Protein AF-0000000067930002 (afdb_homodimer)

pLDDT: mean 86.06, std 11.85, range [28.93, 98.14]

InterPro domains:
  IPR000847 LysR, HTH, N-terminal domain [PF00126] (9-66)
  IPR000847 LysR, HTH, N-terminal domain [PR00039] (23-34)
  IPR000847 LysR, HTH, N-terminal domain [PR00039] (34-44)
  IPR000847 LysR, HTH, N-terminal domain [PR00039] (44-55)
  IPR000847 LysR, HTH, N-terminal domain [PS50931] (6-63)
  IPR005119 LysR, substrate-binding [PF03466] (96-292)
  IPR036388 Winged helix-like DNA-binding domain superfamily [G3DSA:1.10.10.10] (6-84)
  IPR036390 Winged helix DNA-binding domain superfamily [SSF46785] (2-82)
  IPR058163 LysR-type transcriptional regulator, proteobacterial-type [PTHR30537] (1-297)

Secondary structure (DSSP, 8-state):
-------HHHHHHHHHHHHHT-HHHHHHHHT--HHHHHHHHHHHHHHHTS--EEEETTEEEE-HHHHHHHHHHHHHHHHHHHHHHHHHT---TTT-EEEEE-HHIIIIITHHHHHHHHHH-TTS-EEEEE--TT--TTT---SEEEEEESS--TTEEEEEEEEEEEEEEB-TTTS-TT----GGGGGGS-EEEETTSTTHHHHHHHHTT----S---S-EESSHHHHHHHHHTTS-EEEEEGGG-HHHHHHTS-B-TT-S-EEEEEEEEEEEEGGGTT-HHHHHHHHHHHHHHHHHHHHH-/-------HHHHHHHHHHHHHT-HHHHHHHHT--HHHHHHHHHHHHHHHTS--EEEETTEEEE-HHHHHHHHHHHHHHHHHHHHHHHHHT---TTT-EEEEE-HHIIIIITHHHHHHHHHH-TTS-EEEEE--TT--TTT---SEEEEEESS--TTEEEEEEEEEEEEEEB-TTTS-TT----GGGGGGS-EEEETTSTTHHHHHHHHTT----S---S-EESSHHHHHHHHHTTS-EEEEEGGG-HHHHHHTS-B-TT-S-EEEEEEEEEEEEGGGTT-HHHHHHHHHHHHHHHHHHHHH-

Structure (mmCIF, N/CA/C/O backbone):
data_AF-0000000067930002-model_v1
#
loop_
_entity.id
_entity.type
_entity.pdbx_description
1 polymer 'Transcriptional regulator'
#
loop_
_atom_site.group_PDB
_atom_site.id
_atom_site.type_symbol
_atom_site.label_atom_id
_atom_site.label_alt_id
_atom_site.label_comp_id
_atom_site.label_asym_id
_atom_site.label_entity_id
_atom_site.label_seq_id
_atom_site.pdbx_PDB_ins_code
_atom_site.Cartn_x
_atom_site.Cartn_y
_atom_site.Cartn_z
_atom_site.occupancy
_atom_site.B_iso_or_equiv
_atom_site.auth_seq_id
_atom_site.auth_comp_id
_atom_site.auth_asym_id
_atom_site.auth_atom_id
_atom_site.pdbx_PDB_model_num
ATOM 1 N N . MET A 1 1 ? 10.695 -7.125 -40.178 1 29.16 1 MET A N 1
ATOM 2 C CA . MET A 1 1 ? 11.663 -6.06 -39.931 1 29.16 1 MET A CA 1
ATOM 3 C C . MET A 1 1 ? 12.345 -6.247 -38.58 1 29.16 1 MET A C 1
ATOM 5 O O . MET A 1 1 ? 11.706 -6.652 -37.608 1 29.16 1 MET A O 1
ATOM 9 N N . ARG A 1 2 ? 13.614 -6.531 -38.651 1 38.56 2 ARG A N 1
ATOM 10 C CA . ARG A 1 2 ? 14.453 -6.794 -37.487 1 38.56 2 ARG A CA 1
ATOM 11 C C . ARG A 1 2 ? 14.323 -5.678 -36.455 1 38.56 2 ARG A C 1
ATOM 13 O O . ARG A 1 2 ? 14.356 -4.496 -36.804 1 38.56 2 ARG A O 1
ATOM 20 N N . ARG A 1 3 ? 13.749 -5.847 -35.443 1 53.86 3 ARG A N 1
ATOM 21 C CA . ARG A 1 3 ? 13.603 -4.841 -34.396 1 53.86 3 ARG A CA 1
ATOM 22 C C . ARG A 1 3 ? 14.912 -4.093 -34.168 1 53.86 3 ARG A C 1
ATOM 24 O O . ARG A 1 3 ? 15.992 -4.681 -34.256 1 53.86 3 ARG A O 1
ATOM 31 N N . TYR A 1 4 ? 14.904 -2.846 -34.279 1 63.64 4 TYR A N 1
ATOM 32 C CA . TYR A 1 4 ? 16.042 -2 -33.934 1 63.64 4 TYR A CA 1
ATOM 33 C C . TYR A 1 4 ? 16.369 -2.106 -32.449 1 63.64 4 TYR A C 1
ATOM 35 O O . TYR A 1 4 ? 15.942 -1.268 -31.652 1 63.64 4 TYR A O 1
ATOM 43 N N . LEU A 1 5 ? 16.942 -3.342 -32.058 1 72.3 5 LEU A N 1
ATOM 44 C CA . LEU A 1 5 ? 17.246 -3.639 -30.663 1 72.3 5 LEU A CA 1
ATOM 45 C C . LEU A 1 5 ? 18.735 -3.907 -30.476 1 72.3 5 LEU A C 1
ATOM 47 O O . LEU A 1 5 ? 19.341 -4.64 -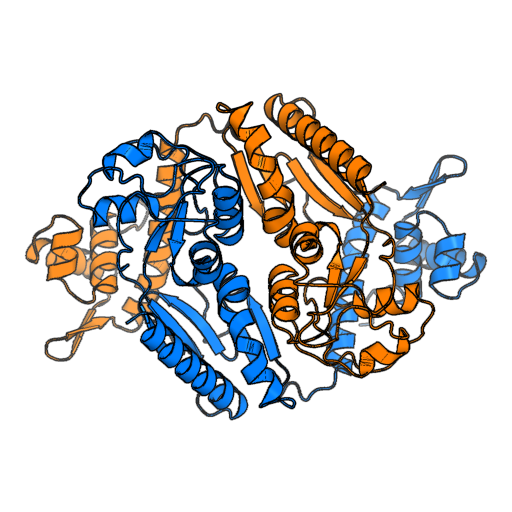31.26 1 72.3 5 LEU A O 1
ATOM 51 N N . PRO A 1 6 ? 19.335 -3.129 -29.55 1 77.19 6 PRO A N 1
ATOM 52 C CA . PRO A 1 6 ? 20.683 -3.558 -29.169 1 77.19 6 PRO A CA 1
ATOM 53 C C . PRO A 1 6 ? 20.72 -4.993 -28.646 1 77.19 6 PRO A C 1
ATOM 55 O O . PRO A 1 6 ? 19.672 -5.572 -28.347 1 77.19 6 PRO A O 1
ATOM 58 N N . SER A 1 7 ? 21.923 -5.514 -28.814 1 76.35 7 SER A N 1
ATOM 59 C CA . SER A 1 7 ? 22.042 -6.85 -28.241 1 76.35 7 SER A CA 1
ATOM 60 C C . SER A 1 7 ? 21.711 -6.844 -26.752 1 76.35 7 SER A C 1
ATOM 62 O O . SER A 1 7 ? 21.991 -5.869 -26.052 1 76.35 7 SER A O 1
ATOM 64 N N . LEU A 1 8 ? 21.085 -7.869 -26.304 1 80.19 8 LEU A N 1
ATOM 65 C CA . LEU A 1 8 ? 20.769 -8.001 -24.886 1 80.19 8 LEU A CA 1
ATOM 66 C C . LEU A 1 8 ? 22.036 -7.941 -24.039 1 80.19 8 LEU A C 1
ATOM 68 O O . LEU A 1 8 ? 22.023 -7.392 -22.935 1 80.19 8 LEU A O 1
ATOM 72 N N . SER A 1 9 ? 23.114 -8.476 -24.587 1 81.09 9 SER A N 1
ATOM 73 C CA . SER A 1 9 ? 24.391 -8.448 -23.881 1 81.09 9 SER A CA 1
ATOM 74 C C . SER A 1 9 ? 24.875 -7.017 -23.671 1 81.09 9 SER A C 1
ATOM 76 O O . SER A 1 9 ? 25.386 -6.68 -22.601 1 81.09 9 SER A O 1
ATOM 78 N N . SER A 1 10 ? 24.712 -6.255 -24.687 1 87.39 10 SER A N 1
ATOM 79 C CA . SER A 1 10 ? 25.128 -4.861 -24.574 1 87.39 10 SER A CA 1
ATOM 80 C C . SER A 1 10 ? 24.25 -4.1 -23.586 1 87.39 10 SER A C 1
ATOM 82 O O . SER A 1 10 ? 24.742 -3.259 -22.831 1 87.39 10 SER A O 1
ATOM 84 N N . LEU A 1 11 ? 22.981 -4.428 -23.629 1 85.9 11 LEU A N 1
ATOM 85 C CA . LEU A 1 11 ? 22.059 -3.779 -22.703 1 85.9 11 LEU A CA 1
ATOM 86 C C . LEU A 1 11 ? 22.368 -4.173 -21.262 1 85.9 11 LEU A C 1
ATOM 88 O O . LEU A 1 11 ? 22.357 -3.325 -20.367 1 85.9 11 LEU A O 1
ATOM 92 N N . HIS A 1 12 ? 22.663 -5.37 -21.043 1 86.64 12 HIS A N 1
ATOM 93 C CA . HIS A 1 12 ? 23.033 -5.851 -19.716 1 86.64 12 HIS A CA 1
ATOM 94 C C . HIS A 1 12 ? 24.334 -5.214 -19.242 1 86.64 12 HIS A C 1
ATOM 96 O O . HIS A 1 12 ? 24.452 -4.826 -18.077 1 86.64 12 HIS A O 1
ATOM 102 N N . ALA A 1 13 ? 25.259 -5.152 -20.128 1 88.75 13 ALA A N 1
ATOM 103 C CA . ALA A 1 13 ? 26.551 -4.557 -19.798 1 88.75 13 ALA A CA 1
ATOM 104 C C . ALA A 1 13 ? 26.395 -3.092 -19.4 1 88.75 13 ALA A C 1
ATOM 106 O O . ALA A 1 13 ? 26.976 -2.647 -18.407 1 88.75 13 ALA A O 1
ATOM 107 N N . PHE A 1 14 ? 25.607 -2.422 -20.12 1 90.03 14 PHE A N 1
ATOM 108 C CA . PHE A 1 14 ? 25.356 -1.012 -19.845 1 90.03 14 PHE A CA 1
ATOM 109 C C . PHE A 1 14 ? 24.669 -0.838 -18.496 1 90.03 14 PHE A C 1
ATOM 111 O O . PHE A 1 14 ? 25.088 -0.014 -17.682 1 90.03 14 PHE A O 1
ATOM 118 N N . GLU A 1 15 ? 23.659 -1.587 -18.417 1 86.24 15 GLU A N 1
ATOM 119 C CA . GLU A 1 15 ? 22.901 -1.484 -17.174 1 86.24 15 GLU A CA 1
ATOM 120 C C . GLU A 1 15 ? 23.786 -1.765 -15.963 1 86.24 15 GLU A C 1
ATOM 122 O O . GLU A 1 15 ? 23.733 -1.04 -14.967 1 86.24 15 GLU A O 1
ATOM 127 N N . ALA A 1 16 ? 24.614 -2.734 -15.971 1 85.96 16 ALA A N 1
ATOM 128 C CA . ALA A 1 16 ? 25.522 -3.086 -14.882 1 85.96 16 ALA A CA 1
ATOM 129 C C . ALA A 1 16 ? 26.566 -1.994 -14.664 1 85.96 16 ALA A C 1
ATOM 131 O O . ALA A 1 16 ? 26.831 -1.599 -13.526 1 85.96 16 ALA A O 1
ATOM 132 N N . ALA A 1 17 ? 27.11 -1.522 -15.749 1 88.68 17 ALA A N 1
ATOM 133 C CA . ALA A 1 17 ? 28.124 -0.475 -15.656 1 88.68 17 ALA A CA 1
ATOM 134 C C . ALA A 1 17 ? 27.546 0.796 -15.039 1 88.68 17 ALA A C 1
ATOM 136 O O . ALA A 1 17 ? 28.206 1.458 -14.234 1 88.68 17 ALA A O 1
ATOM 137 N N . ALA A 1 18 ? 26.376 1.075 -15.466 1 85.04 18 ALA A N 1
ATOM 138 C CA . ALA A 1 18 ? 25.712 2.272 -14.956 1 85.04 18 ALA A CA 1
ATOM 139 C C . ALA A 1 18 ? 25.36 2.117 -13.479 1 85.04 18 ALA A C 1
ATOM 141 O O . ALA A 1 18 ? 25.459 3.074 -12.707 1 85.04 18 ALA A O 1
ATOM 142 N N . ARG A 1 19 ? 24.946 0.944 -13.149 1 79.81 19 ARG A N 1
ATOM 143 C CA . ARG A 1 19 ? 24.578 0.646 -11.768 1 79.81 19 ARG A CA 1
ATOM 144 C C . ARG A 1 19 ? 25.783 0.77 -10.842 1 79.81 19 ARG A C 1
ATOM 146 O O . ARG A 1 19 ? 25.692 1.38 -9.775 1 79.81 19 ARG A O 1
ATOM 153 N N . TYR A 1 20 ? 26.886 0.278 -11.226 1 77.99 20 TYR A N 1
ATOM 154 C CA . TYR A 1 20 ? 28.08 0.236 -10.388 1 77.99 20 TYR A CA 1
ATOM 155 C C . TYR A 1 20 ? 28.957 1.459 -10.628 1 77.99 20 TYR A C 1
ATOM 157 O O . TYR A 1 20 ? 29.849 1.757 -9.83 1 77.99 20 TYR A O 1
ATOM 165 N N . MET A 1 21 ? 28.68 2.146 -11.684 1 81.89 21 MET A N 1
ATOM 166 C CA . MET A 1 21 ? 29.537 3.228 -12.159 1 81.89 21 MET A CA 1
ATOM 167 C C . MET A 1 21 ? 31.001 2.801 -12.162 1 81.89 21 MET A C 1
ATOM 169 O O . MET A 1 21 ? 31.879 3.574 -11.775 1 81.89 21 MET A O 1
ATOM 173 N N . ASN A 1 22 ? 31.13 1.532 -12.438 1 84.72 22 ASN A N 1
ATOM 174 C CA . ASN A 1 22 ? 32.435 0.88 -12.442 1 84.72 22 ASN A CA 1
ATOM 175 C C . ASN A 1 22 ? 32.467 -0.307 -13.4 1 84.72 22 ASN A C 1
ATOM 177 O O . ASN A 1 22 ? 31.743 -1.285 -13.207 1 84.72 22 ASN A O 1
ATOM 181 N N . PHE A 1 23 ? 33.399 -0.235 -14.447 1 88.79 23 PHE A N 1
ATOM 182 C CA . PHE A 1 23 ? 33.433 -1.263 -15.48 1 88.79 23 PHE A CA 1
ATOM 183 C C . PHE A 1 23 ? 33.986 -2.57 -14.925 1 88.79 23 PHE A C 1
ATOM 185 O O . PHE A 1 23 ? 33.549 -3.653 -15.321 1 88.79 23 PHE A O 1
ATOM 192 N N . THR A 1 24 ? 34.878 -2.433 -13.894 1 88.17 24 THR A N 1
ATOM 193 C CA . THR A 1 24 ? 35.455 -3.638 -13.31 1 88.17 24 THR A CA 1
ATOM 194 C C . THR A 1 24 ? 34.411 -4.399 -12.497 1 88.17 24 THR A C 1
ATOM 196 O O . THR A 1 24 ? 34.284 -5.618 -12.626 1 88.17 24 THR A O 1
ATOM 199 N N . LYS A 1 25 ? 33.688 -3.694 -11.766 1 85.45 25 LYS A N 1
ATOM 200 C CA . LYS A 1 25 ? 32.65 -4.319 -10.951 1 85.45 25 LYS A CA 1
ATOM 201 C C . LYS A 1 25 ? 31.544 -4.905 -11.824 1 85.45 25 LYS A C 1
ATOM 203 O O . LYS A 1 25 ? 31.013 -5.977 -11.526 1 85.45 25 LYS A O 1
ATOM 208 N N . ALA A 1 26 ? 31.234 -4.151 -12.83 1 87.47 26 ALA A N 1
ATOM 209 C CA . ALA A 1 26 ? 30.233 -4.642 -13.773 1 87.47 26 ALA A CA 1
ATOM 210 C C . ALA A 1 26 ? 30.694 -5.935 -14.44 1 87.47 26 ALA A C 1
ATOM 212 O O . ALA A 1 26 ? 29.905 -6.866 -14.616 1 87.47 26 ALA A O 1
ATOM 213 N N . ALA A 1 27 ? 31.946 -6.018 -14.825 1 88 27 ALA A N 1
ATOM 214 C CA . ALA A 1 27 ? 32.528 -7.2 -15.458 1 88 27 ALA A CA 1
ATOM 215 C C . ALA A 1 27 ? 32.452 -8.41 -14.532 1 88 27 ALA A C 1
ATOM 217 O O . ALA A 1 27 ? 32.044 -9.496 -14.951 1 88 27 ALA A O 1
ATOM 218 N N . ASP A 1 28 ? 32.751 -8.177 -13.309 1 82.5 28 ASP A N 1
ATOM 219 C CA . ASP A 1 28 ? 32.688 -9.232 -12.301 1 82.5 28 ASP A CA 1
ATOM 220 C C . ASP A 1 28 ? 31.259 -9.741 -12.129 1 82.5 28 ASP A C 1
ATOM 222 O O . ASP A 1 28 ? 31.029 -10.951 -12.059 1 82.5 28 ASP A O 1
ATOM 226 N N . ASP A 1 29 ? 30.383 -8.811 -12.205 1 78.51 29 ASP A N 1
ATOM 227 C CA . ASP A 1 29 ? 28.976 -9.131 -11.989 1 78.51 29 ASP A CA 1
ATOM 228 C C . ASP A 1 29 ? 28.416 -9.958 -13.144 1 78.51 29 ASP A C 1
ATOM 230 O O . ASP A 1 29 ? 27.587 -10.845 -12.935 1 78.51 29 ASP A O 1
ATOM 234 N N . LEU A 1 30 ? 28.827 -9.721 -14.347 1 80.81 30 LEU A N 1
ATOM 235 C CA . LEU A 1 30 ? 28.256 -10.344 -15.536 1 80.81 30 LEU A CA 1
ATOM 236 C C . LEU A 1 30 ? 29.131 -11.497 -16.018 1 80.81 30 LEU A C 1
ATOM 238 O O . LEU A 1 30 ? 28.809 -12.152 -17.012 1 80.81 30 LEU A O 1
ATOM 242 N N . GLY A 1 31 ? 30.248 -11.728 -15.323 1 82.16 31 GLY A N 1
ATOM 243 C CA . GLY A 1 31 ? 31.148 -12.789 -15.743 1 82.16 31 GLY A CA 1
ATOM 244 C C . GLY A 1 31 ? 31.869 -12.481 -17.042 1 82.16 31 GLY A C 1
ATOM 245 O O . GLY A 1 31 ? 32.047 -13.364 -17.884 1 82.16 31 GLY A O 1
ATOM 246 N N . LEU A 1 32 ? 32.152 -11.24 -17.197 1 83.13 32 LEU A N 1
ATOM 247 C CA . LEU A 1 32 ? 32.867 -10.773 -18.38 1 83.13 32 LEU A CA 1
ATOM 248 C C . LEU A 1 32 ? 34.193 -10.127 -17.994 1 83.13 32 LEU A C 1
ATOM 250 O O . LEU A 1 32 ? 34.455 -9.896 -16.811 1 83.13 32 LEU A O 1
ATOM 254 N N . THR A 1 33 ? 35.124 -10.004 -18.852 1 85.22 33 THR A N 1
ATOM 255 C CA . THR A 1 33 ? 36.32 -9.197 -18.633 1 85.22 33 THR A CA 1
ATOM 256 C C . THR A 1 33 ? 35.994 -7.709 -18.731 1 85.22 33 THR A C 1
ATOM 258 O O . THR A 1 33 ? 34.971 -7.329 -19.304 1 85.22 33 THR A O 1
ATOM 261 N N . GLN A 1 34 ? 36.786 -6.969 -18.081 1 89.31 34 GLN A N 1
ATOM 262 C CA . GLN A 1 34 ? 36.609 -5.524 -18.171 1 89.31 34 GLN A CA 1
ATOM 263 C C . GLN A 1 34 ? 36.616 -5.058 -19.624 1 89.31 34 GLN A C 1
ATOM 265 O O . GLN A 1 34 ? 35.851 -4.167 -19.999 1 89.31 34 GLN A O 1
ATOM 270 N N . SER A 1 35 ? 37.533 -5.65 -20.42 1 90.16 35 SER A N 1
ATOM 271 C CA . SER A 1 35 ? 37.582 -5.324 -21.842 1 90.16 35 SER A CA 1
ATOM 272 C C . SER A 1 35 ? 36.28 -5.701 -22.541 1 90.16 35 SER A C 1
ATOM 274 O O . SER A 1 35 ? 35.826 -4.993 -23.441 1 90.16 35 SER A O 1
ATOM 276 N N . GLY A 1 36 ? 35.672 -6.847 -22.095 1 89.25 36 GLY A N 1
ATOM 277 C CA . GLY A 1 36 ? 34.387 -7.276 -22.624 1 89.25 36 GLY A CA 1
ATOM 278 C C . GLY A 1 36 ? 33.27 -6.286 -22.352 1 89.25 36 GLY A C 1
ATOM 279 O O . GLY A 1 36 ? 32.474 -5.981 -23.243 1 89.25 36 GLY A O 1
ATOM 280 N N . ILE A 1 37 ? 33.233 -5.785 -21.139 1 92.32 37 ILE A N 1
ATOM 281 C CA . ILE A 1 37 ? 32.234 -4.788 -20.77 1 92.32 37 ILE A CA 1
ATOM 282 C C . ILE A 1 37 ? 32.43 -3.526 -21.606 1 92.32 37 ILE A C 1
ATOM 284 O O . ILE A 1 37 ? 31.465 -2.963 -22.127 1 92.32 37 ILE A O 1
ATOM 288 N N . SER A 1 38 ? 33.702 -3.071 -21.68 1 92.4 38 SER A N 1
ATOM 289 C CA . SER A 1 38 ? 34.018 -1.868 -22.442 1 92.4 38 SER A CA 1
ATOM 290 C C . SER A 1 38 ? 33.587 -2.007 -23.898 1 92.4 38 SER A C 1
ATOM 292 O O . SER A 1 38 ? 33.011 -1.08 -24.472 1 92.4 38 SER A O 1
ATOM 294 N N . ARG A 1 39 ? 33.829 -3.166 -24.474 1 91.45 39 ARG A N 1
ATOM 295 C CA . ARG A 1 39 ? 33.455 -3.432 -25.859 1 91.45 39 ARG A CA 1
ATOM 296 C C . ARG A 1 39 ? 31.94 -3.407 -26.031 1 91.45 39 ARG A C 1
ATOM 298 O O . ARG A 1 39 ? 31.429 -2.846 -27.003 1 91.45 39 ARG A O 1
ATOM 305 N N . GLN A 1 40 ? 31.225 -4.076 -25.137 1 91.07 40 GLN A N 1
ATOM 306 C CA . GLN A 1 40 ? 29.768 -4.112 -25.194 1 91.07 40 GLN A CA 1
ATOM 307 C C . GLN A 1 40 ? 29.18 -2.705 -25.123 1 91.07 40 GLN A C 1
ATOM 309 O O . GLN A 1 40 ? 28.239 -2.383 -25.852 1 91.07 40 GLN A O 1
ATOM 314 N N . ILE A 1 41 ? 29.733 -1.884 -24.254 1 92.27 41 ILE A N 1
ATOM 315 C CA . ILE A 1 41 ? 29.253 -0.515 -24.095 1 92.27 41 ILE A CA 1
ATOM 316 C C . ILE A 1 41 ? 29.543 0.284 -25.363 1 92.27 41 ILE A C 1
ATOM 318 O O . ILE A 1 41 ? 28.692 1.04 -25.837 1 92.27 41 ILE A O 1
ATOM 322 N N . LYS A 1 42 ? 30.764 0.049 -25.887 1 92.36 42 LYS A N 1
ATOM 323 C CA . LYS A 1 42 ? 31.121 0.709 -27.14 1 92.36 42 LYS A CA 1
ATOM 324 C C . LYS A 1 42 ? 30.171 0.305 -28.264 1 92.36 42 LYS A C 1
ATOM 326 O O . LYS A 1 42 ? 29.726 1.152 -29.042 1 92.36 42 LYS A O 1
ATOM 331 N N . ASN A 1 43 ? 29.915 -1.007 -28.288 1 87.66 43 ASN A N 1
ATOM 332 C CA . ASN A 1 43 ? 28.976 -1.511 -29.284 1 87.66 43 ASN A CA 1
ATOM 333 C C . ASN A 1 43 ? 27.605 -0.854 -29.144 1 87.66 43 ASN A C 1
ATOM 335 O O . ASN A 1 43 ? 26.971 -0.512 -30.143 1 87.66 43 ASN A O 1
ATOM 339 N N . LEU A 1 44 ? 27.135 -0.72 -27.93 1 90.71 44 LEU A N 1
ATOM 340 C CA . LEU A 1 44 ? 25.837 -0.109 -27.667 1 90.71 44 LEU A CA 1
ATOM 341 C C . LEU A 1 44 ? 25.832 1.358 -28.084 1 90.71 44 LEU A C 1
ATOM 343 O O . LEU A 1 44 ? 24.901 1.814 -28.752 1 90.71 44 LEU A O 1
ATOM 347 N N . GLU A 1 45 ? 26.908 2.071 -27.673 1 92.62 45 GLU A N 1
ATOM 348 C CA . GLU A 1 45 ? 27.016 3.486 -28.014 1 92.62 45 GLU A CA 1
ATOM 349 C C . GLU A 1 45 ? 27.096 3.685 -29.525 1 92.62 45 GLU A C 1
ATOM 351 O O . GLU A 1 45 ? 26.493 4.614 -30.067 1 92.62 45 GLU A O 1
ATOM 356 N N . GLU A 1 46 ? 27.8 2.813 -30.219 1 89.15 46 GLU A N 1
ATOM 357 C CA . GLU A 1 46 ? 27.897 2.865 -31.675 1 89.15 46 GLU A CA 1
ATOM 358 C C . GLU A 1 46 ? 26.546 2.583 -32.328 1 89.15 46 GLU A C 1
ATOM 360 O O . GLU A 1 46 ? 26.156 3.265 -33.278 1 89.15 46 GLU A O 1
ATOM 365 N N . PHE A 1 47 ? 25.902 1.537 -31.8 1 83.38 47 PHE A N 1
ATOM 366 C CA . PHE A 1 47 ? 24.584 1.186 -32.314 1 83.38 47 PHE A CA 1
ATOM 367 C C . PHE A 1 47 ? 23.619 2.358 -32.177 1 83.38 47 PHE A C 1
ATOM 369 O O . PHE A 1 47 ? 22.858 2.653 -33.101 1 83.38 47 PHE A O 1
ATOM 376 N N . LEU A 1 48 ? 23.684 3.068 -31.004 1 87.07 48 LEU A N 1
ATOM 377 C CA . LEU A 1 48 ? 22.761 4.152 -30.686 1 87.07 48 LEU A CA 1
ATOM 378 C C . LEU A 1 48 ? 23.239 5.467 -31.293 1 87.07 48 LEU A C 1
ATOM 380 O O . LEU A 1 48 ? 22.463 6.419 -31.412 1 87.07 48 LEU A O 1
ATOM 384 N N . GLY A 1 49 ? 24.527 5.535 -31.562 1 88.11 49 GLY A N 1
ATOM 385 C CA . GLY A 1 49 ? 25.116 6.754 -32.091 1 88.11 49 GLY A CA 1
ATOM 386 C C . GLY A 1 49 ? 25.296 7.835 -31.041 1 88.11 49 GLY A C 1
ATOM 387 O O . GLY A 1 49 ? 25.301 9.025 -31.363 1 88.11 49 GLY A O 1
ATOM 388 N N . VAL A 1 50 ? 25.284 7.456 -29.771 1 88.92 50 VAL A N 1
ATOM 389 C CA . VAL A 1 50 ? 25.423 8.409 -28.675 1 88.92 50 VAL A CA 1
ATOM 390 C C . VAL A 1 50 ? 26.409 7.869 -27.642 1 88.92 50 VAL A C 1
ATOM 392 O O . VAL A 1 50 ? 26.709 6.672 -27.628 1 88.92 50 VAL A O 1
ATOM 395 N N . THR A 1 51 ? 26.933 8.761 -26.845 1 91.61 51 THR A N 1
ATOM 396 C CA . THR A 1 51 ? 27.771 8.403 -25.706 1 91.61 51 THR A CA 1
ATOM 397 C C . THR A 1 51 ? 26.941 8.32 -24.428 1 91.61 51 THR A C 1
ATOM 399 O O . THR A 1 51 ? 26.133 9.208 -24.148 1 91.61 51 THR A O 1
ATOM 402 N N . LEU A 1 52 ? 27.11 7.172 -23.83 1 92.14 52 LEU A N 1
ATOM 403 C CA . LEU A 1 52 ? 26.31 6.954 -22.63 1 92.14 52 LEU A CA 1
ATOM 404 C C . LEU A 1 52 ? 27.14 7.192 -21.373 1 92.14 52 LEU A C 1
ATOM 406 O O . LEU A 1 52 ? 26.592 7.496 -20.311 1 92.14 52 LEU A O 1
ATOM 410 N N . PHE A 1 53 ? 28.454 7.062 -21.44 1 92.14 53 PHE A N 1
ATOM 411 C CA . PHE A 1 53 ? 29.365 7.288 -20.324 1 92.14 53 PHE A CA 1
ATOM 412 C C . PHE A 1 53 ? 30.414 8.333 -20.685 1 92.14 53 PHE A C 1
ATOM 414 O O . PHE A 1 53 ? 30.78 8.476 -21.854 1 92.14 53 PHE A O 1
ATOM 421 N N . GLN A 1 54 ? 30.722 9.13 -19.654 1 86.99 54 GLN A N 1
ATOM 422 C CA . GLN A 1 54 ? 31.86 10.034 -19.781 1 86.99 54 GLN A CA 1
ATOM 423 C C . GLN A 1 54 ? 32.795 9.915 -18.581 1 86.99 54 GLN A C 1
ATOM 425 O O . GLN A 1 54 ? 32.395 9.428 -17.522 1 86.99 54 GLN A O 1
ATOM 430 N N . ARG A 1 55 ? 34.013 10.114 -18.787 1 79.22 55 ARG A N 1
ATOM 431 C CA . ARG A 1 55 ? 34.977 10.073 -17.692 1 79.22 55 ARG A CA 1
ATOM 432 C C . ARG A 1 55 ? 35.124 11.444 -17.04 1 79.22 55 ARG A C 1
ATOM 434 O O . ARG A 1 55 ? 35.156 12.465 -17.73 1 79.22 55 ARG A O 1
ATOM 441 N N . SER A 1 56 ? 34.797 11.583 -15.877 1 77.69 56 SER A N 1
ATOM 442 C CA . SER A 1 56 ? 35.134 12.733 -15.044 1 77.69 56 SER A CA 1
ATOM 443 C C . SER A 1 56 ? 36.311 12.425 -14.126 1 77.69 56 SER A C 1
ATOM 445 O O . SER A 1 56 ? 36.12 12.033 -12.972 1 77.69 56 SER A O 1
ATOM 447 N N . GLY A 1 57 ? 37.549 12.641 -14.628 1 73.38 57 GLY A N 1
ATOM 448 C CA . GLY A 1 57 ? 38.727 12.115 -13.957 1 73.38 57 GLY A CA 1
ATOM 449 C C . GLY A 1 57 ? 38.763 10.599 -13.917 1 73.38 57 GLY A C 1
ATOM 450 O O . GLY A 1 57 ? 38.588 9.941 -14.944 1 73.38 57 GLY A O 1
ATOM 451 N N . PRO A 1 58 ? 38.955 10.072 -12.677 1 71.62 58 PRO A N 1
ATOM 452 C CA . PRO A 1 58 ? 38.976 8.612 -12.555 1 71.62 58 PRO A CA 1
ATOM 453 C C . PRO A 1 58 ? 37.578 8.008 -12.455 1 71.62 58 PRO A C 1
ATOM 455 O O . PRO A 1 58 ? 37.429 6.783 -12.459 1 71.62 58 PRO A O 1
ATOM 458 N N . ARG A 1 59 ? 36.689 8.903 -12.496 1 77.58 59 ARG A N 1
ATOM 459 C CA . ARG A 1 59 ? 35.353 8.392 -12.205 1 77.58 59 ARG A CA 1
ATOM 460 C C . ARG A 1 59 ? 34.534 8.242 -13.484 1 77.58 59 ARG A C 1
ATOM 462 O O . ARG A 1 59 ? 34.591 9.099 -14.367 1 77.58 59 ARG A O 1
ATOM 469 N N . LEU A 1 60 ? 33.944 7.099 -13.662 1 83.09 60 LEU A N 1
ATOM 470 C CA . LEU A 1 60 ? 32.95 6.831 -14.696 1 83.09 60 LEU A CA 1
ATOM 471 C C . LEU A 1 60 ? 31.61 7.465 -14.339 1 83.09 60 LEU A C 1
ATOM 473 O O . LEU A 1 60 ? 31.105 7.277 -13.23 1 83.09 60 LEU A O 1
ATOM 477 N N . VAL A 1 61 ? 31.167 8.402 -15.211 1 83.77 61 VAL A N 1
ATOM 478 C CA . VAL A 1 61 ? 29.881 9.034 -14.939 1 83.77 61 VAL A CA 1
ATOM 479 C C . VAL A 1 61 ? 28.963 8.88 -16.15 1 83.77 61 VAL A C 1
ATOM 481 O O . VAL A 1 61 ? 29.43 8.838 -17.29 1 83.77 61 VAL A O 1
ATOM 484 N N . LEU A 1 62 ? 27.708 8.75 -15.923 1 85.55 62 LEU A N 1
ATOM 485 C CA . LEU A 1 62 ? 26.712 8.718 -16.988 1 85.55 62 LEU A CA 1
ATOM 486 C C . LEU A 1 62 ? 26.521 10.104 -17.596 1 85.55 62 LEU A C 1
ATOM 488 O O . LEU A 1 62 ? 26.524 11.106 -16.878 1 85.55 62 LEU A O 1
ATOM 492 N N . THR A 1 63 ? 26.395 10.169 -18.984 1 83.75 63 THR A N 1
ATOM 493 C CA . THR A 1 63 ? 25.875 11.382 -19.605 1 83.75 63 THR A CA 1
ATOM 494 C C . THR A 1 63 ? 24.407 11.589 -19.242 1 83.75 63 THR A C 1
ATOM 496 O O . THR A 1 63 ? 23.78 10.71 -18.646 1 83.75 63 THR A O 1
ATOM 499 N N . GLU A 1 64 ? 23.893 12.742 -19.598 1 76.71 64 GLU A N 1
ATOM 500 C CA . GLU A 1 64 ? 22.474 12.997 -19.372 1 76.71 64 GLU A CA 1
ATOM 501 C C . GLU A 1 64 ? 21.607 11.96 -20.081 1 76.71 64 GLU A C 1
ATOM 503 O O . GLU A 1 64 ? 20.659 11.431 -19.496 1 76.71 64 GLU A O 1
ATOM 508 N N . LEU A 1 65 ? 22.005 11.689 -21.263 1 79.57 65 LEU A N 1
ATOM 509 C CA . LEU A 1 65 ? 21.283 10.681 -22.032 1 79.57 65 LEU A CA 1
ATOM 510 C C . LEU A 1 65 ? 21.49 9.292 -21.437 1 79.57 65 LEU A C 1
ATOM 512 O O . LEU A 1 65 ? 20.567 8.474 -21.423 1 79.57 65 LEU A O 1
ATOM 516 N N . GLY A 1 66 ? 22.733 9.063 -20.95 1 86.06 66 GLY A N 1
ATOM 517 C CA . GLY A 1 66 ? 23.02 7.79 -20.309 1 86.06 66 GLY A CA 1
ATOM 518 C C . GLY A 1 66 ? 22.152 7.525 -19.094 1 86.06 66 GLY A C 1
ATOM 519 O O . GLY A 1 66 ? 21.689 6.401 -18.889 1 86.06 66 GLY A O 1
ATOM 520 N N . ALA A 1 67 ? 21.912 8.574 -18.392 1 77.73 67 ALA A N 1
ATOM 521 C CA . ALA A 1 67 ? 21.106 8.444 -17.18 1 77.73 67 ALA A CA 1
ATOM 522 C C . ALA A 1 67 ? 19.656 8.108 -17.519 1 77.73 67 ALA A C 1
ATOM 524 O O . ALA A 1 67 ? 19.05 7.238 -16.889 1 77.73 67 ALA A O 1
ATOM 525 N N . VAL A 1 68 ? 19.156 8.763 -18.495 1 72.07 68 VAL A N 1
ATOM 526 C CA . VAL A 1 68 ? 17.785 8.514 -18.928 1 72.07 68 VAL A CA 1
ATOM 527 C C . VAL A 1 68 ? 17.675 7.107 -19.511 1 72.07 68 VAL A C 1
ATOM 529 O O . VAL A 1 68 ? 16.739 6.369 -19.196 1 72.07 68 VAL A O 1
ATOM 532 N N . TYR A 1 69 ? 18.652 6.789 -20.335 1 79.96 69 TYR A N 1
ATOM 533 C CA . TYR A 1 69 ? 18.674 5.478 -20.973 1 79.96 69 TYR A CA 1
ATOM 534 C C . TYR A 1 69 ? 18.776 4.367 -19.935 1 79.96 69 TYR A C 1
ATOM 536 O O . TYR A 1 69 ? 18.13 3.325 -20.066 1 79.96 69 TYR A O 1
ATOM 544 N N . TYR A 1 70 ? 19.566 4.569 -18.883 1 81.12 70 TYR A N 1
ATOM 545 C CA . TYR A 1 70 ? 19.733 3.582 -17.822 1 81.12 70 TYR A CA 1
ATOM 546 C C . TYR A 1 70 ? 18.411 3.311 -17.115 1 81.12 70 TYR A C 1
ATOM 548 O O . TYR A 1 70 ? 18.028 2.155 -16.921 1 81.12 70 TYR A O 1
ATOM 556 N N . ARG A 1 71 ? 17.744 4.35 -16.871 1 70.68 71 ARG A N 1
ATOM 557 C CA . ARG A 1 71 ? 16.477 4.197 -16.163 1 70.68 71 ARG A CA 1
ATOM 558 C C . ARG A 1 71 ? 15.492 3.365 -16.977 1 70.68 71 ARG A C 1
ATOM 560 O O . ARG A 1 71 ? 14.851 2.455 -16.444 1 70.68 71 ARG A O 1
ATOM 567 N N . GLU A 1 72 ? 15.44 3.661 -18.171 1 69.22 72 GLU A N 1
ATOM 568 C CA . GLU A 1 72 ? 14.474 2.991 -19.035 1 69.22 72 GLU A CA 1
ATOM 569 C C . GLU A 1 72 ? 14.891 1.55 -19.316 1 69.22 72 GLU A C 1
ATOM 571 O O . GLU A 1 72 ? 14.059 0.64 -19.286 1 69.22 72 GLU A O 1
ATOM 576 N N . VAL A 1 73 ? 16.216 1.368 -19.563 1 77.91 73 VAL A N 1
ATOM 577 C CA . VAL A 1 73 ? 16.729 0.041 -19.888 1 77.91 73 VAL A CA 1
ATOM 578 C C . VAL A 1 73 ? 16.596 -0.876 -18.675 1 77.91 73 VAL A C 1
ATOM 580 O O . VAL A 1 73 ? 16.209 -2.039 -18.807 1 77.91 73 VAL A O 1
ATOM 583 N N . ALA A 1 74 ? 16.943 -0.322 -17.586 1 74 74 ALA A N 1
ATOM 584 C CA . ALA A 1 74 ? 16.844 -1.109 -16.36 1 74 74 ALA A CA 1
ATOM 585 C C . ALA A 1 74 ? 15.416 -1.601 -16.138 1 74 74 ALA A C 1
ATOM 587 O O . ALA A 1 74 ? 15.199 -2.773 -15.823 1 74 74 ALA A O 1
ATOM 588 N N . LEU A 1 75 ? 14.486 -0.738 -16.384 1 66.28 75 LEU A N 1
ATOM 589 C CA . LEU A 1 75 ? 13.079 -1.09 -16.227 1 66.28 75 LEU A CA 1
ATOM 590 C C . LEU A 1 75 ? 12.679 -2.184 -17.21 1 66.28 75 LEU A C 1
ATOM 592 O O . LEU A 1 75 ? 11.971 -3.125 -16.844 1 66.28 75 LEU A O 1
ATOM 596 N N . VAL A 1 76 ? 13.094 -2.032 -18.387 1 66.33 76 VAL A N 1
ATOM 597 C CA . VAL A 1 76 ? 12.737 -2.982 -19.435 1 66.33 76 VAL A CA 1
ATOM 598 C C . VAL A 1 76 ? 13.393 -4.332 -19.154 1 66.33 76 VAL A C 1
ATOM 600 O O . VAL A 1 76 ? 12.762 -5.38 -19.309 1 66.33 76 VAL A O 1
ATOM 603 N N . LEU A 1 77 ? 14.667 -4.257 -18.777 1 73.64 77 LEU A N 1
ATOM 604 C CA . LEU A 1 77 ? 15.361 -5.503 -18.472 1 73.64 77 LEU A CA 1
ATOM 605 C C . LEU A 1 77 ? 14.72 -6.204 -17.279 1 73.64 77 LEU A C 1
ATOM 607 O O . LEU A 1 77 ? 14.584 -7.43 -17.273 1 73.64 77 LEU A O 1
ATOM 611 N N . ASP A 1 78 ? 14.366 -5.419 -16.329 1 65.73 78 ASP A N 1
ATOM 612 C CA . ASP A 1 78 ? 13.633 -5.975 -15.195 1 65.73 78 ASP A CA 1
ATOM 613 C C . ASP A 1 78 ? 12.332 -6.632 -15.651 1 65.73 78 ASP A C 1
ATOM 615 O O . ASP A 1 78 ? 11.995 -7.73 -15.204 1 65.73 78 ASP A O 1
ATOM 619 N N . LYS A 1 79 ? 11.667 -5.891 -16.498 1 62.25 79 LYS A N 1
ATOM 620 C CA . LYS A 1 79 ? 10.414 -6.431 -17.017 1 62.25 79 LYS A CA 1
ATOM 621 C C . LYS A 1 79 ? 10.654 -7.713 -17.809 1 62.25 79 LYS A C 1
ATOM 623 O O . LYS A 1 79 ? 9.895 -8.676 -17.686 1 62.25 79 LYS A O 1
ATOM 628 N N . LEU A 1 80 ? 11.694 -7.669 -18.68 1 64.68 80 LEU A N 1
ATOM 629 C CA . LEU A 1 80 ? 12.048 -8.863 -19.441 1 64.68 80 LEU A CA 1
ATOM 630 C C . LEU A 1 80 ? 12.367 -10.027 -18.508 1 64.68 80 LEU A C 1
ATOM 632 O O . LEU A 1 80 ? 11.976 -11.166 -18.773 1 64.68 80 LEU A O 1
ATOM 636 N N . GLN A 1 81 ? 13.122 -9.684 -17.558 1 64.31 81 GLN A N 1
ATOM 637 C CA . GLN A 1 81 ? 13.419 -10.701 -16.555 1 64.31 81 GLN A CA 1
ATOM 638 C C . GLN A 1 81 ? 12.14 -11.234 -15.917 1 64.31 81 GLN A C 1
ATOM 640 O O . GLN A 1 81 ? 11.982 -12.445 -15.749 1 64.31 81 GLN A O 1
ATOM 645 N N . GLU A 1 82 ? 11.317 -10.334 -15.585 1 60.72 82 GLU A N 1
ATOM 646 C CA . GLU A 1 82 ? 10.039 -10.713 -14.99 1 60.72 82 GLU A CA 1
ATOM 647 C C . GLU A 1 82 ? 9.252 -11.638 -15.915 1 60.72 82 GLU A C 1
ATOM 649 O O . GLU A 1 82 ? 8.703 -12.648 -15.471 1 60.72 82 GLU A O 1
ATOM 654 N N . ILE A 1 83 ? 9.202 -11.216 -17.133 1 61.75 83 ILE A N 1
ATOM 655 C CA . ILE A 1 83 ? 8.486 -12.01 -18.126 1 61.75 83 ILE A CA 1
ATOM 656 C C . ILE A 1 83 ? 9.128 -13.39 -18.243 1 61.75 83 ILE A C 1
ATOM 658 O O . ILE A 1 83 ? 8.428 -14.399 -18.356 1 61.75 83 ILE A O 1
ATOM 662 N N . SER A 1 84 ? 10.43 -13.357 -18.263 1 61.33 84 SER A N 1
ATOM 663 C CA . SER A 1 84 ? 11.156 -14.618 -18.375 1 61.33 84 SER A CA 1
ATOM 664 C C . SER A 1 84 ? 10.92 -15.503 -17.156 1 61.33 84 SER A C 1
ATOM 666 O O . SER A 1 84 ? 10.725 -16.713 -17.29 1 61.33 84 SER A O 1
ATOM 668 N N . ILE A 1 85 ? 11.07 -14.857 -16.033 1 58.59 85 ILE A N 1
ATOM 669 C CA . ILE A 1 85 ? 10.804 -15.587 -14.798 1 58.59 85 ILE A CA 1
ATOM 670 C C . ILE A 1 85 ? 9.378 -16.132 -14.817 1 58.59 85 ILE A C 1
ATOM 672 O O . ILE A 1 85 ? 9.142 -17.283 -14.442 1 58.59 85 ILE A O 1
ATOM 676 N N . ASP A 1 86 ? 8.571 -15.219 -15.251 1 58.2 86 ASP A N 1
ATOM 677 C CA . ASP A 1 86 ? 7.179 -15.643 -15.364 1 58.2 86 ASP A CA 1
ATOM 678 C C . ASP A 1 86 ? 7.04 -16.819 -16.328 1 58.2 86 ASP A C 1
ATOM 680 O O . ASP A 1 86 ? 6.232 -17.722 -16.101 1 58.2 86 ASP A O 1
ATOM 684 N N . ALA A 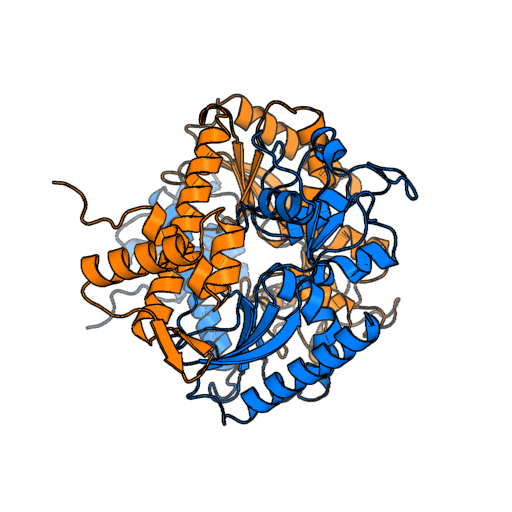1 87 ? 7.805 -16.735 -17.362 1 54.06 87 ALA A N 1
ATOM 685 C CA . ALA A 1 87 ? 7.764 -17.798 -18.363 1 54.06 87 ALA A CA 1
ATOM 686 C C . ALA A 1 87 ? 8.292 -19.11 -17.792 1 54.06 87 ALA A C 1
ATOM 688 O O . ALA A 1 87 ? 7.743 -20.18 -18.067 1 54.06 87 ALA A O 1
ATOM 689 N N . VAL A 1 88 ? 9.496 -18.978 -17.216 1 51.04 88 VAL A N 1
ATOM 690 C CA . VAL A 1 88 ? 10.095 -20.175 -16.635 1 51.04 88 VAL A CA 1
ATOM 691 C C . VAL A 1 88 ? 9.196 -20.719 -15.527 1 51.04 88 VAL A C 1
ATOM 693 O O . VAL A 1 88 ? 9.158 -21.928 -15.287 1 51.04 88 VAL A O 1
ATOM 696 N N . ARG A 1 89 ? 8.974 -19.755 -14.741 1 48.17 89 ARG A N 1
ATOM 697 C CA . ARG A 1 89 ? 8.005 -20.226 -13.757 1 48.17 89 ARG A CA 1
ATOM 698 C C . ARG A 1 89 ? 6.862 -20.979 -14.43 1 48.17 89 ARG A C 1
ATOM 700 O O . ARG A 1 89 ? 6.039 -21.602 -13.756 1 48.17 89 ARG A O 1
ATOM 707 N N . GLY A 1 90 ? 7.154 -21.494 -15.684 1 46.95 90 GLY A N 1
ATOM 708 C CA . GLY A 1 90 ? 6.38 -22.443 -16.468 1 46.95 90 GLY A CA 1
ATOM 709 C C . GLY A 1 90 ? 4.929 -22.534 -16.033 1 46.95 90 GLY A C 1
ATOM 710 O O . GLY A 1 90 ? 4.209 -23.447 -16.441 1 46.95 90 GLY A O 1
ATOM 711 N N . ARG A 1 91 ? 4.69 -22.301 -14.726 1 45.61 91 ARG A N 1
ATOM 712 C CA . ARG A 1 91 ? 3.405 -22.932 -14.443 1 45.61 91 ARG A CA 1
ATOM 713 C C . ARG A 1 91 ? 2.387 -22.614 -15.533 1 45.61 91 ARG A C 1
ATOM 715 O O . ARG A 1 91 ? 2.381 -21.51 -16.081 1 45.61 91 ARG A O 1
ATOM 722 N N . ALA A 1 92 ? 1.666 -23.505 -16.057 1 42.33 92 ALA A N 1
ATOM 723 C CA . ALA A 1 92 ? 0.518 -23.506 -16.959 1 42.33 92 ALA A CA 1
ATOM 724 C C . ALA A 1 92 ? -0.357 -22.276 -16.734 1 42.33 92 ALA A C 1
ATOM 726 O O . ALA A 1 92 ? -0.93 -22.103 -15.656 1 42.33 92 ALA A O 1
ATOM 727 N N . LEU A 1 93 ? 0.036 -21.022 -17.154 1 47.54 93 LEU A N 1
ATOM 728 C CA . LEU A 1 93 ? -0.808 -19.833 -17.213 1 47.54 93 LEU A CA 1
ATOM 729 C C . LEU A 1 93 ? -2.239 -20.162 -16.802 1 47.54 93 LEU A C 1
ATOM 731 O O . LEU A 1 93 ? -2.893 -19.367 -16.122 1 47.54 93 LEU A O 1
ATOM 735 N N . ASP A 1 94 ? -2.504 -21.4 -17.311 1 51.99 94 ASP A N 1
ATOM 736 C CA . ASP A 1 94 ? -3.894 -21.804 -17.119 1 51.99 94 ASP A CA 1
ATOM 737 C C . ASP A 1 94 ? -4.146 -22.234 -15.676 1 51.99 94 ASP A C 1
ATOM 739 O O . ASP A 1 94 ? -5.293 -22.445 -15.277 1 51.99 94 ASP A O 1
ATOM 743 N N . SER A 1 95 ? -2.956 -22.162 -14.861 1 65.08 95 SER A N 1
ATOM 744 C CA . SER A 1 95 ? -3.331 -22.784 -13.595 1 65.08 95 SER A CA 1
ATOM 745 C C . SER A 1 95 ? -3.209 -21.798 -12.438 1 65.08 95 SER A C 1
ATOM 747 O O . SER A 1 95 ? -3.689 -22.066 -11.334 1 65.08 95 SER A O 1
ATOM 749 N N . SER A 1 96 ? -2.65 -20.565 -12.651 1 80.99 96 SER A N 1
ATOM 750 C CA . SER A 1 96 ? -2.489 -19.646 -11.529 1 80.99 96 SER A CA 1
ATOM 751 C C . SER A 1 96 ? -3.755 -18.828 -11.297 1 80.99 96 SER A C 1
ATOM 753 O O . SER A 1 96 ? -4.559 -18.647 -12.214 1 80.99 96 SER A O 1
ATOM 755 N N . VAL A 1 97 ? -3.968 -18.571 -10.048 1 91.62 97 VAL A N 1
ATOM 756 C CA . VAL A 1 97 ? -5.093 -17.712 -9.694 1 91.62 97 VAL A CA 1
ATOM 757 C C . VAL A 1 97 ? -4.584 -16.321 -9.32 1 91.62 97 VAL A C 1
ATOM 759 O O . VAL A 1 97 ? -3.752 -16.179 -8.42 1 91.62 97 VAL A O 1
ATOM 762 N N . MET A 1 98 ? -5.001 -15.375 -10.063 1 92.16 98 MET A N 1
ATOM 763 C CA . MET A 1 98 ? -4.718 -13.98 -9.738 1 92.16 98 MET A CA 1
ATOM 764 C C . MET A 1 98 ? -5.807 -13.398 -8.843 1 92.16 98 MET A C 1
ATOM 766 O O . MET A 1 98 ? -6.94 -13.198 -9.285 1 92.16 98 MET A O 1
ATOM 770 N N . LEU A 1 99 ? -5.439 -13.108 -7.605 1 96.02 99 LEU A N 1
ATOM 771 C CA . LEU A 1 99 ? -6.361 -12.561 -6.616 1 96.02 99 LEU A CA 1
ATOM 772 C C . LEU A 1 99 ? -6.123 -11.068 -6.417 1 96.02 99 LEU A C 1
ATOM 774 O O . LEU A 1 99 ? -5.038 -10.659 -5.996 1 96.02 99 LEU A O 1
ATOM 778 N N . GLY A 1 100 ? -7.114 -10.287 -6.793 1 96.06 100 GLY A N 1
ATOM 779 C CA . GLY A 1 100 ? -7.066 -8.859 -6.523 1 96.06 100 GLY A CA 1
ATOM 780 C C . GLY A 1 100 ? -7.576 -8.495 -5.141 1 96.06 100 GLY A C 1
ATOM 781 O O . GLY A 1 100 ? -8.553 -9.075 -4.661 1 96.06 100 GLY A O 1
ATOM 782 N N . THR A 1 101 ? -6.881 -7.537 -4.492 1 96.45 101 THR A N 1
ATOM 783 C CA . THR A 1 101 ? -7.333 -7.084 -3.181 1 96.45 101 THR A CA 1
ATOM 784 C C . THR A 1 101 ? -7.037 -5.599 -2.991 1 96.45 101 THR A C 1
ATOM 786 O O . THR A 1 101 ? -6.277 -5.008 -3.762 1 96.45 101 THR A O 1
ATOM 789 N N . LEU A 1 102 ? -7.672 -4.991 -2.036 1 94.68 102 LEU A N 1
ATOM 790 C CA . LEU A 1 102 ? -7.319 -3.652 -1.577 1 94.68 102 LEU A CA 1
ATOM 791 C C . LEU A 1 102 ? -6.018 -3.675 -0.783 1 94.68 102 LEU A C 1
ATOM 793 O O . LEU A 1 102 ? -5.688 -4.681 -0.151 1 94.68 102 LEU A O 1
ATOM 797 N N . PRO A 1 103 ? -5.302 -2.581 -0.782 1 93.94 103 PRO A N 1
ATOM 798 C CA . PRO A 1 103 ? -3.962 -2.591 -0.191 1 93.94 103 PRO A CA 1
ATOM 799 C C . PRO A 1 103 ? -3.962 -3.057 1.263 1 93.94 103 PRO A C 1
ATOM 801 O O . PRO A 1 103 ? -3.271 -4.019 1.606 1 93.94 103 PRO A O 1
ATOM 804 N N . THR A 1 104 ? -4.742 -2.467 2.069 1 95.85 104 THR A N 1
ATOM 805 C CA . THR A 1 104 ? -4.7 -2.761 3.497 1 95.85 104 THR A CA 1
ATOM 806 C C . THR A 1 104 ? -5.363 -4.103 3.793 1 95.85 104 THR A C 1
ATOM 808 O O . THR A 1 104 ? -4.909 -4.847 4.665 1 95.85 104 THR A O 1
ATOM 811 N N . LEU A 1 105 ? -6.393 -4.444 3.033 1 95.72 105 LEU A N 1
ATOM 812 C CA . LEU A 1 105 ? -7.005 -5.759 3.187 1 95.72 105 LEU A CA 1
ATOM 813 C C . LEU A 1 105 ? -6.002 -6.865 2.875 1 95.72 105 LEU A C 1
ATOM 815 O O . LEU A 1 105 ? -5.92 -7.858 3.602 1 95.72 105 LEU A O 1
ATOM 819 N N . GLY A 1 106 ? -5.271 -6.647 1.858 1 95.55 106 GLY A N 1
ATOM 820 C CA . GLY A 1 106 ? -4.275 -7.611 1.419 1 95.55 106 GLY A CA 1
ATOM 821 C C . GLY A 1 106 ? -3.088 -7.712 2.357 1 95.55 106 GLY A C 1
ATOM 822 O O . GLY A 1 106 ? -2.414 -8.743 2.406 1 95.55 106 GLY A O 1
ATOM 823 N N . SER A 1 107 ? -2.854 -6.667 3.09 1 95.68 107 SER A N 1
ATOM 824 C CA . SER A 1 107 ? -1.662 -6.679 3.931 1 95.68 107 SER A CA 1
ATOM 825 C C . SER A 1 107 ? -2.005 -7.042 5.371 1 95.68 107 SER A C 1
ATOM 827 O O . SER A 1 107 ? -1.124 -7.404 6.153 1 95.68 107 SER A O 1
ATOM 829 N N . ARG A 1 108 ? -3.237 -6.978 5.721 1 95.46 108 ARG A N 1
ATOM 830 C CA . ARG A 1 108 ? -3.533 -7.168 7.138 1 95.46 108 ARG A CA 1
ATOM 831 C C . ARG A 1 108 ? -4.511 -8.32 7.343 1 95.46 108 ARG A C 1
ATOM 833 O O . ARG A 1 108 ? -4.282 -9.194 8.182 1 95.46 108 ARG A O 1
ATOM 840 N N . TRP A 1 109 ? -5.609 -8.335 6.617 1 95.43 109 TRP A N 1
ATOM 841 C CA . TRP A 1 109 ? -6.63 -9.355 6.832 1 95.43 109 TRP A CA 1
ATOM 842 C C . TRP A 1 109 ? -6.242 -10.665 6.153 1 95.43 109 TRP A C 1
ATOM 844 O O . TRP A 1 109 ? -6.331 -11.735 6.759 1 95.43 109 TRP A O 1
ATOM 854 N N . LEU A 1 110 ? -5.815 -10.6 4.941 1 94.94 110 LEU A N 1
ATOM 855 C CA . LEU A 1 110 ? -5.609 -11.768 4.092 1 94.94 110 LEU A CA 1
ATOM 856 C C . LEU A 1 110 ? -4.435 -12.604 4.592 1 94.94 110 LEU A C 1
ATOM 858 O O . LEU A 1 110 ? -4.548 -13.824 4.724 1 94.94 110 LEU A O 1
ATOM 862 N N . PRO A 1 111 ? -3.338 -11.992 4.955 1 93.3 111 PRO A N 1
ATOM 863 C CA . PRO A 1 111 ? -2.166 -12.789 5.327 1 93.3 111 PRO A CA 1
ATOM 864 C C . PRO A 1 111 ? -2.417 -13.674 6.546 1 93.3 111 PRO A C 1
ATOM 866 O O . PRO A 1 111 ? -1.856 -14.768 6.645 1 93.3 111 PRO A O 1
ATOM 869 N N . THR A 1 112 ? -3.235 -13.281 7.442 1 92.09 112 THR A N 1
ATOM 870 C CA . THR A 1 112 ? -3.499 -14.039 8.66 1 92.09 112 THR A CA 1
ATOM 871 C C . THR A 1 112 ? -4.249 -15.329 8.342 1 92.09 112 THR A C 1
ATOM 873 O O . THR A 1 112 ? -4.341 -16.225 9.185 1 92.09 112 THR A O 1
ATOM 876 N N . ARG A 1 113 ? -4.651 -15.432 7.089 1 93.19 113 ARG A N 1
ATOM 877 C CA . ARG A 1 113 ? -5.528 -16.537 6.718 1 93.19 113 ARG A CA 1
ATOM 878 C C . ARG A 1 113 ? -4.972 -17.299 5.52 1 93.19 113 ARG A C 1
ATOM 880 O O . ARG A 1 113 ? -5.376 -18.433 5.257 1 93.19 113 ARG A O 1
ATOM 887 N N . LEU A 1 114 ? -4.07 -16.708 4.852 1 91.96 114 LEU A N 1
ATOM 888 C CA . LEU A 1 114 ? -3.567 -17.212 3.579 1 91.96 114 LEU A CA 1
ATOM 889 C C . LEU A 1 114 ? -2.835 -18.536 3.769 1 91.96 114 LEU A C 1
ATOM 891 O O . LEU A 1 114 ? -2.828 -19.381 2.871 1 91.96 114 LEU A O 1
ATOM 895 N N . GLY A 1 115 ? -2.197 -18.699 4.904 1 88.79 115 GLY A N 1
ATOM 896 C CA . GLY A 1 115 ? -1.465 -19.929 5.162 1 88.79 115 GLY A CA 1
ATOM 897 C C . GLY A 1 115 ? -2.302 -21.176 4.955 1 88.79 115 GLY A C 1
ATOM 898 O O . GLY A 1 115 ? -1.832 -22.157 4.374 1 88.79 115 GLY A O 1
ATOM 899 N N . ALA A 1 116 ? -3.528 -21.122 5.373 1 87.89 116 ALA A N 1
ATOM 900 C CA . ALA A 1 116 ? -4.436 -22.259 5.253 1 87.89 116 ALA A CA 1
ATOM 901 C C . ALA A 1 116 ? -4.717 -22.584 3.789 1 87.89 116 ALA A C 1
ATOM 903 O O . ALA A 1 116 ? -4.756 -23.755 3.403 1 87.89 116 ALA A O 1
ATOM 904 N N . LEU A 1 117 ? -4.894 -21.563 3.017 1 89.73 117 LEU A N 1
ATOM 905 C CA . LEU A 1 117 ? -5.159 -21.767 1.597 1 89.73 117 LEU A CA 1
ATOM 906 C C . LEU A 1 117 ? -3.954 -22.394 0.904 1 89.73 117 LEU A C 1
ATOM 908 O O . LEU A 1 117 ? -4.096 -23.367 0.16 1 89.73 117 LEU A O 1
ATOM 912 N N . ILE A 1 118 ? -2.828 -21.864 1.172 1 86.44 118 ILE A N 1
ATOM 913 C CA . ILE A 1 118 ? -1.606 -22.282 0.494 1 86.44 118 ILE A CA 1
ATOM 914 C C . ILE A 1 118 ? -1.246 -23.707 0.911 1 86.44 118 ILE A C 1
ATOM 916 O O . ILE A 1 118 ? -0.861 -24.527 0.074 1 86.44 118 ILE A O 1
ATOM 920 N N . SER A 1 119 ? -1.38 -23.989 2.176 1 84.33 119 SER A N 1
ATOM 921 C CA . SER A 1 119 ? -1.056 -25.319 2.683 1 84.33 119 SER A CA 1
ATOM 922 C C . SER A 1 119 ? -1.998 -26.373 2.111 1 84.33 119 SER A C 1
ATOM 924 O O . SER A 1 119 ? -1.579 -27.497 1.824 1 84.33 119 SER A O 1
ATOM 926 N N . ALA A 1 120 ? -3.244 -25.998 1.901 1 86.11 120 ALA A N 1
ATOM 927 C CA . ALA A 1 120 ? -4.261 -26.934 1.429 1 86.11 120 ALA A CA 1
ATOM 928 C C . ALA A 1 120 ? -4.209 -27.081 -0.089 1 86.11 120 ALA A C 1
ATOM 930 O O . ALA A 1 120 ? -4.725 -28.055 -0.642 1 86.11 120 ALA A O 1
ATOM 931 N N . ASN A 1 121 ? -3.61 -26.099 -0.726 1 83.69 121 ASN A N 1
ATOM 932 C CA . ASN A 1 121 ? -3.6 -26.082 -2.185 1 83.69 121 ASN A CA 1
ATOM 933 C C . ASN A 1 121 ? -2.221 -25.723 -2.732 1 83.69 121 ASN A C 1
ATOM 935 O O . ASN A 1 121 ? -2.084 -24.774 -3.506 1 83.69 121 ASN A O 1
ATOM 939 N N . ARG A 1 122 ? -1.316 -26.47 -2.55 1 77.42 122 ARG A N 1
ATOM 940 C CA . ARG A 1 122 ? 0.078 -26.212 -2.896 1 77.42 122 ARG A CA 1
ATOM 941 C C . ARG A 1 122 ? 0.268 -26.171 -4.408 1 77.42 122 ARG A C 1
ATOM 943 O O . ARG A 1 122 ? 1.223 -25.569 -4.903 1 77.42 122 ARG A O 1
ATOM 950 N N . ASP A 1 123 ? -0.698 -26.679 -5.084 1 78.14 123 ASP A N 1
ATOM 951 C CA . ASP A 1 123 ? -0.562 -26.804 -6.532 1 78.14 123 ASP A CA 1
ATOM 952 C C . ASP A 1 123 ? -1.175 -25.602 -7.247 1 78.14 123 ASP A C 1
ATOM 954 O O . ASP A 1 123 ? -1.067 -25.479 -8.469 1 78.14 123 ASP A O 1
ATOM 958 N N . ILE A 1 124 ? -1.791 -24.761 -6.5 1 82.73 124 ILE A N 1
ATOM 959 C CA . ILE A 1 124 ? -2.378 -23.572 -7.107 1 82.73 124 ILE A CA 1
ATOM 960 C C . ILE A 1 124 ? -1.444 -22.379 -6.915 1 82.73 124 ILE A C 1
ATOM 962 O O . ILE A 1 124 ? -1.346 -21.83 -5.815 1 82.73 124 ILE A O 1
ATOM 966 N N . PRO A 1 125 ? -0.802 -22.083 -7.962 1 85.79 125 PRO A N 1
ATOM 967 C CA . PRO A 1 125 ? -0 -20.863 -7.842 1 85.79 125 PRO A CA 1
ATOM 968 C C . PRO A 1 125 ? -0.854 -19.615 -7.625 1 85.79 125 PRO A C 1
ATOM 970 O O . PRO A 1 125 ? -1.787 -19.361 -8.391 1 85.79 125 PRO A O 1
ATOM 973 N N . LEU A 1 126 ? -0.54 -18.876 -6.569 1 91.82 126 LEU A N 1
ATOM 974 C CA . LEU A 1 126 ? -1.343 -17.719 -6.188 1 91.82 126 LEU A CA 1
ATOM 975 C C . LEU A 1 126 ? -0.559 -16.425 -6.387 1 91.82 126 LEU A C 1
ATOM 977 O O . LEU A 1 126 ? 0.596 -16.323 -5.967 1 91.82 126 LEU A O 1
ATOM 981 N N . GLU A 1 127 ? -1.154 -15.538 -7.091 1 91.63 127 GLU A N 1
ATOM 982 C CA . GLU A 1 127 ? -0.652 -14.171 -7.196 1 91.63 127 GLU A CA 1
ATOM 983 C C . GLU A 1 127 ? -1.645 -13.172 -6.609 1 91.63 127 GLU A C 1
ATOM 985 O O . GLU A 1 127 ? -2.799 -13.112 -7.036 1 91.63 127 GLU A O 1
ATOM 990 N N . ILE A 1 128 ? -1.185 -12.46 -5.621 1 95.12 128 ILE A N 1
ATOM 991 C CA . ILE A 1 128 ? -2.015 -11.452 -4.969 1 95.12 128 ILE A CA 1
ATOM 992 C C . ILE A 1 128 ? -1.608 -10.061 -5.448 1 95.12 128 ILE A C 1
ATOM 994 O O . ILE A 1 128 ? -0.466 -9.639 -5.253 1 95.12 128 ILE A O 1
ATOM 998 N N . THR A 1 129 ? -2.508 -9.361 -6.058 1 92.81 129 THR A N 1
ATOM 999 C CA . THR A 1 129 ? -2.231 -8.05 -6.634 1 92.81 129 THR A CA 1
ATOM 1000 C C . THR A 1 129 ? -3.226 -7.013 -6.12 1 92.81 129 THR A C 1
ATOM 1002 O O . THR A 1 129 ? -4.21 -7.361 -5.464 1 92.81 129 THR A O 1
ATOM 1005 N N . LEU A 1 130 ? -2.887 -5.779 -6.343 1 91.79 130 LEU A N 1
ATOM 1006 C CA . LEU A 1 130 ? -3.777 -4.699 -5.932 1 91.79 130 LEU A CA 1
ATOM 1007 C C . LEU A 1 130 ? -4.81 -4.405 -7.015 1 91.79 130 LEU A C 1
ATOM 1009 O O . LEU A 1 130 ? -4.517 -4.52 -8.207 1 91.79 130 LEU A O 1
ATOM 1013 N N . VAL A 1 131 ? -5.98 -4.057 -6.537 1 89.84 131 VAL A N 1
ATOM 1014 C CA . VAL A 1 131 ? -7.055 -3.777 -7.483 1 89.84 131 VAL A CA 1
ATOM 1015 C C . VAL A 1 131 ? -7.773 -2.489 -7.083 1 89.84 131 VAL A C 1
ATOM 1017 O O . VAL A 1 131 ? -7.888 -2.179 -5.895 1 89.84 131 VAL A O 1
ATOM 1020 N N . SER A 1 132 ? -8.135 -1.745 -8.082 1 81.91 132 SER A N 1
ATOM 1021 C CA . SER A 1 132 ? -8.98 -0.576 -7.86 1 81.91 132 SER A CA 1
ATOM 1022 C C . SER A 1 132 ? -10.442 -0.974 -7.691 1 81.91 132 SER A C 1
ATOM 1024 O O . SER A 1 132 ? -10.911 -1.919 -8.328 1 81.91 132 SER A O 1
ATOM 1026 N N . PRO A 1 133 ? -11.069 -0.221 -6.9 1 75.22 133 PRO A N 1
ATOM 1027 C CA . PRO A 1 133 ? -12.488 -0.535 -6.719 1 75.22 133 PRO A CA 1
ATOM 1028 C C . PRO A 1 133 ? -13.285 -0.432 -8.017 1 75.22 133 PRO A C 1
ATOM 1030 O O . PRO A 1 133 ? -14.365 -1.018 -8.132 1 75.22 133 PRO A O 1
ATOM 1033 N N . ASP A 1 134 ? -12.801 0.305 -8.988 1 73.14 134 ASP A N 1
ATOM 1034 C CA . ASP A 1 134 ? -13.515 0.524 -10.243 1 73.14 134 ASP A CA 1
ATOM 1035 C C . ASP A 1 134 ? -13.067 -0.471 -11.311 1 73.14 134 ASP A C 1
ATOM 1037 O O . ASP A 1 134 ? -13.251 -0.231 -12.506 1 73.14 134 ASP A O 1
ATOM 1041 N N . VAL A 1 135 ? -12.645 -1.553 -10.917 1 80.47 135 VAL A N 1
ATOM 1042 C CA . VAL A 1 135 ? -12.142 -2.576 -11.828 1 80.47 135 VAL A CA 1
ATOM 1043 C C . VAL A 1 135 ? -13.25 -3.006 -12.785 1 80.47 135 VAL A C 1
ATOM 1045 O O . VAL A 1 135 ? -14.411 -3.128 -12.387 1 80.47 135 VAL A O 1
ATOM 1048 N N . ASP A 1 136 ? -12.883 -3.142 -14.074 1 76.35 136 ASP A N 1
ATOM 1049 C CA . ASP A 1 136 ? -13.759 -3.697 -15.101 1 76.35 136 ASP A CA 1
ATOM 1050 C C . ASP A 1 136 ? -13.515 -5.193 -15.282 1 76.35 136 ASP A C 1
ATOM 1052 O O . ASP A 1 136 ? -12.506 -5.597 -15.864 1 76.35 136 ASP A O 1
ATOM 1056 N N . PHE A 1 137 ? -14.442 -5.996 -14.922 1 86.12 137 PHE A N 1
ATOM 1057 C CA . PHE A 1 137 ? -14.267 -7.443 -14.898 1 86.12 137 PHE A CA 1
ATOM 1058 C C . PHE A 1 137 ? -14.448 -8.033 -16.291 1 86.12 137 PHE A C 1
ATOM 1060 O O . PHE A 1 137 ? -14.175 -9.215 -16.511 1 86.12 137 PHE A O 1
ATOM 1067 N N . GLU A 1 138 ? -14.814 -7.199 -17.219 1 75.62 138 GLU A N 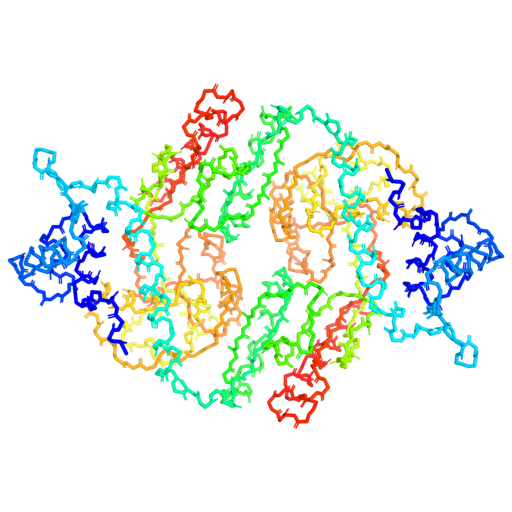1
ATOM 1068 C CA . GLU A 1 138 ? -14.85 -7.656 -18.605 1 75.62 138 GLU A CA 1
ATOM 1069 C C . GLU A 1 138 ? -13.444 -7.751 -19.192 1 75.62 138 GLU A C 1
ATOM 1071 O O . GLU A 1 138 ? -13.155 -8.652 -19.982 1 75.62 138 GLU A O 1
ATOM 1076 N N . THR A 1 139 ? -12.636 -6.871 -18.722 1 73.2 139 THR A N 1
ATOM 1077 C CA . THR A 1 139 ? -11.332 -6.767 -19.367 1 73.2 139 THR A CA 1
ATOM 1078 C C . THR A 1 139 ? -10.213 -7.083 -18.378 1 73.2 139 THR A C 1
ATOM 1080 O O . THR A 1 139 ? -9.055 -7.241 -18.772 1 73.2 139 THR A O 1
ATOM 1083 N N . THR A 1 140 ? -10.61 -7.273 -17.198 1 79.02 140 THR A N 1
ATOM 1084 C CA . THR A 1 140 ? -9.596 -7.449 -16.165 1 79.02 140 THR A CA 1
ATOM 1085 C C . THR A 1 140 ? -8.877 -8.784 -16.334 1 79.02 140 THR A C 1
ATOM 1087 O O . THR A 1 140 ? -9.461 -9.751 -16.827 1 79.02 140 THR A O 1
ATOM 1090 N N . ARG A 1 141 ? -7.614 -8.834 -15.89 1 81.29 141 ARG A N 1
ATOM 1091 C CA . ARG A 1 141 ? -6.839 -10.069 -15.852 1 81.29 141 ARG A CA 1
ATOM 1092 C C . ARG A 1 141 ? -7.072 -10.822 -14.546 1 81.29 141 ARG A C 1
ATOM 1094 O O . ARG A 1 141 ? -6.618 -11.957 -14.388 1 81.29 141 ARG A O 1
ATOM 1101 N N . LEU A 1 142 ? -7.811 -10.247 -13.69 1 90.26 142 LEU A N 1
ATOM 1102 C CA . LEU A 1 142 ? -8.062 -10.86 -12.391 1 90.26 142 LEU A CA 1
ATOM 1103 C C . LEU A 1 142 ? -8.986 -12.066 -12.527 1 90.26 142 LEU A C 1
ATOM 1105 O O . LEU A 1 142 ? -9.922 -12.049 -13.33 1 90.26 142 LEU A O 1
ATOM 1109 N N . ASP A 1 143 ? -8.678 -13.063 -11.814 1 92.83 143 ASP A N 1
ATOM 1110 C CA . ASP A 1 143 ? -9.564 -14.222 -11.743 1 92.83 143 ASP A CA 1
ATOM 1111 C C . ASP A 1 143 ? -10.622 -14.039 -10.657 1 92.83 143 ASP A C 1
ATOM 1113 O O . ASP A 1 143 ? -11.736 -14.552 -10.776 1 92.83 143 ASP A O 1
ATOM 1117 N N . ILE A 1 144 ? -10.228 -13.416 -9.613 1 95.84 144 ILE A N 1
ATOM 1118 C CA . ILE A 1 144 ? -11.068 -13.205 -8.439 1 95.84 144 ILE A CA 1
ATOM 1119 C C . ILE A 1 144 ? -10.542 -12.02 -7.633 1 95.84 144 ILE A C 1
ATOM 1121 O O . ILE A 1 144 ? -9.36 -11.677 -7.721 1 95.84 144 ILE A O 1
ATOM 1125 N N . ALA A 1 145 ? -11.414 -11.351 -6.892 1 96.7 145 ALA A N 1
ATOM 1126 C CA . ALA A 1 145 ? -10.993 -10.174 -6.137 1 96.7 145 ALA A CA 1
ATOM 1127 C C . ALA A 1 145 ? -11.771 -10.053 -4.83 1 96.7 145 ALA A C 1
ATOM 1129 O O . ALA A 1 145 ? -12.895 -10.55 -4.721 1 96.7 145 ALA A O 1
ATOM 1130 N N . MET A 1 146 ? -11.143 -9.539 -3.867 1 96.62 146 MET A N 1
ATOM 1131 C CA . MET A 1 146 ? -11.806 -9.042 -2.665 1 96.62 146 MET A CA 1
ATOM 1132 C C . MET A 1 146 ? -11.972 -7.527 -2.722 1 96.62 146 MET A C 1
ATOM 1134 O O . MET A 1 146 ? -10.984 -6.79 -2.726 1 96.62 146 MET A O 1
ATOM 1138 N N . LEU A 1 147 ? -13.206 -7.088 -2.728 1 95.32 147 LEU A N 1
ATOM 1139 C CA . LEU A 1 147 ? -13.485 -5.669 -2.924 1 95.32 147 LEU A CA 1
ATOM 1140 C C . LEU A 1 147 ? -14.459 -5.157 -1.868 1 95.32 147 LEU A C 1
ATOM 1142 O O . LEU A 1 147 ? -15.167 -5.944 -1.235 1 95.32 147 LEU A O 1
ATOM 1146 N N . ARG A 1 148 ? -14.36 -3.911 -1.707 1 93.58 148 ARG A N 1
ATOM 1147 C CA . ARG A 1 148 ? -15.301 -3.204 -0.844 1 93.58 148 ARG A CA 1
ATOM 1148 C C . ARG A 1 148 ? -16.318 -2.421 -1.668 1 93.58 148 ARG A C 1
ATOM 1150 O O . ARG A 1 148 ? -15.952 -1.724 -2.616 1 93.58 148 ARG A O 1
ATOM 1157 N N . GLY A 1 149 ? -17.502 -2.533 -1.371 1 88.34 149 GLY A N 1
ATOM 1158 C CA . GLY A 1 149 ? -18.536 -1.818 -2.102 1 88.34 149 GLY A CA 1
ATOM 1159 C C . GLY A 1 149 ? -19.941 -2.199 -1.675 1 88.34 149 GLY A C 1
ATOM 1160 O O . GLY A 1 149 ? -20.161 -2.593 -0.528 1 88.34 149 GLY A O 1
ATOM 1161 N N . VAL A 1 150 ? -20.834 -2.005 -2.654 1 81.44 150 VAL A N 1
ATOM 1162 C CA . VAL A 1 150 ? -22.239 -2.256 -2.353 1 81.44 150 VAL A CA 1
ATOM 1163 C C . VAL A 1 150 ? -22.711 -3.506 -3.092 1 81.44 150 VAL A C 1
ATOM 1165 O O . VAL A 1 150 ? -23.914 -3.759 -3.192 1 81.44 150 VAL A O 1
ATOM 1168 N N . GLY A 1 151 ? -21.752 -4.298 -3.656 1 80.79 151 GLY A N 1
ATOM 1169 C CA . GLY A 1 151 ? -22.071 -5.608 -4.202 1 80.79 151 GLY A CA 1
ATOM 1170 C C . GLY A 1 151 ? -22.458 -5.565 -5.668 1 80.79 151 GLY A C 1
ATOM 1171 O O . GLY A 1 151 ? -22.947 -6.555 -6.216 1 80.79 151 GLY A O 1
ATOM 1172 N N . ALA A 1 152 ? -22.218 -4.4 -6.312 1 77.1 152 ALA A N 1
ATOM 1173 C CA . ALA A 1 152 ? -22.685 -4.279 -7.691 1 77.1 152 ALA A CA 1
ATOM 1174 C C . ALA A 1 152 ? -21.52 -4.036 -8.646 1 77.1 152 ALA A C 1
ATOM 1176 O O . ALA A 1 152 ? -21.129 -2.89 -8.88 1 77.1 152 ALA A O 1
ATOM 1177 N N . TRP A 1 153 ? -20.854 -5.089 -9.203 1 80.12 153 TRP A N 1
ATOM 1178 C CA . TRP A 1 153 ? -19.841 -4.981 -10.247 1 80.12 153 TRP A CA 1
ATOM 1179 C C . TRP A 1 153 ? -20.339 -5.59 -11.554 1 80.12 153 TRP A C 1
ATOM 1181 O O . TRP A 1 153 ? -20.895 -6.691 -11.561 1 80.12 153 TRP A O 1
ATOM 1191 N N . THR A 1 154 ? -20.243 -4.847 -12.564 1 76.15 154 THR A N 1
ATOM 1192 C CA . THR A 1 154 ? -20.738 -5.304 -13.857 1 76.15 154 THR A CA 1
ATOM 1193 C C . THR A 1 154 ? -19.928 -6.497 -14.356 1 76.15 154 THR A C 1
ATOM 1195 O O . THR A 1 154 ? -18.706 -6.534 -14.198 1 76.15 154 THR A O 1
ATOM 1198 N N . ASN A 1 155 ? -20.69 -7.479 -15.022 1 79.87 155 ASN A N 1
ATOM 1199 C CA . ASN A 1 155 ? -20.087 -8.657 -15.636 1 79.87 155 ASN A CA 1
ATOM 1200 C C . ASN A 1 155 ? -19.325 -9.494 -14.613 1 79.87 155 ASN A C 1
ATOM 1202 O O . ASN A 1 155 ? -18.276 -10.06 -14.926 1 79.87 155 ASN A O 1
ATOM 1206 N N . ALA A 1 156 ? -19.868 -9.386 -13.386 1 89.3 156 ALA A N 1
ATOM 1207 C CA . ALA A 1 156 ? -19.199 -10.115 -12.312 1 89.3 156 ALA A CA 1
ATOM 1208 C C . ALA A 1 156 ? -20.212 -10.703 -11.334 1 89.3 156 ALA A C 1
ATOM 1210 O O . ALA A 1 156 ? -21.34 -10.216 -11.232 1 89.3 156 ALA A O 1
ATOM 1211 N N . ARG A 1 157 ? -19.851 -11.766 -10.736 1 93.15 157 ARG A N 1
ATOM 1212 C CA . ARG A 1 157 ? -20.564 -12.296 -9.579 1 93.15 157 ARG A CA 1
ATOM 1213 C C . ARG A 1 157 ? -19.945 -11.795 -8.278 1 93.15 157 ARG A C 1
ATOM 1215 O O . ARG A 1 157 ? -18.722 -11.687 -8.167 1 93.15 157 ARG A O 1
ATOM 1222 N N . SER A 1 158 ? -20.773 -11.489 -7.399 1 94.32 158 SER A N 1
ATOM 1223 C CA . SER A 1 158 ? -20.312 -10.988 -6.109 1 94.32 158 SER A CA 1
ATOM 1224 C C . SER A 1 158 ? -21.001 -11.711 -4.957 1 94.32 158 SER A C 1
ATOM 1226 O O . SER A 1 158 ? -22.209 -11.954 -5.003 1 94.32 158 SER A O 1
ATOM 1228 N N . ILE A 1 159 ? -20.258 -12.14 -4.014 1 96.42 159 ILE A N 1
ATOM 1229 C CA . ILE A 1 159 ? -20.764 -12.746 -2.788 1 96.42 159 ILE A CA 1
ATOM 1230 C C . ILE A 1 159 ? -20.288 -11.942 -1.58 1 96.42 159 ILE A C 1
ATOM 1232 O O . ILE A 1 159 ? -19.088 -11.707 -1.417 1 96.42 159 ILE A O 1
ATOM 1236 N N . GLU A 1 160 ? -21.232 -11.535 -0.79 1 96.57 160 GLU A N 1
ATOM 1237 C CA . GLU A 1 160 ? -20.883 -10.757 0.396 1 96.57 160 GLU A CA 1
ATOM 1238 C C . GLU A 1 160 ? -20.114 -11.604 1.405 1 96.57 160 GLU A C 1
ATOM 1240 O O . GLU A 1 160 ? -20.527 -12.719 1.73 1 96.57 160 GLU A O 1
ATOM 1245 N N . LEU A 1 161 ? -19.019 -11.111 1.822 1 97.21 161 LEU A N 1
ATOM 1246 C CA . LEU A 1 161 ? -18.217 -11.795 2.83 1 97.21 161 LEU A CA 1
ATOM 1247 C C . LEU A 1 161 ? -18.584 -11.32 4.232 1 97.21 161 LEU A C 1
ATOM 1249 O O . LEU A 1 161 ? -18.992 -12.12 5.077 1 97.21 161 LEU A O 1
ATOM 1253 N N . PHE A 1 162 ? -18.476 -10.021 4.535 1 96.02 162 PHE A N 1
ATOM 1254 C CA . PHE A 1 162 ? -18.873 -9.437 5.811 1 96.02 162 PHE A CA 1
ATOM 1255 C C . PHE A 1 162 ? -19.022 -7.925 5.691 1 96.02 162 PHE A C 1
ATOM 1257 O O . PHE A 1 162 ? -18.405 -7.302 4.824 1 96.02 162 PHE A O 1
ATOM 1264 N N . ALA A 1 163 ? -19.806 -7.341 6.566 1 95.37 163 ALA A N 1
ATOM 1265 C CA . ALA A 1 163 ? -20.079 -5.906 6.576 1 95.37 163 ALA A CA 1
ATOM 1266 C C . ALA A 1 163 ? -18.881 -5.123 7.106 1 95.37 163 ALA A C 1
ATOM 1268 O O . ALA A 1 163 ? -18.135 -5.618 7.954 1 95.37 163 ALA A O 1
ATOM 1269 N N . GLU A 1 164 ? -18.73 -3.974 6.569 1 94.45 164 GLU A N 1
ATOM 1270 C CA . GLU A 1 164 ? -17.668 -3.114 7.081 1 94.45 164 GLU A CA 1
ATOM 1271 C C . GLU A 1 164 ? -18.111 -2.383 8.346 1 94.45 164 GLU A C 1
ATOM 1273 O O . GLU A 1 164 ? -19.176 -1.763 8.37 1 94.45 164 GLU A O 1
ATOM 1278 N N . GLU A 1 165 ? -17.345 -2.501 9.334 1 95.87 165 GLU A N 1
ATOM 1279 C CA . GLU A 1 165 ? -17.437 -1.694 10.546 1 95.87 165 GLU A CA 1
ATOM 1280 C C . GLU A 1 165 ? -16.24 -0.755 10.676 1 95.87 165 GLU A C 1
ATOM 1282 O O . GLU A 1 165 ? -15.098 -1.162 10.452 1 95.87 165 GLU A O 1
ATOM 1287 N N . VAL A 1 166 ? -16.572 0.471 10.968 1 95.84 166 VAL A N 1
ATOM 1288 C CA . VAL A 1 166 ? -15.494 1.445 11.108 1 95.84 166 VAL A CA 1
ATOM 1289 C C . VAL A 1 166 ? -15.438 1.952 12.547 1 95.84 166 VAL A C 1
ATOM 1291 O O . VAL A 1 166 ? -16.471 2.067 13.212 1 95.84 166 VAL A O 1
ATOM 1294 N N . ALA A 1 167 ? -14.25 2.227 12.993 1 95.8 167 ALA A N 1
ATOM 1295 C CA . ALA A 1 167 ? -14.022 2.731 14.345 1 95.8 167 ALA A CA 1
ATOM 1296 C C . ALA A 1 167 ? -13.032 3.892 14.337 1 95.8 167 ALA A C 1
ATOM 1298 O O . ALA A 1 167 ? -12.159 3.966 13.469 1 95.8 167 ALA A O 1
ATOM 1299 N N . VAL A 1 168 ? -13.234 4.78 15.227 1 97.25 168 VAL A N 1
ATOM 1300 C CA . VAL A 1 168 ? -12.218 5.786 15.517 1 97.25 168 VAL A CA 1
ATOM 1301 C C . VAL A 1 168 ? -11.258 5.26 16.581 1 97.25 168 VAL A C 1
ATOM 1303 O O . VAL A 1 168 ? -11.68 4.889 17.679 1 97.25 168 VAL A O 1
ATOM 1306 N N . VAL A 1 169 ? -9.982 5.258 16.257 1 98.05 169 VAL A N 1
ATOM 1307 C CA . VAL A 1 169 ? -9.019 4.62 17.148 1 98.05 169 VAL A CA 1
ATOM 1308 C C . VAL A 1 169 ? -7.899 5.601 17.487 1 98.05 169 VAL A C 1
ATOM 1310 O O . VAL A 1 169 ? -7.663 6.562 16.751 1 98.05 169 VAL A O 1
ATOM 1313 N N . ALA A 1 170 ? -7.265 5.336 18.582 1 98.14 170 ALA A N 1
ATOM 1314 C CA . ALA A 1 170 ? -6.122 6.112 19.056 1 98.14 170 ALA A CA 1
ATOM 1315 C C . ALA A 1 170 ? -5.139 5.229 19.82 1 98.14 170 ALA A C 1
ATOM 1317 O O . ALA A 1 170 ? -5.524 4.197 20.375 1 98.14 170 ALA A O 1
ATOM 1318 N N . SER A 1 171 ? -3.924 5.655 19.781 1 97.95 171 SER A N 1
ATOM 1319 C CA . SER A 1 171 ? -2.898 5.013 20.596 1 97.95 171 SER A CA 1
ATOM 1320 C C . SER A 1 171 ? -3.059 5.368 22.07 1 97.95 171 SER A C 1
ATOM 1322 O O . SER A 1 171 ? -3.462 6.484 22.404 1 97.95 171 SER A O 1
ATOM 1324 N N . PRO A 1 172 ? -2.656 4.459 22.992 1 97.53 172 PRO A N 1
ATOM 1325 C CA . PRO A 1 172 ? -2.594 4.797 24.416 1 97.53 172 PRO A CA 1
ATOM 1326 C C . PRO A 1 172 ? -1.657 5.969 24.704 1 97.53 172 PRO A C 1
ATOM 1328 O O . PRO A 1 172 ? -1.798 6.638 25.731 1 97.53 172 PRO A O 1
ATOM 1331 N N . ARG A 1 173 ? -0.732 6.257 23.826 1 94.45 173 ARG A N 1
ATOM 1332 C CA . ARG A 1 173 ? 0.212 7.36 23.972 1 94.45 173 ARG A CA 1
ATOM 1333 C C . ARG A 1 173 ? -0.478 8.703 23.758 1 94.45 173 ARG A C 1
ATOM 1335 O O . ARG A 1 173 ? -0.023 9.73 24.266 1 94.45 173 ARG A O 1
ATOM 1342 N N . LEU A 1 174 ? -1.521 8.709 23.017 1 95.49 174 LEU A N 1
ATOM 1343 C CA . LEU A 1 174 ? -2.233 9.94 22.692 1 95.49 174 LEU A CA 1
ATOM 1344 C C . LEU A 1 174 ? -3.428 10.137 23.619 1 95.49 174 LEU A C 1
ATOM 1346 O O . LEU A 1 174 ? -3.654 11.241 24.121 1 95.49 174 LEU A O 1
ATOM 1350 N N . ILE A 1 175 ? -4.204 9.071 23.754 1 96.78 175 ILE A N 1
ATOM 1351 C CA . ILE A 1 175 ? -5.367 9.05 24.634 1 96.78 175 ILE A CA 1
ATOM 1352 C C . ILE A 1 175 ? -5.275 7.857 25.582 1 96.78 175 ILE A C 1
ATOM 1354 O O . ILE A 1 175 ? -5.205 6.708 25.14 1 96.78 175 ILE A O 1
ATOM 1358 N N . GLU A 1 176 ? -5.348 8.063 26.828 1 96 176 GLU A N 1
ATOM 1359 C CA . GLU A 1 176 ? -5.205 7.012 27.831 1 96 176 GLU A CA 1
ATOM 1360 C C . GLU A 1 176 ? -6.314 5.971 27.701 1 96 176 GLU A C 1
ATOM 1362 O O . GLU A 1 176 ? -7.48 6.32 27.508 1 96 176 GLU A O 1
ATOM 1367 N N . PRO A 1 177 ? -5.92 4.725 27.827 1 93.58 177 PRO A N 1
ATOM 1368 C CA . PRO A 1 177 ? -6.945 3.68 27.772 1 93.58 177 PRO A CA 1
ATOM 1369 C C . PRO A 1 177 ? -8.044 3.877 28.814 1 93.58 177 PRO A C 1
ATOM 1371 O O . PRO A 1 177 ? -7.764 4.297 29.94 1 93.58 177 PRO A O 1
ATOM 1374 N N . GLY A 1 178 ? -9.292 3.557 28.43 1 90.13 178 GLY A N 1
ATOM 1375 C CA . GLY A 1 178 ? -10.41 3.725 29.344 1 90.13 178 GLY A CA 1
ATOM 1376 C C . GLY A 1 178 ? -11.074 5.085 29.229 1 90.13 178 GLY A C 1
ATOM 1377 O O . GLY A 1 178 ? -12.192 5.278 29.712 1 90.13 178 GLY A O 1
ATOM 1378 N N . THR A 1 179 ? -10.378 6.041 28.663 1 92.23 179 THR A N 1
ATOM 1379 C CA . THR A 1 179 ? -10.97 7.353 28.426 1 92.23 179 THR A CA 1
ATOM 1380 C C . THR A 1 179 ? -12.111 7.258 27.417 1 92.23 179 THR A C 1
ATOM 1382 O O . THR A 1 179 ? -11.97 6.621 26.371 1 92.23 179 THR A O 1
ATOM 1385 N N . THR A 1 180 ? -13.244 7.782 27.796 1 91.57 180 THR A N 1
ATOM 13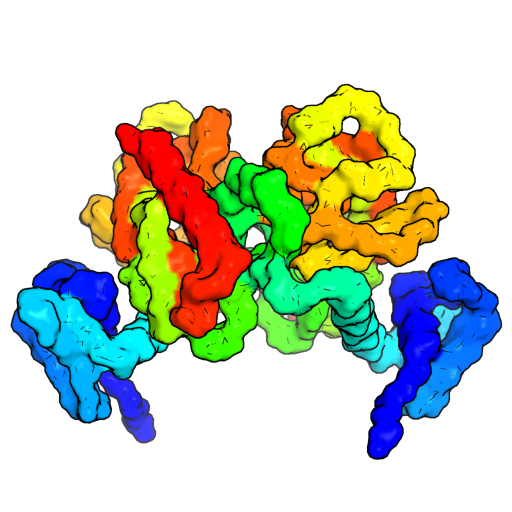86 C CA . THR A 1 180 ? -14.371 7.899 26.876 1 91.57 180 THR A CA 1
ATOM 1387 C C . THR A 1 180 ? -14.611 9.357 26.498 1 91.57 180 THR A C 1
ATOM 1389 O O . THR A 1 180 ? -14.798 10.208 27.371 1 91.57 180 THR A O 1
ATOM 1392 N N . LEU A 1 181 ? -14.558 9.561 25.236 1 93.63 181 LEU A N 1
ATOM 1393 C CA . LEU A 1 181 ? -14.713 10.929 24.754 1 93.63 181 LEU A CA 1
ATOM 1394 C C . LEU A 1 181 ? -16.016 11.088 23.978 1 93.63 181 LEU A C 1
ATOM 1396 O O . LEU A 1 181 ? -16.541 10.115 23.432 1 93.63 181 LEU A O 1
ATOM 1400 N N . HIS A 1 182 ? -16.536 12.27 24.035 1 91.67 182 HIS A N 1
ATOM 1401 C CA . HIS A 1 182 ? -17.657 12.598 23.162 1 91.67 182 HIS A CA 1
ATOM 1402 C C . HIS A 1 182 ? -17.202 12.753 21.715 1 91.67 182 HIS A C 1
ATOM 1404 O O . HIS A 1 182 ? -16.107 13.257 21.455 1 91.67 182 HIS A O 1
ATOM 1410 N N . PRO A 1 183 ? -18.029 12.355 20.754 1 88.3 183 PRO A N 1
ATOM 1411 C CA . PRO A 1 183 ? -17.654 12.469 19.343 1 88.3 183 PRO A CA 1
ATOM 1412 C C . PRO A 1 183 ? -17.245 13.888 18.954 1 88.3 183 PRO A C 1
ATOM 1414 O O . PRO A 1 183 ? -16.414 14.072 18.061 1 88.3 183 PRO A O 1
ATOM 1417 N N . LYS A 1 184 ? -17.696 14.875 19.593 1 86.89 184 LYS A N 1
ATOM 1418 C CA . LYS A 1 184 ? -17.378 16.266 19.284 1 86.89 184 LYS A CA 1
ATOM 1419 C C . LYS A 1 184 ? -15.931 16.592 19.645 1 86.89 184 LYS A C 1
ATOM 1421 O O . LYS A 1 184 ? -15.386 17.602 19.194 1 86.89 184 LYS A O 1
ATOM 1426 N N . ASP A 1 185 ? -15.361 15.726 20.477 1 90.6 185 ASP A N 1
ATOM 1427 C CA . ASP A 1 185 ? -14.002 15.97 20.949 1 90.6 185 ASP A CA 1
ATOM 1428 C C . ASP A 1 185 ? -12.974 15.586 19.886 1 90.6 185 ASP A C 1
ATOM 1430 O O . ASP A 1 185 ? -11.773 15.784 20.077 1 90.6 185 ASP A O 1
ATOM 1434 N N . PHE A 1 186 ? -13.415 15.122 18.717 1 89.3 186 PHE A N 1
ATOM 1435 C CA . PHE A 1 186 ? -12.509 14.669 17.669 1 89.3 186 PHE A CA 1
ATOM 1436 C C . PHE A 1 186 ? -11.606 15.805 17.204 1 89.3 186 PHE A C 1
ATOM 1438 O O . PHE A 1 186 ? -10.445 15.58 16.856 1 89.3 186 PHE A O 1
ATOM 1445 N N . ALA A 1 187 ? -12.081 17.009 17.3 1 86.11 187 ALA A N 1
ATOM 1446 C CA . ALA A 1 187 ? -11.38 18.167 16.751 1 86.11 187 ALA A CA 1
ATOM 1447 C C . ALA A 1 187 ? -10.202 18.565 17.635 1 86.11 187 ALA A C 1
ATOM 1449 O O . ALA A 1 187 ? -9.35 19.358 17.225 1 86.11 187 ALA A O 1
ATOM 1450 N N . LYS A 1 188 ? -10.124 17.988 18.803 1 89.55 188 LYS A N 1
ATOM 1451 C CA . LYS A 1 188 ? -9.031 18.269 19.729 1 89.55 188 LYS A CA 1
ATOM 1452 C C . LYS A 1 188 ? -7.754 17.548 19.308 1 89.55 188 LYS A C 1
ATOM 1454 O O . LYS A 1 188 ? -6.674 17.828 19.833 1 89.55 188 LYS A O 1
ATOM 1459 N N . PHE A 1 189 ? -7.888 16.642 18.351 1 91.56 189 PHE A N 1
ATOM 1460 C CA . PHE A 1 189 ? -6.764 15.8 17.957 1 91.56 189 PHE A CA 1
ATOM 1461 C C . PHE A 1 189 ? -6.5 15.916 16.46 1 91.56 189 PHE A C 1
ATOM 1463 O O . PHE A 1 189 ? -7.413 16.206 15.684 1 91.56 189 PHE A O 1
ATOM 1470 N N . PRO A 1 190 ? -5.22 15.678 16.077 1 91.44 190 PRO A N 1
ATOM 1471 C CA . PRO A 1 190 ? -4.987 15.553 14.636 1 91.44 190 PRO A CA 1
ATOM 1472 C C . PRO A 1 190 ? -5.763 14.395 14.012 1 91.44 190 PRO A C 1
ATOM 1474 O O . PRO A 1 190 ? -5.704 13.268 14.51 1 91.44 190 PRO A O 1
ATOM 1477 N N . MET A 1 191 ? -6.465 14.722 12.965 1 92.63 191 MET A N 1
ATOM 1478 C CA . MET A 1 191 ? -7.255 13.711 12.267 1 92.63 191 MET A CA 1
ATOM 1479 C C . MET A 1 191 ? -6.484 13.143 11.08 1 92.63 191 MET A C 1
ATOM 1481 O O . MET A 1 191 ? -6.231 13.851 10.104 1 92.63 191 MET A O 1
ATOM 1485 N N . LEU A 1 192 ? -6.126 11.925 11.208 1 95.27 192 LEU A N 1
ATOM 1486 C CA . LEU A 1 192 ? -5.427 11.279 10.102 1 95.27 192 LEU A CA 1
ATOM 1487 C C . LEU A 1 192 ? -6.384 10.987 8.951 1 95.27 192 LEU A C 1
ATOM 1489 O O . LEU A 1 192 ? -7.412 10.334 9.144 1 95.27 192 LEU A O 1
ATOM 1493 N N . GLN A 1 193 ? -6.012 11.436 7.797 1 92.34 193 GLN A N 1
ATOM 1494 C CA . GLN A 1 193 ? -6.933 11.393 6.667 1 92.34 193 GLN A CA 1
ATOM 1495 C C . GLN A 1 193 ? -6.49 10.361 5.634 1 92.34 193 GLN A C 1
ATOM 1497 O O . GLN A 1 193 ? -5.291 10.152 5.434 1 92.34 193 GLN A O 1
ATOM 1502 N N . ASN A 1 194 ? -7.457 9.754 5.018 1 92.9 194 ASN A N 1
ATOM 1503 C CA . ASN A 1 194 ? -7.225 8.775 3.962 1 92.9 194 ASN A CA 1
ATOM 1504 C C . ASN A 1 194 ? -7.489 9.368 2.581 1 92.9 194 ASN A C 1
ATOM 1506 O O . ASN A 1 194 ? -8.633 9.671 2.238 1 92.9 194 ASN A O 1
ATOM 1510 N N . ALA A 1 195 ? -6.446 9.445 1.772 1 86.25 195 ALA A N 1
ATOM 1511 C CA . ALA A 1 195 ? -6.568 10.055 0.451 1 86.25 195 ALA A CA 1
ATOM 1512 C C . ALA A 1 195 ? -7.472 9.224 -0.456 1 86.25 195 ALA A C 1
ATOM 1514 O O . ALA A 1 195 ? -8.157 9.767 -1.326 1 86.25 195 ALA A O 1
ATOM 1515 N N . SER A 1 196 ? -7.468 7.966 -0.219 1 84.88 196 SER A N 1
ATOM 1516 C CA . SER A 1 196 ? -8.278 7.084 -1.053 1 84.88 196 SER A CA 1
ATOM 1517 C C . SER A 1 196 ? -9.73 7.062 -0.585 1 84.88 196 SER A C 1
ATOM 1519 O O . SER A 1 196 ? -10.611 6.583 -1.302 1 84.88 196 SER A O 1
ATOM 1521 N N . ARG A 1 197 ? -9.982 7.518 0.606 1 85.92 197 ARG A N 1
ATOM 1522 C CA . ARG A 1 197 ? -11.32 7.657 1.172 1 85.92 197 ARG A CA 1
ATOM 1523 C C . ARG A 1 197 ? -11.478 8.998 1.881 1 85.92 197 ARG A C 1
ATOM 1525 O O . ARG A 1 197 ? -11.661 9.044 3.099 1 85.92 197 ARG A O 1
ATOM 1532 N N . PRO A 1 198 ? -11.535 9.988 1.127 1 78.14 198 PRO A N 1
ATOM 1533 C CA . PRO A 1 198 ? -11.456 11.33 1.71 1 78.14 198 PRO A CA 1
ATOM 1534 C C . PRO A 1 198 ? -12.68 11.678 2.555 1 78.14 198 PRO A C 1
ATOM 1536 O O . PRO A 1 198 ? -12.61 12.561 3.414 1 78.14 198 PRO A O 1
ATOM 1539 N N . SER A 1 199 ? -13.775 11.012 2.397 1 78.78 199 SER A N 1
ATOM 1540 C CA . SER A 1 199 ? -15.004 11.385 3.089 1 78.78 199 SER A CA 1
ATOM 1541 C C . SER A 1 199 ? -15.19 10.57 4.365 1 78.78 199 SER A C 1
ATOM 1543 O O . SER A 1 199 ? -16.219 10.68 5.034 1 78.78 199 SER A O 1
ATOM 1545 N N . MET A 1 200 ? -14.24 9.837 4.709 1 86.28 200 MET A N 1
ATOM 1546 C CA . MET A 1 200 ? -14.424 8.876 5.793 1 86.28 200 MET A CA 1
ATOM 1547 C C . MET A 1 200 ? -14.759 9.587 7.1 1 86.28 200 MET A C 1
ATOM 1549 O O . MET A 1 200 ? -15.643 9.151 7.84 1 86.28 200 MET A O 1
ATOM 1553 N N . TRP A 1 201 ? -14.092 10.655 7.367 1 88.03 201 TRP A N 1
ATOM 1554 C CA . TRP A 1 201 ? -14.363 11.391 8.597 1 88.03 201 TRP A CA 1
ATOM 1555 C C . TRP A 1 201 ? -15.767 11.985 8.577 1 88.03 201 TRP A C 1
ATOM 1557 O O . TRP A 1 201 ? -16.506 11.88 9.559 1 88.03 201 TRP A O 1
ATOM 1567 N N . LEU A 1 202 ? -16.091 12.59 7.478 1 81.63 202 LEU A N 1
ATOM 1568 C CA . LEU A 1 202 ? -17.415 13.192 7.36 1 81.63 202 LEU A CA 1
ATOM 1569 C C . LEU A 1 202 ? -18.506 12.132 7.466 1 81.63 202 LEU A C 1
ATOM 1571 O O . LEU A 1 202 ? -19.551 12.369 8.076 1 81.63 202 LEU A O 1
ATOM 1575 N N . HIS A 1 203 ? -18.217 11.064 6.872 1 81.6 203 HIS A N 1
ATOM 1576 C CA . HIS A 1 203 ? -19.161 9.955 6.947 1 81.6 203 HIS A CA 1
ATOM 1577 C C . HIS A 1 203 ? -19.354 9.492 8.387 1 81.6 203 HIS A C 1
ATOM 1579 O O . HIS A 1 203 ? -20.486 9.286 8.83 1 81.6 203 HIS A O 1
ATOM 1585 N N . TRP A 1 204 ? -18.308 9.347 9.058 1 87.64 204 TRP A N 1
ATOM 1586 C CA . TRP A 1 204 ? -18.4 8.899 10.444 1 87.64 204 TRP A CA 1
ATOM 1587 C C . TRP A 1 204 ? -19.127 9.929 11.302 1 87.64 204 TRP A C 1
ATOM 1589 O O . TRP A 1 204 ? -19.956 9.572 12.142 1 87.64 204 TRP A O 1
ATOM 1599 N N . LEU A 1 205 ? -18.825 11.132 11.084 1 85.8 205 LEU A N 1
ATOM 1600 C CA . LEU A 1 205 ? -19.497 12.189 11.832 1 85.8 205 LEU A CA 1
ATOM 1601 C C . LEU A 1 205 ? -21.001 12.158 11.585 1 85.8 205 LEU A C 1
ATOM 1603 O O . LEU A 1 205 ? -21.791 12.355 12.511 1 85.8 205 LEU A O 1
ATOM 1607 N N . SER A 1 206 ? -21.322 11.876 10.388 1 81.78 206 SER A N 1
ATOM 1608 C CA . SER A 1 206 ? -22.738 11.748 10.057 1 81.78 206 SER A CA 1
ATOM 1609 C C . SER A 1 206 ? -23.359 10.538 10.747 1 81.78 206 SER A C 1
ATOM 1611 O O . SER A 1 206 ? -24.496 10.602 11.218 1 81.78 206 SER A O 1
ATOM 1613 N N . LEU A 1 207 ? -22.629 9.472 10.798 1 82.01 207 LEU A N 1
ATOM 1614 C CA . LEU A 1 207 ? -23.105 8.243 11.422 1 82.01 207 LEU A CA 1
ATOM 1615 C C . LEU A 1 207 ? -23.368 8.455 12.909 1 82.01 207 LEU A C 1
ATOM 1617 O O . LEU A 1 207 ? -24.272 7.839 13.478 1 82.01 207 LEU A O 1
ATOM 1621 N N . VAL A 1 208 ? -22.606 9.336 13.473 1 85.59 208 VAL A N 1
ATOM 1622 C CA . VAL A 1 208 ? -22.777 9.562 14.904 1 85.59 208 VAL A CA 1
ATOM 1623 C C . VAL A 1 208 ? -23.721 10.741 15.132 1 85.59 208 VAL A C 1
ATOM 1625 O O . VAL A 1 208 ? -23.866 11.219 16.259 1 85.59 208 VAL A O 1
ATOM 1628 N N . GLY A 1 209 ? -24.267 11.278 14.126 1 83.76 209 GLY A N 1
ATOM 1629 C CA . GLY A 1 209 ? -25.306 12.29 14.23 1 83.76 209 GLY A CA 1
ATOM 1630 C C . GLY A 1 209 ? -24.756 13.697 14.373 1 83.76 209 GLY A C 1
ATOM 1631 O O . GLY A 1 209 ? -25.434 14.583 14.898 1 83.76 209 GLY A O 1
ATOM 1632 N N . LEU A 1 210 ? -23.517 13.865 14.039 1 83.74 210 LEU A N 1
ATOM 1633 C CA . LEU A 1 210 ? -22.903 15.183 14.156 1 83.74 210 LEU A CA 1
ATOM 1634 C C . LEU A 1 210 ? -22.764 15.841 12.788 1 83.74 210 LEU A C 1
ATOM 1636 O O . LEU A 1 210 ? -22.259 15.226 11.846 1 83.74 210 LEU A O 1
ATOM 1640 N N . GLU A 1 211 ? -23.278 16.977 12.682 1 76.97 211 GLU A N 1
ATOM 1641 C CA . GLU A 1 211 ? -23.043 17.79 11.493 1 76.97 211 GLU A CA 1
ATOM 1642 C C . GLU A 1 211 ? -21.762 18.609 11.628 1 76.97 211 GLU A C 1
ATOM 1644 O O . GLU A 1 211 ? -21.598 19.359 12.593 1 76.97 211 GLU A O 1
ATOM 1649 N N . TYR A 1 212 ? -20.903 18.284 10.915 1 75.52 212 TYR A N 1
ATOM 1650 C CA . TYR A 1 212 ? -19.624 18.982 10.988 1 75.52 212 TYR A CA 1
ATOM 1651 C C . TYR A 1 212 ? -19.288 19.644 9.657 1 75.52 212 TYR A C 1
ATOM 1653 O O . TYR A 1 212 ? -19.353 19.005 8.605 1 75.52 212 TYR A O 1
ATOM 1661 N N . HIS A 1 213 ? -19.086 20.964 9.722 1 66.34 213 HIS A N 1
ATOM 1662 C CA . HIS A 1 213 ? -18.798 21.753 8.53 1 66.34 213 HIS A CA 1
ATOM 1663 C C . HIS A 1 213 ? -17.378 22.308 8.567 1 66.34 213 HIS A C 1
ATOM 1665 O O . HIS A 1 213 ? -16.973 23.05 7.669 1 66.34 213 HIS A O 1
ATOM 1671 N N . GLY A 1 214 ? -16.658 21.919 9.593 1 66.53 214 GLY A N 1
ATOM 1672 C CA . GLY A 1 214 ? -15.321 22.479 9.707 1 66.53 214 GLY A CA 1
ATOM 1673 C C . GLY A 1 214 ? -14.273 21.681 8.954 1 66.53 214 GLY A C 1
ATOM 1674 O O . GLY A 1 214 ? -14.605 20.749 8.22 1 66.53 214 GLY A O 1
ATOM 1675 N N . ARG A 1 215 ? -13.041 22.183 9.04 1 69.35 215 ARG A N 1
ATOM 1676 C CA . ARG A 1 215 ? -11.9 21.561 8.375 1 69.35 215 ARG A CA 1
ATOM 1677 C C . ARG A 1 215 ? -11.46 20.299 9.11 1 69.35 215 ARG A C 1
ATOM 1679 O O . ARG A 1 215 ? -11.437 20.268 10.342 1 69.35 215 ARG A O 1
ATOM 1686 N N . ILE A 1 216 ? -11.292 19.269 8.342 1 76.49 216 ILE A N 1
ATOM 1687 C CA . ILE A 1 216 ? -10.606 18.103 8.889 1 76.49 216 ILE A CA 1
ATOM 1688 C C . ILE A 1 216 ? -9.096 18.332 8.859 1 76.49 216 ILE A C 1
ATOM 1690 O O . ILE A 1 216 ? -8.494 18.404 7.785 1 76.49 216 ILE A O 1
ATOM 1694 N N . ALA A 1 217 ? -8.531 18.519 10.086 1 80.59 217 ALA A N 1
ATOM 1695 C CA . ALA A 1 217 ? -7.126 18.903 10.194 1 80.59 217 ALA A CA 1
ATOM 1696 C C . ALA A 1 217 ? -6.247 17.691 10.489 1 80.59 217 ALA A C 1
ATOM 1698 O O . ALA A 1 217 ? -6.597 16.85 11.32 1 80.59 217 ALA A O 1
ATOM 1699 N N . GLY A 1 218 ? -5.154 17.599 9.758 1 87.91 218 GLY A N 1
ATOM 1700 C CA . GLY A 1 218 ? -4.183 16.535 9.953 1 87.91 218 GLY A CA 1
ATOM 1701 C C . GLY A 1 218 ? -3.579 16.032 8.655 1 87.91 218 GLY A C 1
ATOM 1702 O O . GLY A 1 218 ? -4.031 16.402 7.57 1 87.91 218 GLY A O 1
ATOM 1703 N N . PRO A 1 219 ? -2.598 15.175 8.839 1 91.52 219 PRO A N 1
ATOM 1704 C CA . PRO A 1 219 ? -1.916 14.667 7.647 1 91.52 219 PRO A CA 1
ATOM 1705 C C . PRO A 1 219 ? -2.779 13.698 6.841 1 91.52 219 PRO A C 1
ATOM 1707 O O . PRO A 1 219 ? -3.678 13.059 7.395 1 91.52 219 PRO A O 1
ATOM 1710 N N . ARG A 1 220 ? -2.504 13.688 5.581 1 92.93 220 ARG A N 1
ATOM 1711 C CA . ARG A 1 220 ? -3.21 12.81 4.654 1 92.93 220 ARG A CA 1
ATOM 1712 C C . ARG A 1 220 ? -2.291 11.71 4.132 1 92.93 220 ARG A C 1
ATOM 1714 O O . ARG A 1 220 ? -1.136 11.971 3.788 1 92.93 220 ARG A O 1
ATOM 1721 N N . PHE A 1 221 ? -2.816 10.51 4.112 1 95.07 221 PHE A N 1
ATOM 1722 C CA . PHE A 1 221 ? -2.032 9.345 3.719 1 95.07 221 PHE A CA 1
ATOM 1723 C C . PHE A 1 221 ? -2.678 8.631 2.538 1 95.07 221 PHE A C 1
ATOM 1725 O O . PHE A 1 221 ? -3.898 8.681 2.368 1 95.07 221 PHE A O 1
ATOM 1732 N N . ALA A 1 222 ? -1.88 7.896 1.838 1 91.84 222 ALA A N 1
ATOM 1733 C CA . ALA A 1 222 ? -2.326 7.241 0.611 1 91.84 222 ALA A CA 1
ATOM 1734 C C . ALA A 1 222 ? -3.278 6.089 0.919 1 91.84 222 ALA A C 1
ATOM 1736 O O . ALA A 1 222 ? -4.236 5.852 0.179 1 91.84 222 ALA A O 1
ATOM 1737 N N . HIS A 1 223 ? -2.981 5.279 1.986 1 91.52 223 HIS A N 1
ATOM 1738 C CA . HIS A 1 223 ? -3.849 4.151 2.307 1 91.52 223 HIS A CA 1
ATOM 1739 C C . HIS A 1 223 ? -3.873 3.885 3.809 1 91.52 223 HIS A C 1
ATOM 1741 O O . HIS A 1 223 ? -3.094 4.475 4.561 1 91.52 223 HIS A O 1
ATOM 1747 N N . SER A 1 224 ? -4.675 3.004 4.211 1 96.62 224 SER A N 1
ATOM 1748 C CA . SER A 1 224 ? -5.043 2.817 5.61 1 96.62 224 SER A CA 1
ATOM 1749 C C . SER A 1 224 ? -3.881 2.247 6.416 1 96.62 224 SER A C 1
ATOM 1751 O O . SER A 1 224 ? -3.741 2.54 7.606 1 96.62 224 SER A O 1
ATOM 1753 N N . ASP A 1 225 ? -3.003 1.52 5.787 1 96 225 ASP A N 1
ATOM 1754 C CA . ASP A 1 225 ? -1.874 0.964 6.526 1 96 225 ASP A CA 1
ATOM 1755 C C . ASP A 1 225 ? -0.997 2.071 7.106 1 96 225 ASP A C 1
ATOM 1757 O O . ASP A 1 225 ? -0.542 1.976 8.248 1 96 225 ASP A O 1
ATOM 1761 N N . MET A 1 226 ? -0.767 3.025 6.323 1 95.99 226 MET A N 1
ATOM 1762 C CA . MET A 1 226 ? 0.008 4.172 6.787 1 95.99 226 MET A CA 1
ATOM 1763 C C . MET A 1 226 ? -0.707 4.885 7.93 1 95.99 226 MET A C 1
ATOM 1765 O O . MET A 1 226 ? -0.078 5.272 8.917 1 95.99 226 MET A O 1
ATOM 1769 N N . ILE A 1 227 ? -1.979 4.983 7.81 1 97.23 227 ILE A N 1
ATOM 1770 C CA . ILE A 1 227 ? -2.803 5.648 8.814 1 97.23 227 ILE A CA 1
ATOM 1771 C C . ILE A 1 227 ? -2.761 4.86 10.121 1 97.23 227 ILE A C 1
ATOM 1773 O O . ILE A 1 227 ? -2.543 5.432 11.191 1 97.23 227 ILE A O 1
ATOM 1777 N N . ILE A 1 228 ? -2.921 3.589 10.032 1 97.85 228 ILE A N 1
ATOM 1778 C CA . ILE A 1 228 ? -2.971 2.723 11.205 1 97.85 228 ILE A CA 1
ATOM 1779 C C . ILE A 1 228 ? -1.637 2.783 11.947 1 97.85 228 ILE A C 1
ATOM 1781 O O . ILE A 1 228 ? -1.605 2.998 13.161 1 97.85 228 ILE A O 1
ATOM 1785 N N . ASN A 1 229 ? -0.592 2.667 11.24 1 96.62 229 ASN A N 1
ATOM 1786 C CA . ASN A 1 229 ? 0.714 2.673 11.89 1 96.62 229 ASN A CA 1
ATOM 1787 C C . ASN A 1 229 ? 1.057 4.051 12.448 1 96.62 229 ASN A C 1
ATOM 1789 O O . ASN A 1 229 ? 1.723 4.16 13.479 1 96.62 229 ASN A O 1
ATOM 1793 N N . SER A 1 230 ? 0.594 5.077 11.775 1 96.68 230 SER A N 1
ATOM 1794 C CA . SER A 1 230 ? 0.767 6.417 12.328 1 96.68 230 SER A CA 1
ATOM 1795 C C . SER A 1 230 ? -0.036 6.593 13.612 1 96.68 230 SER A C 1
ATOM 1797 O O . SER A 1 230 ? 0.45 7.183 14.578 1 96.68 230 SER A O 1
ATOM 1799 N N . ALA A 1 231 ? -1.236 6.081 13.614 1 97.76 231 ALA A N 1
ATOM 1800 C CA . ALA A 1 231 ? -2.072 6.154 14.809 1 97.76 231 ALA A CA 1
ATOM 1801 C C . ALA A 1 231 ? -1.436 5.396 15.97 1 97.76 231 ALA A C 1
ATOM 1803 O O . ALA A 1 231 ? -1.422 5.883 17.103 1 97.76 231 ALA A O 1
ATOM 1804 N N . VAL A 1 232 ? -0.912 4.213 15.693 1 97.1 232 VAL A N 1
ATOM 1805 C CA . VAL A 1 232 ? -0.244 3.396 16.7 1 97.1 232 VAL A CA 1
ATOM 1806 C C . VAL A 1 232 ? 0.88 4.197 17.353 1 97.1 232 VAL A C 1
ATOM 1808 O O . VAL A 1 232 ? 1.12 4.075 18.557 1 97.1 232 VAL A O 1
ATOM 1811 N N . ASN A 1 233 ? 1.468 5.059 16.576 1 95.24 233 ASN A N 1
ATOM 1812 C CA . ASN A 1 233 ? 2.61 5.821 17.07 1 95.24 233 ASN A CA 1
ATOM 1813 C C . ASN A 1 233 ? 2.177 7.164 17.652 1 95.24 233 ASN A C 1
ATOM 1815 O O . ASN A 1 233 ? 3.013 8.03 17.914 1 95.24 233 ASN A O 1
ATOM 1819 N N . GLY A 1 234 ? 0.92 7.386 17.758 1 95.35 234 GLY A N 1
ATOM 1820 C CA . GLY A 1 234 ? 0.4 8.52 18.504 1 95.35 234 GLY A CA 1
ATOM 1821 C C . GLY A 1 234 ? 0.33 9.794 17.683 1 95.35 234 GLY A C 1
ATOM 1822 O O . GLY A 1 234 ? 0.256 10.893 18.237 1 95.35 234 GLY A O 1
ATOM 1823 N N . THR A 1 235 ? 0.348 9.691 16.376 1 94.67 235 THR A N 1
ATOM 1824 C CA . THR A 1 235 ? 0.373 10.855 15.498 1 94.67 235 THR A CA 1
ATOM 1825 C C . THR A 1 235 ? -0.99 11.54 15.468 1 94.67 235 THR A C 1
ATOM 1827 O O . THR A 1 235 ? -1.087 12.729 15.159 1 94.67 235 THR A O 1
ATOM 1830 N N . GLY A 1 236 ? -1.996 10.833 15.752 1 95.8 236 GLY A N 1
ATOM 1831 C CA . GLY A 1 236 ? -3.365 11.322 15.713 1 95.8 236 GLY A CA 1
ATOM 1832 C C . GLY A 1 236 ? -4.397 10.219 15.857 1 95.8 236 GLY A C 1
ATOM 1833 O O . GLY A 1 236 ? -4.047 9.062 16.099 1 95.8 236 GLY A O 1
ATOM 1834 N N . ILE A 1 237 ? -5.68 10.628 15.748 1 96.86 237 ILE A N 1
ATOM 1835 C CA . ILE A 1 237 ? -6.771 9.66 15.744 1 96.86 237 ILE A CA 1
ATOM 1836 C C . ILE A 1 237 ? -7.098 9.257 14.308 1 96.86 237 ILE A C 1
ATOM 1838 O O . ILE A 1 237 ? -6.902 10.041 13.377 1 96.86 237 ILE A O 1
ATOM 1842 N N . ALA A 1 238 ? -7.566 8.042 14.162 1 97.62 238 ALA A N 1
ATOM 1843 C CA . ALA A 1 238 ? -7.836 7.502 12.832 1 97.62 238 ALA A CA 1
ATOM 1844 C C . ALA A 1 238 ? -9.212 6.844 12.776 1 97.62 238 ALA A C 1
ATOM 1846 O O . ALA A 1 238 ? -9.676 6.276 13.768 1 97.62 238 ALA A O 1
ATOM 1847 N N . ILE A 1 239 ? -9.859 6.952 11.621 1 96.38 239 ILE A N 1
ATOM 1848 C CA . ILE A 1 239 ? -11.024 6.133 11.304 1 96.38 239 ILE A CA 1
ATOM 1849 C C . ILE A 1 239 ? -10.614 4.989 10.38 1 96.38 239 ILE A C 1
ATOM 1851 O O . ILE A 1 239 ? -10.1 5.222 9.283 1 96.38 239 ILE A O 1
ATOM 1855 N N . VAL A 1 240 ? -10.82 3.791 10.849 1 97.42 240 VAL A N 1
ATOM 1856 C CA . VAL A 1 240 ? -10.363 2.652 10.06 1 97.42 240 VAL A CA 1
ATOM 1857 C C . VAL A 1 240 ? -11.356 1.499 10.191 1 97.42 240 VAL A C 1
ATOM 1859 O O . VAL A 1 240 ? -12.05 1.383 11.204 1 97.42 240 VAL A O 1
ATOM 1862 N N . PRO A 1 241 ? -11.444 0.676 9.142 1 96.87 241 PRO A N 1
ATOM 1863 C CA . PRO A 1 241 ? -12.215 -0.561 9.288 1 96.87 241 PRO A CA 1
ATOM 1864 C C . PRO A 1 241 ? -11.672 -1.469 10.389 1 96.87 241 PRO A C 1
ATOM 1866 O O . PRO A 1 241 ? -10.455 -1.608 10.535 1 96.87 241 PRO A O 1
ATOM 1869 N N . LEU A 1 242 ? -12.555 -2.102 11.094 1 96.61 242 LEU A N 1
ATOM 1870 C CA . LEU A 1 242 ? -12.189 -2.952 12.221 1 96.61 242 LEU A CA 1
ATOM 1871 C C . LEU A 1 242 ? -11.344 -4.134 11.759 1 96.61 242 LEU A C 1
ATOM 1873 O O . LEU A 1 242 ? -10.397 -4.53 12.442 1 96.61 242 LEU A O 1
ATOM 1877 N N . CYS A 1 243 ? -11.626 -4.674 10.614 1 96.4 243 CYS A N 1
ATOM 1878 C CA . CYS A 1 243 ? -10.958 -5.878 10.135 1 96.4 243 CYS A CA 1
ATOM 1879 C C . CYS A 1 243 ? -9.495 -5.6 9.813 1 96.4 243 CYS A C 1
ATOM 1881 O O . CYS A 1 243 ? -8.713 -6.529 9.601 1 96.4 243 CYS A O 1
ATOM 1883 N N . TYR A 1 244 ? -9.113 -4.292 9.838 1 97.22 244 TYR A N 1
ATOM 1884 C CA . TYR A 1 244 ? -7.727 -3.935 9.557 1 97.22 244 TYR A CA 1
ATOM 1885 C C . TYR A 1 244 ? -6.908 -3.875 10.841 1 97.22 244 TYR A C 1
ATOM 1887 O O . TYR A 1 244 ? -5.676 -3.849 10.798 1 97.22 244 TYR A O 1
ATOM 1895 N N . ILE A 1 245 ? -7.562 -3.843 12.025 1 97.41 245 ILE A N 1
ATOM 1896 C CA . ILE A 1 245 ? -6.806 -3.482 13.22 1 97.41 245 ILE A CA 1
ATOM 1897 C C . ILE A 1 245 ? -7.086 -4.49 14.332 1 97.41 245 ILE A C 1
ATOM 1899 O O . ILE A 1 245 ? -6.983 -4.162 15.516 1 97.41 245 ILE A O 1
ATOM 1903 N N . ASP A 1 246 ? -7.48 -5.654 13.996 1 94.5 246 ASP A N 1
ATOM 1904 C CA . ASP A 1 246 ? -7.754 -6.686 14.991 1 94.5 246 ASP A CA 1
ATOM 1905 C C . ASP A 1 246 ? -6.545 -6.91 15.897 1 94.5 246 ASP A C 1
ATOM 1907 O O . ASP A 1 246 ? -6.684 -6.993 17.119 1 94.5 246 ASP A O 1
ATOM 1911 N N . LEU A 1 247 ? -5.404 -6.958 15.354 1 91.87 247 LEU A N 1
ATOM 1912 C CA . LEU A 1 247 ? -4.18 -7.244 16.095 1 91.87 247 LEU A CA 1
ATOM 1913 C C . LEU A 1 247 ? -3.824 -6.088 17.024 1 91.87 247 LEU A C 1
ATOM 1915 O O . LEU A 1 247 ? -3.428 -6.307 18.171 1 91.87 247 LEU A O 1
ATOM 1919 N N . GLU A 1 248 ? -3.922 -4.874 16.504 1 96.1 248 GLU A N 1
ATOM 1920 C CA . GLU A 1 248 ? -3.593 -3.698 17.305 1 96.1 248 GLU A CA 1
ATOM 1921 C C . GLU A 1 248 ? -4.537 -3.559 18.495 1 96.1 248 GLU A C 1
ATOM 1923 O O . GLU A 1 248 ? -4.127 -3.12 19.572 1 96.1 248 GLU A O 1
ATOM 1928 N N . LEU A 1 249 ? -5.788 -3.956 18.304 1 96.08 249 LEU A N 1
ATOM 1929 C CA . LEU A 1 249 ? -6.743 -3.911 19.406 1 96.08 249 LEU A CA 1
ATOM 1930 C C . LEU A 1 249 ? -6.434 -4.991 20.438 1 96.08 249 LEU A C 1
ATOM 1932 O O . LEU A 1 249 ? -6.454 -4.727 21.643 1 96.08 249 LEU A O 1
ATOM 1936 N N . ALA A 1 250 ? -6.108 -6.156 19.975 1 94.29 250 ALA A N 1
ATOM 1937 C CA . ALA A 1 250 ? -5.812 -7.281 20.858 1 94.29 250 ALA A CA 1
ATOM 1938 C C . ALA A 1 250 ? -4.567 -7.008 21.696 1 94.29 250 ALA A C 1
ATOM 1940 O O . ALA A 1 250 ? -4.506 -7.382 22.87 1 94.29 250 ALA A O 1
ATOM 1941 N N . ARG A 1 251 ? -3.623 -6.295 21.131 1 93.64 251 ARG A N 1
ATOM 1942 C CA . ARG A 1 251 ? -2.35 -6.035 21.794 1 93.64 251 ARG A CA 1
ATOM 1943 C C . ARG A 1 251 ? -2.417 -4.761 22.629 1 93.64 251 ARG A C 1
ATOM 1945 O O . ARG A 1 251 ? -1.492 -4.458 23.385 1 93.64 251 ARG A O 1
ATOM 1952 N N . GLY A 1 252 ? -3.47 -4.039 22.403 1 95.71 252 GLY A N 1
ATOM 1953 C CA . GLY A 1 252 ? -3.635 -2.802 23.15 1 95.71 252 GLY A CA 1
ATOM 1954 C C . GLY A 1 252 ? -2.867 -1.638 22.553 1 95.71 252 GLY A C 1
ATOM 1955 O O . GLY A 1 252 ? -2.689 -0.606 23.204 1 95.71 252 GLY A O 1
ATOM 1956 N N . ASP A 1 253 ? -2.351 -1.772 21.34 1 96.47 253 ASP A N 1
ATOM 1957 C CA . ASP A 1 253 ? -1.654 -0.689 20.654 1 96.47 253 ASP A CA 1
ATOM 1958 C C . ASP A 1 253 ? -2.626 0.413 20.237 1 96.47 253 ASP A C 1
ATOM 1960 O O . ASP A 1 253 ? -2.225 1.563 20.05 1 96.47 253 ASP A O 1
ATOM 1964 N N . LEU A 1 254 ? -3.92 -0.025 20.024 1 97.97 254 LEU A N 1
ATOM 1965 C CA . LEU A 1 254 ? -5.008 0.892 19.704 1 97.97 254 LEU A CA 1
ATOM 1966 C C . LEU A 1 254 ? -6.237 0.597 20.558 1 97.97 254 LEU A C 1
ATOM 1968 O O . LEU A 1 254 ? -6.42 -0.532 21.019 1 97.97 254 LEU A O 1
ATOM 1972 N N . HIS A 1 255 ? -6.985 1.56 20.811 1 98.03 255 HIS A N 1
ATOM 1973 C CA . HIS A 1 255 ? -8.289 1.414 21.447 1 98.03 255 HIS A CA 1
ATOM 1974 C C . HIS A 1 255 ? -9.29 2.421 20.89 1 98.03 255 HIS A C 1
ATOM 1976 O O . HIS A 1 255 ? -8.936 3.258 20.056 1 98.03 255 HIS A O 1
ATOM 1982 N N . MET A 1 256 ? -10.611 2.325 21.308 1 97.17 256 MET A N 1
ATOM 1983 C CA . MET A 1 256 ? -11.705 3.093 20.72 1 97.17 256 MET A CA 1
ATOM 1984 C C . MET A 1 256 ? -12.279 4.082 21.728 1 97.17 256 MET A C 1
ATOM 1986 O O . MET A 1 256 ? -13.31 3.816 22.348 1 97.17 256 MET A O 1
ATOM 1990 N N . PRO A 1 257 ? -11.707 5.253 21.798 1 97.08 257 PRO A N 1
ATOM 1991 C CA . PRO A 1 257 ? -12.143 6.212 22.816 1 97.08 257 PRO A CA 1
ATOM 1992 C C . PRO A 1 257 ? -13.454 6.905 22.45 1 97.08 257 PRO A C 1
ATOM 1994 O O . PRO A 1 257 ? -14.064 7.566 23.294 1 97.08 257 PRO A O 1
ATOM 1997 N N . PHE A 1 258 ? -13.905 6.778 21.254 1 95.46 258 PHE A N 1
ATOM 1998 C CA . PHE A 1 258 ? -15.074 7.529 20.813 1 95.46 258 PHE A CA 1
ATOM 1999 C C . PHE A 1 258 ? -16.287 6.616 20.685 1 95.46 258 PHE A C 1
ATOM 2001 O O . PHE A 1 258 ? -17.281 6.98 20.053 1 95.46 258 PHE A O 1
ATOM 2008 N N . GLY A 1 259 ? -16.228 5.409 21.282 1 93.16 259 GLY A N 1
ATOM 2009 C CA . GLY A 1 259 ? -17.366 4.504 21.268 1 93.16 259 GLY A CA 1
ATOM 2010 C C . GLY A 1 259 ? -17.14 3.275 20.408 1 93.16 259 GLY A C 1
ATOM 2011 O O . GLY A 1 259 ? -16.054 3.089 19.854 1 93.16 259 GLY A O 1
ATOM 2012 N N . PRO A 1 260 ? -18.136 2.462 20.331 1 93.44 260 PRO A N 1
ATOM 2013 C CA . PRO A 1 260 ? -18.028 1.211 19.576 1 93.44 260 PRO A CA 1
ATOM 2014 C C . PRO A 1 260 ? -18.005 1.433 18.066 1 93.44 260 PRO A C 1
ATOM 2016 O O . PRO A 1 260 ? -18.351 2.519 17.593 1 93.44 260 PRO A O 1
ATOM 2019 N N . PRO A 1 261 ? -17.59 0.447 17.328 1 95.06 261 PRO A N 1
ATOM 2020 C CA . PRO A 1 261 ? -17.585 0.549 15.866 1 95.06 261 PRO A CA 1
ATOM 2021 C C . PRO A 1 261 ? -18.983 0.747 15.284 1 95.06 261 PRO A C 1
ATOM 2023 O O . PRO A 1 261 ? -19.974 0.345 15.899 1 95.06 261 PRO A O 1
ATOM 2026 N N . MET A 1 262 ? -18.958 1.362 14.164 1 93.76 262 MET A N 1
ATOM 2027 C CA . MET A 1 262 ? -20.21 1.617 13.457 1 93.76 262 MET A CA 1
ATOM 2028 C C . MET A 1 262 ? -20.223 0.912 12.104 1 93.76 262 MET A C 1
ATOM 2030 O O . MET A 1 262 ? -19.199 0.852 11.421 1 93.76 262 MET A O 1
ATOM 2034 N N . LEU A 1 263 ? -21.371 0.457 11.735 1 92.29 263 LEU A N 1
ATOM 2035 C CA . LEU A 1 263 ? -21.534 -0.131 10.41 1 92.29 263 LEU A CA 1
ATOM 2036 C C . LEU A 1 263 ? -21.507 0.945 9.33 1 92.29 263 LEU A C 1
ATOM 2038 O O . LEU A 1 263 ? -22.142 1.992 9.475 1 92.29 263 LEU A O 1
ATOM 2042 N N . SER A 1 264 ? -20.669 0.634 8.376 1 87.86 264 SER A N 1
ATOM 2043 C CA . SER A 1 264 ? -20.751 1.481 7.19 1 87.86 264 SER A CA 1
ATOM 2044 C C . SER A 1 264 ? -21.815 0.974 6.222 1 87.86 264 SER A C 1
ATOM 2046 O O . SER A 1 264 ? -22.484 -0.025 6.493 1 87.86 264 SER A O 1
ATOM 2048 N N . ASP A 1 265 ? -22.009 1.704 5.129 1 80.94 265 ASP A N 1
ATOM 2049 C CA . ASP A 1 265 ? -22.986 1.287 4.128 1 80.94 265 ASP A CA 1
ATOM 2050 C C . ASP A 1 265 ? -22.351 0.362 3.092 1 80.94 265 ASP A C 1
ATOM 2052 O O . ASP A 1 265 ? -22.959 0.064 2.062 1 80.94 265 ASP A O 1
ATOM 2056 N N . GLU A 1 266 ? -21.194 -0.096 3.416 1 86.73 266 GLU A N 1
ATOM 2057 C CA . GLU A 1 266 ? -20.484 -0.953 2.471 1 86.73 266 GLU A CA 1
ATOM 2058 C C . GLU A 1 266 ? -20.062 -2.265 3.126 1 86.73 266 GLU A C 1
ATOM 2060 O O . GLU A 1 266 ? -20.111 -2.398 4.351 1 86.73 266 GLU A O 1
ATOM 2065 N N . SER A 1 267 ? -19.806 -3.204 2.279 1 94.38 267 SER A N 1
ATOM 2066 C CA . SER A 1 267 ? -19.34 -4.52 2.702 1 94.38 267 SER A CA 1
ATOM 2067 C C . SER A 1 267 ? -18.166 -4.99 1.85 1 94.38 267 SER A C 1
ATOM 2069 O O . SER A 1 267 ? -17.846 -4.375 0.83 1 94.38 267 SER A O 1
ATOM 2071 N N . TYR A 1 268 ? -17.539 -5.938 2.367 1 96.47 268 TYR A N 1
ATOM 2072 C CA . TYR A 1 268 ? -16.517 -6.628 1.589 1 96.47 268 TYR A CA 1
ATOM 2073 C C . TYR A 1 268 ? -17.109 -7.819 0.845 1 96.47 268 TYR A C 1
ATOM 2075 O O . TYR A 1 268 ? -17.933 -8.555 1.394 1 96.47 268 TYR A O 1
ATOM 2083 N N . TYR A 1 269 ? -16.676 -7.961 -0.382 1 96.52 269 TYR A N 1
ATOM 2084 C CA . TYR A 1 269 ? -17.198 -8.996 -1.267 1 96.52 269 TYR A CA 1
ATOM 2085 C C . TYR A 1 269 ? -16.064 -9.778 -1.92 1 96.52 269 TYR A C 1
ATOM 2087 O O . TYR A 1 269 ? -14.966 -9.25 -2.109 1 96.52 269 TYR A O 1
ATOM 2095 N N . VAL A 1 270 ? -16.345 -11.008 -2.172 1 97.51 270 VAL A N 1
ATOM 2096 C CA . VAL A 1 270 ? -15.565 -11.706 -3.188 1 97.51 270 VAL A CA 1
ATOM 2097 C C . VAL A 1 270 ? -16.236 -11.553 -4.551 1 97.51 270 VAL A C 1
ATOM 2099 O O . VAL A 1 270 ? -17.446 -11.757 -4.681 1 97.51 270 VAL A O 1
ATOM 2102 N N . VAL A 1 271 ? -15.466 -11.113 -5.506 1 96.16 271 VAL A N 1
ATOM 2103 C CA . VAL A 1 271 ? -15.996 -10.78 -6.824 1 96.16 271 VAL A CA 1
ATOM 2104 C C . VAL A 1 271 ? -15.162 -11.465 -7.904 1 96.16 271 VAL A C 1
ATOM 2106 O O . VAL A 1 271 ? -13.933 -11.507 -7.815 1 96.16 271 VAL A O 1
ATOM 2109 N N . TYR A 1 272 ? -15.77 -12.03 -8.856 1 95.04 272 TYR A N 1
ATOM 2110 C CA . TYR A 1 272 ? -15.059 -12.662 -9.962 1 95.04 272 TYR A CA 1
ATOM 2111 C C . TYR A 1 272 ? -15.872 -12.581 -11.249 1 95.04 272 TYR A C 1
ATOM 2113 O O . TYR A 1 272 ? -17.101 -12.496 -11.21 1 95.04 272 TYR A O 1
ATOM 2121 N N . PRO A 1 273 ? -15.151 -12.558 -12.346 1 91.27 273 PRO A N 1
ATOM 2122 C CA . PRO A 1 273 ? -15.879 -12.51 -13.617 1 91.27 273 PRO A CA 1
ATOM 2123 C C . PRO A 1 273 ? -16.828 -13.692 -13.799 1 91.27 273 PRO A C 1
ATOM 2125 O O . PRO A 1 273 ? -16.493 -14.82 -13.426 1 91.27 273 PRO A O 1
ATOM 2128 N N . GLU A 1 274 ? -17.929 -13.447 -14.479 1 90.32 274 GLU A N 1
ATOM 2129 C CA . GLU A 1 274 ? -18.894 -14.505 -14.763 1 90.32 274 GLU A CA 1
ATOM 2130 C C . GLU A 1 274 ? -18.258 -15.629 -15.575 1 90.32 274 GLU A C 1
ATOM 2132 O O . GLU A 1 274 ? -18.534 -16.807 -15.337 1 90.32 274 GLU A O 1
ATOM 2137 N N . ARG A 1 275 ? -17.397 -15.279 -16.461 1 86.98 275 ARG A N 1
ATOM 2138 C CA . ARG A 1 275 ? -16.764 -16.231 -17.368 1 86.98 275 ARG A CA 1
ATOM 2139 C C . ARG A 1 275 ? -15.848 -17.185 -16.609 1 86.98 275 ARG A C 1
ATOM 2141 O O . ARG A 1 275 ? -15.484 -18.245 -17.122 1 86.98 275 ARG A O 1
ATOM 2148 N N . LYS A 1 276 ? -15.505 -16.827 -15.395 1 89.46 276 LYS A N 1
ATOM 2149 C CA . LYS A 1 276 ? -14.584 -17.647 -14.613 1 89.46 276 LYS A CA 1
ATOM 2150 C C . LYS A 1 276 ? -15.317 -18.385 -13.496 1 89.46 276 LYS A C 1
ATOM 2152 O O . LYS A 1 276 ? -14.687 -19.015 -12.644 1 89.46 276 LYS A O 1
ATOM 2157 N N . ALA A 1 277 ? -16.567 -18.354 -13.486 1 89.46 277 ALA A N 1
ATOM 2158 C CA . ALA A 1 277 ? -17.387 -18.864 -12.39 1 89.46 277 ALA A CA 1
ATOM 2159 C C . ALA A 1 277 ? -17.193 -20.368 -12.215 1 89.46 277 ALA A C 1
ATOM 2161 O O . ALA A 1 277 ? -17.329 -20.892 -11.107 1 89.46 277 ALA A O 1
ATOM 2162 N N . HIS A 1 278 ? -16.746 -21.052 -13.273 1 89.32 278 HIS A N 1
ATOM 2163 C CA . HIS A 1 278 ? -16.668 -22.505 -13.185 1 89.32 278 HIS A CA 1
ATOM 2164 C C . HIS A 1 278 ? -15.221 -22.985 -13.245 1 89.32 278 HIS A C 1
ATOM 2166 O O . HIS A 1 278 ? -14.964 -24.189 -13.294 1 89.32 278 HIS A O 1
ATOM 2172 N N . HIS A 1 279 ? -14.366 -22.013 -13.26 1 89.62 279 HIS A N 1
ATOM 2173 C CA . HIS A 1 279 ? -12.961 -22.403 -13.233 1 89.62 279 HIS A CA 1
ATOM 2174 C C . HIS A 1 279 ? -12.587 -23.024 -11.892 1 89.62 279 HIS A C 1
ATOM 2176 O O . HIS A 1 279 ? -12.771 -22.403 -10.842 1 89.62 279 HIS A O 1
ATOM 2182 N N . LYS A 1 280 ? -12.06 -24.129 -11.884 1 90.37 280 LYS A N 1
ATOM 2183 C CA . LYS A 1 280 ? -11.835 -24.957 -10.703 1 90.37 280 LYS A CA 1
ATOM 2184 C C . LYS A 1 280 ? -11.035 -24.2 -9.646 1 90.37 280 LYS A C 1
ATOM 2186 O O . LYS A 1 280 ? -11.436 -24.141 -8.482 1 90.37 280 LYS A O 1
ATOM 2191 N N . ASN A 1 281 ? -9.925 -23.635 -10.076 1 91.75 281 ASN A N 1
ATOM 2192 C CA . ASN A 1 281 ? -9.05 -22.964 -9.121 1 91.75 281 ASN A CA 1
ATOM 2193 C C . ASN A 1 281 ? -9.705 -21.713 -8.543 1 91.75 281 ASN A C 1
ATOM 2195 O O . ASN A 1 281 ? -9.483 -21.371 -7.38 1 91.75 281 ASN A O 1
ATOM 2199 N N . VAL A 1 282 ? -10.567 -21.036 -9.307 1 93.56 282 VAL A N 1
ATOM 2200 C CA . VAL A 1 282 ? -11.292 -19.86 -8.836 1 93.56 282 VAL A CA 1
ATOM 2201 C C . VAL A 1 282 ? -12.326 -20.274 -7.791 1 93.56 282 VAL A C 1
ATOM 2203 O O . VAL A 1 282 ? -12.478 -19.61 -6.763 1 93.56 282 VAL A O 1
ATOM 2206 N N . VAL A 1 283 ? -12.958 -21.38 -8.03 1 95.07 283 VAL A N 1
ATOM 2207 C CA . VAL A 1 283 ? -13.962 -21.903 -7.11 1 95.07 283 VAL A CA 1
ATOM 2208 C C . VAL A 1 283 ? -13.307 -22.26 -5.778 1 95.07 283 VAL A C 1
ATOM 2210 O O . VAL A 1 283 ? -13.858 -21.977 -4.712 1 95.07 283 VAL A O 1
ATOM 2213 N N . VAL A 1 284 ? -12.158 -22.811 -5.856 1 94.44 284 VAL A N 1
ATOM 2214 C CA . VAL A 1 284 ? -11.433 -23.203 -4.652 1 94.44 284 VAL A CA 1
ATOM 2215 C C . VAL A 1 284 ? -11.119 -21.966 -3.812 1 94.44 284 VAL A C 1
ATOM 2217 O O . VAL A 1 284 ? -11.364 -21.95 -2.604 1 94.44 284 VAL A O 1
ATOM 2220 N N . VAL A 1 285 ? -10.636 -20.907 -4.426 1 95.35 285 VAL A N 1
ATOM 2221 C CA . VAL A 1 285 ? -10.261 -19.686 -3.721 1 95.35 285 VAL A CA 1
ATOM 2222 C C . VAL A 1 285 ? -11.514 -18.981 -3.206 1 95.35 285 VAL A C 1
ATOM 2224 O O . VAL A 1 285 ? -11.535 -18.484 -2.077 1 95.35 285 VAL A O 1
ATOM 2227 N N . ARG A 1 286 ? -12.518 -18.958 -4.018 1 96.61 286 ARG A N 1
ATOM 2228 C CA . ARG A 1 286 ? -13.795 -18.376 -3.618 1 96.61 286 ARG A CA 1
ATOM 2229 C C . ARG A 1 286 ? -14.334 -19.049 -2.36 1 96.61 286 ARG A C 1
ATOM 2231 O O . ARG A 1 286 ? -14.667 -18.375 -1.384 1 96.61 286 ARG A O 1
ATOM 2238 N N . ASP A 1 287 ? -14.434 -20.342 -2.414 1 96.85 287 ASP A N 1
ATOM 2239 C CA . ASP A 1 287 ? -15.003 -21.097 -1.301 1 96.85 287 ASP A CA 1
ATOM 2240 C C . ASP A 1 287 ? -14.166 -20.925 -0.036 1 96.85 287 ASP A C 1
ATOM 2242 O O . ASP A 1 287 ? -14.709 -20.84 1.067 1 96.85 287 ASP A O 1
ATOM 2246 N N . TRP A 1 288 ? -12.909 -20.885 -0.219 1 95.76 288 TRP A N 1
ATOM 2247 C CA . TRP A 1 288 ? -12.017 -20.636 0.908 1 95.76 288 TRP A CA 1
ATOM 2248 C C . TRP A 1 288 ? -12.285 -19.267 1.524 1 95.76 288 TRP A C 1
ATOM 2250 O O . TRP A 1 288 ? -12.384 -19.138 2.746 1 95.76 288 TRP A O 1
ATOM 2260 N N . LEU A 1 289 ? -12.439 -18.244 0.713 1 96.55 289 LEU A N 1
ATOM 2261 C CA . LEU A 1 289 ? -12.705 -16.893 1.196 1 96.55 289 LEU A CA 1
ATOM 2262 C C . LEU A 1 289 ? -14.024 -16.839 1.959 1 96.55 289 LEU A C 1
ATOM 2264 O O . LEU A 1 289 ? -14.119 -16.182 2.998 1 96.55 289 LEU A O 1
ATOM 2268 N N . ILE A 1 290 ? -14.959 -17.52 1.436 1 96.84 290 ILE A N 1
ATOM 2269 C CA . ILE A 1 290 ? -16.267 -17.558 2.08 1 96.84 290 ILE A CA 1
ATOM 2270 C C . ILE A 1 290 ? -16.149 -18.222 3.45 1 96.84 290 ILE A C 1
ATOM 2272 O O . ILE A 1 290 ? -16.688 -17.719 4.439 1 96.84 290 ILE A O 1
ATOM 2276 N N . GLN A 1 291 ? -15.437 -19.277 3.504 1 95.85 291 GLN A N 1
ATOM 2277 C CA . GLN A 1 291 ? -15.259 -19.997 4.761 1 95.85 291 GLN A CA 1
ATOM 2278 C C . GLN A 1 291 ? -14.528 -19.138 5.788 1 95.85 291 GLN A C 1
ATOM 2280 O O . GLN A 1 291 ? -14.925 -19.083 6.954 1 95.85 291 GLN A O 1
ATOM 2285 N N . GLU A 1 292 ? -13.464 -18.491 5.368 1 94.1 292 GLU A N 1
ATOM 2286 C CA . GLU A 1 292 ? -12.702 -17.621 6.259 1 94.1 292 GLU A CA 1
ATOM 2287 C C . GLU A 1 292 ? -13.555 -16.46 6.761 1 94.1 292 GLU A C 1
ATOM 2289 O O . GLU A 1 292 ? -13.426 -16.04 7.912 1 94.1 292 GLU A O 1
ATOM 2294 N N . SER A 1 293 ? -14.366 -15.929 5.868 1 94.7 293 SER A N 1
ATOM 2295 C CA . SER A 1 293 ? -15.247 -14.828 6.244 1 94.7 293 SER A CA 1
ATOM 2296 C C . SER A 1 293 ? -16.272 -15.27 7.283 1 94.7 293 SER A C 1
ATOM 2298 O O . SER A 1 293 ? -16.604 -14.512 8.197 1 94.7 293 SER A O 1
ATOM 2300 N N . ARG A 1 294 ? -16.797 -16.432 7.166 1 93.97 294 ARG A N 1
ATOM 2301 C CA . ARG A 1 294 ? -17.741 -16.972 8.14 1 93.97 294 ARG A CA 1
ATOM 2302 C C . ARG A 1 294 ? -17.084 -17.134 9.507 1 93.97 294 ARG A C 1
ATOM 2304 O O . ARG A 1 294 ? -17.681 -16.797 10.532 1 93.97 294 ARG A O 1
ATOM 2311 N N . ALA A 1 295 ? -15.916 -17.628 9.48 1 92.38 295 ALA A N 1
ATOM 2312 C CA . ALA A 1 295 ? -15.171 -17.773 10.728 1 92.38 295 ALA A CA 1
ATOM 2313 C C . ALA A 1 295 ? -14.918 -16.415 11.377 1 92.38 295 ALA A C 1
ATOM 2315 O O . ALA A 1 295 ? -15.024 -16.273 12.597 1 92.38 295 ALA A O 1
ATOM 2316 N N . TYR A 1 296 ? -14.607 -15.496 10.554 1 92.19 296 TYR A N 1
ATOM 2317 C CA . TYR A 1 296 ? -14.345 -14.146 11.04 1 92.19 296 TYR A CA 1
ATOM 2318 C C . TYR A 1 296 ? -15.599 -13.536 11.655 1 92.19 296 TYR A C 1
ATOM 2320 O O . TYR A 1 296 ? -15.536 -12.911 12.717 1 92.19 296 TYR A O 1
ATOM 2328 N N . ARG A 1 297 ? -16.72 -13.7 10.987 1 90.09 297 ARG A N 1
ATOM 2329 C CA . ARG A 1 297 ? -17.99 -13.174 11.477 1 90.09 297 ARG A CA 1
ATOM 2330 C C . ARG A 1 297 ? -18.359 -13.797 12.819 1 90.09 297 ARG A C 1
ATOM 2332 O O . ARG A 1 297 ? -18.856 -13.109 13.713 1 90.09 297 ARG A O 1
ATOM 2339 N N . LYS A 1 298 ? -18.063 -15.038 12.943 1 84.65 298 LYS A N 1
ATOM 2340 C CA . LYS A 1 298 ? -18.383 -15.759 14.171 1 84.65 298 LYS A CA 1
ATOM 2341 C C . LYS A 1 298 ? -17.552 -15.245 15.343 1 84.65 298 LYS A C 1
ATOM 2343 O O . LYS A 1 298 ? -18.04 -15.177 16.474 1 84.65 298 LYS A O 1
ATOM 2348 N N . LEU A 1 299 ? -16.335 -14.872 15.058 1 82.69 299 LEU A N 1
ATOM 2349 C CA . LEU A 1 299 ? -15.446 -14.354 16.092 1 82.69 299 LEU A CA 1
ATOM 2350 C C . LEU A 1 299 ? -15.915 -12.987 16.578 1 82.69 299 LEU A C 1
ATOM 2352 O O . LEU A 1 299 ? -15.674 -12.617 17.73 1 82.69 299 LEU A O 1
ATOM 2356 N N . LYS A 1 300 ? -16.596 -12.314 15.728 1 80.81 300 LYS A N 1
ATOM 2357 C CA . LYS A 1 300 ? -16.987 -10.947 16.062 1 80.81 300 LYS A CA 1
ATOM 2358 C C . LYS A 1 300 ? -18.371 -10.912 16.703 1 80.81 300 LYS A C 1
ATOM 2360 O O . LYS A 1 300 ? -18.712 -9.957 17.404 1 80.81 300 LYS A O 1
ATOM 2365 N N . ASP A 1 301 ? -19.207 -11.876 16.409 1 72.58 301 ASP A N 1
ATOM 2366 C CA . ASP A 1 301 ? -20.512 -11.996 17.052 1 72.58 301 ASP A CA 1
ATOM 2367 C C . ASP A 1 301 ? -20.372 -12.478 18.494 1 72.58 301 ASP A C 1
ATOM 2369 O O . ASP A 1 301 ? -21.111 -12.037 19.376 1 72.58 301 ASP A O 1
ATOM 2373 N N . MET B 1 1 ? -19.987 27.321 -23.995 1 28.93 1 MET B N 1
ATOM 2374 C CA . MET B 1 1 ? -20.903 26.202 -24.2 1 28.93 1 MET B CA 1
ATOM 2375 C C . MET B 1 1 ? -21.182 25.479 -22.887 1 28.93 1 MET B C 1
ATOM 2377 O O . MET B 1 1 ? -20.278 25.298 -22.069 1 28.93 1 MET B O 1
ATOM 2381 N N . ARG B 1 2 ? -22.39 25.616 -22.449 1 37.67 2 ARG B N 1
ATOM 2382 C CA . ARG B 1 2 ? -22.864 25.049 -21.19 1 37.67 2 ARG B CA 1
ATOM 2383 C C . ARG B 1 2 ? -22.547 23.56 -21.106 1 37.67 2 ARG B C 1
ATOM 2385 O O . ARG B 1 2 ? -22.757 22.819 -22.068 1 37.67 2 ARG B O 1
ATOM 2392 N N . ARG B 1 3 ? -21.712 23.158 -20.392 1 53.37 3 ARG B N 1
ATOM 2393 C CA . ARG B 1 3 ? -21.373 21.748 -20.232 1 53.37 3 ARG B CA 1
ATOM 2394 C C . ARG B 1 3 ? -22.63 20.889 -20.148 1 53.37 3 ARG B C 1
ATOM 2396 O O . ARG B 1 3 ? -23.64 21.311 -19.582 1 53.37 3 ARG B O 1
ATOM 2403 N N . TYR B 1 4 ? -22.761 19.952 -20.965 1 63.18 4 TYR B N 1
ATOM 2404 C CA . TYR B 1 4 ? -23.833 18.965 -20.898 1 63.18 4 TYR B CA 1
ATOM 2405 C C . TYR B 1 4 ? -23.742 18.147 -19.616 1 63.18 4 TYR B C 1
ATOM 2407 O O . TYR B 1 4 ? -23.188 17.046 -19.613 1 63.18 4 TYR B O 1
ATOM 2415 N N . LEU B 1 5 ? -24.073 18.864 -18.432 1 72.07 5 LEU B N 1
ATOM 2416 C CA . LEU B 1 5 ? -23.971 18.251 -17.112 1 72.07 5 LEU B CA 1
ATOM 2417 C C . LEU B 1 5 ? -25.328 18.227 -16.417 1 72.07 5 LEU B C 1
ATOM 2419 O O . LEU B 1 5 ? -26.053 19.224 -16.427 1 72.07 5 LEU B O 1
ATOM 2423 N N . PRO B 1 6 ? -25.734 17.003 -15.993 1 77.12 6 PRO B N 1
ATOM 2424 C CA . PRO B 1 6 ? -26.887 17.005 -15.09 1 77.12 6 PRO B CA 1
ATOM 2425 C C . PRO B 1 6 ? -26.656 17.853 -13.841 1 77.12 6 PRO B C 1
ATOM 2427 O O . PRO B 1 6 ? -25.521 18.242 -13.555 1 77.12 6 PRO B O 1
ATOM 2430 N N . SER B 1 7 ? -27.818 18.264 -13.349 1 76.11 7 SER B N 1
ATOM 2431 C CA . SER B 1 7 ? -27.661 18.993 -12.095 1 76.11 7 SER B CA 1
ATOM 2432 C C . SER B 1 7 ? -26.945 18.146 -11.049 1 76.11 7 SER B C 1
ATOM 2434 O O . SER B 1 7 ? -27.106 16.924 -11.016 1 76.11 7 SER B O 1
ATOM 2436 N N . LEU B 1 8 ? -26.13 18.767 -10.27 1 79.74 8 LEU B N 1
ATOM 2437 C CA . LEU B 1 8 ? -25.439 18.07 -9.191 1 79.74 8 LEU B CA 1
ATOM 2438 C C . LEU B 1 8 ? -26.436 17.405 -8.247 1 79.74 8 LEU B C 1
ATOM 2440 O O . LEU B 1 8 ? -26.178 16.315 -7.733 1 79.74 8 LEU B O 1
ATOM 2444 N N . SER B 1 9 ? -27.575 18.068 -8.068 1 80.73 9 SER B N 1
ATOM 2445 C CA . SER B 1 9 ? -28.615 17.511 -7.209 1 80.73 9 SER B CA 1
ATOM 2446 C C . SER B 1 9 ? -29.146 16.195 -7.767 1 80.73 9 SER B C 1
ATOM 2448 O O . SER B 1 9 ? -29.382 15.246 -7.015 1 80.73 9 SER B O 1
ATOM 2450 N N . SER B 1 10 ? -29.327 16.197 -9.031 1 87.09 10 SER B N 1
ATOM 2451 C CA . SER B 1 10 ? -29.814 14.973 -9.658 1 87.09 10 SER B CA 1
ATOM 2452 C C . SER B 1 10 ? -28.773 13.861 -9.581 1 87.09 10 SER B C 1
ATOM 2454 O O . SER B 1 10 ? -29.116 12.696 -9.369 1 87.09 10 SER B O 1
ATOM 2456 N N . LEU B 1 11 ? -27.545 14.267 -9.755 1 85.65 11 LEU B N 1
ATOM 2457 C CA . LEU B 1 11 ? -26.468 13.287 -9.672 1 85.65 11 LEU B CA 1
ATOM 2458 C C . LEU B 1 11 ? -26.349 12.729 -8.258 1 85.65 11 LEU B C 1
ATOM 2460 O O . LEU B 1 11 ? -26.172 11.522 -8.075 1 85.65 11 LEU B O 1
ATOM 2464 N N . HIS B 1 12 ? -26.463 13.534 -7.313 1 86.49 12 HIS B N 1
ATOM 2465 C CA . HIS B 1 12 ? -26.425 13.108 -5.919 1 86.49 12 HIS B CA 1
ATOM 2466 C C . HIS B 1 12 ? -27.602 12.196 -5.589 1 86.49 12 HIS B C 1
ATOM 2468 O O . HIS B 1 12 ? -27.438 11.188 -4.898 1 86.49 12 HIS B O 1
ATOM 2474 N N . ALA B 1 13 ? -28.732 12.585 -6.057 1 88.45 13 ALA B N 1
ATOM 2475 C CA . ALA B 1 13 ? -29.936 11.794 -5.814 1 88.45 13 ALA B CA 1
ATOM 2476 C C . ALA B 1 13 ? -29.804 10.397 -6.413 1 88.45 13 ALA B C 1
ATOM 2478 O O . ALA B 1 13 ? -30.136 9.403 -5.764 1 88.45 13 ALA B O 1
ATOM 2479 N N . PHE B 1 14 ? -29.3 10.357 -7.572 1 89.91 14 PHE B N 1
ATOM 2480 C CA . PHE B 1 14 ? -29.105 9.085 -8.258 1 89.91 14 PHE B CA 1
ATOM 2481 C C . PHE B 1 14 ? -28.1 8.216 -7.512 1 89.91 14 PHE B C 1
ATOM 2483 O O . PHE B 1 14 ? -28.356 7.036 -7.263 1 89.91 14 PHE B O 1
ATOM 2490 N N . GLU B 1 15 ? -27.042 8.856 -7.281 1 86.08 15 GLU B N 1
ATOM 2491 C CA . GLU B 1 15 ? -25.991 8.112 -6.594 1 86.08 15 GLU B CA 1
ATOM 2492 C C . GLU B 1 15 ? -26.492 7.546 -5.268 1 86.08 15 GLU B C 1
ATOM 2494 O O . GLU B 1 15 ? -26.237 6.384 -4.947 1 86.08 15 GLU B O 1
ATOM 2499 N N . ALA B 1 16 ? -27.2 8.266 -4.48 1 85.8 16 ALA B N 1
ATOM 2500 C CA . ALA B 1 16 ? -27.751 7.827 -3.201 1 85.8 16 ALA B CA 1
ATOM 2501 C C . ALA B 1 16 ? -28.788 6.725 -3.399 1 85.8 16 ALA B C 1
ATOM 2503 O O . ALA B 1 16 ? -28.773 5.715 -2.691 1 85.8 16 ALA B O 1
ATOM 2504 N N . ALA B 1 17 ? -29.642 6.923 -4.362 1 88.57 17 ALA B N 1
ATOM 2505 C CA . ALA B 1 17 ? -30.679 5.933 -4.639 1 88.57 17 ALA B CA 1
ATOM 2506 C C . ALA B 1 17 ? -30.068 4.603 -5.069 1 88.57 17 ALA B C 1
ATOM 2508 O O . ALA B 1 17 ? -30.54 3.537 -4.668 1 88.57 17 ALA B O 1
ATOM 2509 N N . ALA B 1 18 ? -29.095 4.735 -5.874 1 84.92 18 ALA B N 1
ATOM 2510 C CA . ALA B 1 18 ? -28.421 3.535 -6.364 1 84.92 18 ALA B CA 1
ATOM 2511 C C . ALA B 1 18 ? -27.675 2.827 -5.237 1 84.92 18 ALA B C 1
ATOM 2513 O O . ALA B 1 18 ? -27.647 1.595 -5.18 1 84.92 18 ALA B O 1
ATOM 2514 N N . ARG B 1 19 ? -27.08 3.604 -4.408 1 79.76 19 ARG B N 1
ATOM 2515 C CA . ARG B 1 19 ? -26.331 3.069 -3.275 1 79.76 19 ARG B CA 1
ATOM 2516 C C . ARG B 1 19 ? -27.249 2.317 -2.318 1 79.76 19 ARG B C 1
ATOM 2518 O O . ARG B 1 19 ? -26.927 1.209 -1.883 1 79.76 19 ARG B O 1
ATOM 2525 N N . TYR B 1 20 ? -28.354 2.845 -2.032 1 77.95 20 TYR B N 1
ATOM 2526 C CA . TYR B 1 20 ? -29.272 2.276 -1.051 1 77.95 20 TYR B CA 1
ATOM 2527 C C . TYR B 1 20 ? -30.281 1.351 -1.72 1 77.95 20 TYR B C 1
ATOM 2529 O O . TYR B 1 20 ? -30.949 0.561 -1.049 1 77.95 20 TYR B O 1
ATOM 2537 N N . MET B 1 21 ? -30.356 1.437 -3.011 1 81.85 21 MET B N 1
ATOM 2538 C CA . MET B 1 21 ? -31.397 0.763 -3.781 1 81.85 21 MET B CA 1
ATOM 2539 C C . MET B 1 21 ? -32.767 0.973 -3.145 1 81.85 21 MET B C 1
ATOM 2541 O O . MET B 1 21 ? -33.571 0.042 -3.069 1 81.85 21 MET B O 1
ATOM 2545 N N . ASN B 1 22 ? -32.85 2.158 -2.576 1 85.01 22 ASN B N 1
ATOM 2546 C CA . ASN B 1 22 ? -34.049 2.565 -1.85 1 85.01 22 ASN B CA 1
ATOM 2547 C C . ASN B 1 22 ? -34.235 4.08 -1.88 1 85.01 22 ASN B C 1
ATOM 2549 O O . ASN B 1 22 ? -33.398 4.822 -1.363 1 85.01 22 ASN B O 1
ATOM 2553 N N . PHE B 1 23 ? -35.432 4.548 -2.469 1 88.42 23 PHE B N 1
ATOM 2554 C CA . PHE B 1 23 ? -35.656 5.977 -2.645 1 88.42 23 PHE B CA 1
ATOM 2555 C C . PHE B 1 23 ? -35.926 6.653 -1.306 1 88.42 23 PHE B C 1
ATOM 2557 O O . PHE B 1 23 ? -35.522 7.797 -1.089 1 88.42 23 PHE B O 1
ATOM 2564 N N . THR B 1 24 ? -36.501 5.848 -0.359 1 87.92 24 THR B N 1
ATOM 2565 C CA . THR B 1 24 ? -36.799 6.422 0.948 1 87.92 24 THR B CA 1
ATOM 2566 C C . THR B 1 24 ? -35.517 6.656 1.742 1 87.92 24 THR B C 1
ATOM 2568 O O . THR B 1 24 ? -35.33 7.724 2.328 1 87.92 24 THR B O 1
ATOM 2571 N N . LYS B 1 25 ? -34.691 5.73 1.687 1 85.21 25 LYS B N 1
ATOM 2572 C CA . LYS B 1 25 ? -33.424 5.853 2.403 1 85.21 25 LYS B CA 1
ATOM 2573 C C . LYS B 1 25 ? -32.549 6.942 1.79 1 85.21 25 LYS B C 1
ATOM 2575 O O . LYS B 1 25 ? -31.872 7.68 2.509 1 85.21 25 LYS B O 1
ATOM 2580 N N . ALA B 1 26 ? -32.587 6.965 0.495 1 87.23 26 ALA B N 1
ATOM 2581 C CA . ALA B 1 26 ? -31.839 8.008 -0.203 1 87.23 26 ALA B CA 1
ATOM 2582 C C . ALA B 1 26 ? -32.353 9.395 0.172 1 87.23 26 ALA B C 1
ATOM 2584 O O . ALA B 1 26 ? -31.565 10.322 0.376 1 87.23 26 ALA B O 1
ATOM 2585 N N . ALA B 1 27 ? -33.647 9.564 0.272 1 87.67 27 ALA B N 1
ATOM 2586 C CA . ALA B 1 27 ? -34.278 10.83 0.638 1 87.67 27 ALA B CA 1
ATOM 2587 C C . ALA B 1 27 ? -33.856 11.268 2.037 1 87.67 27 ALA B C 1
ATOM 2589 O O . ALA B 1 27 ? -33.488 12.427 2.247 1 87.67 27 ALA B O 1
ATOM 2590 N N . ASP B 1 28 ? -33.839 10.338 2.912 1 82.32 28 ASP B N 1
ATOM 2591 C CA . ASP B 1 28 ? -33.42 10.602 4.285 1 82.32 28 ASP B CA 1
ATOM 2592 C C . ASP B 1 28 ? -31.96 11.045 4.338 1 82.32 28 ASP B C 1
ATOM 2594 O O . ASP B 1 28 ? -31.62 11.999 5.042 1 82.32 28 ASP B O 1
ATOM 2598 N N . ASP B 1 29 ? -31.205 10.428 3.503 1 78.32 29 ASP B N 1
ATOM 2599 C CA . ASP B 1 29 ? -29.768 10.688 3.482 1 78.32 29 ASP B CA 1
ATOM 2600 C C . ASP B 1 29 ? -29.471 12.083 2.935 1 78.32 29 ASP B C 1
ATOM 2602 O O . ASP B 1 29 ? -28.547 12.754 3.4 1 78.32 29 ASP B O 1
ATOM 2606 N N . LEU B 1 30 ? -30.213 12.548 1.969 1 80.64 30 LEU B N 1
ATOM 2607 C CA . LEU B 1 30 ? -29.93 13.797 1.27 1 80.64 30 LEU B CA 1
ATOM 2608 C C . LEU B 1 30 ? -30.799 14.929 1.806 1 80.64 30 LEU B C 1
ATOM 2610 O O . LEU B 1 30 ? -30.701 16.067 1.341 1 80.64 30 LEU B O 1
ATOM 2614 N N . GLY B 1 31 ? -31.658 14.599 2.788 1 82.25 31 GLY B N 1
ATOM 2615 C CA . GLY B 1 31 ? -32.544 15.62 3.325 1 82.25 31 GLY B CA 1
ATOM 2616 C C . GLY B 1 31 ? -33.608 16.065 2.34 1 82.25 31 GLY B C 1
ATOM 2617 O O . GLY B 1 31 ? -33.923 17.253 2.254 1 82.25 31 GLY B O 1
ATOM 2618 N N . LEU B 1 32 ? -34.026 15.14 1.558 1 82.92 32 LEU B N 1
ATOM 2619 C CA . LEU B 1 32 ? -35.068 15.389 0.568 1 82.92 32 LEU B CA 1
ATOM 2620 C C . LEU B 1 32 ? -36.292 14.521 0.836 1 82.92 32 LEU B C 1
ATOM 2622 O O . LEU B 1 32 ? -36.245 13.616 1.673 1 82.92 32 LEU B O 1
ATOM 2626 N N . THR B 1 33 ? -37.424 14.832 0.366 1 85.24 33 THR B N 1
ATOM 2627 C CA . THR B 1 33 ? -38.581 13.945 0.377 1 85.24 33 THR B CA 1
ATOM 2628 C C . THR B 1 33 ? -38.422 12.836 -0.659 1 85.24 33 THR B C 1
ATOM 2630 O O . THR B 1 33 ? -37.622 12.958 -1.589 1 85.24 33 THR B O 1
ATOM 2633 N N . GLN B 1 34 ? -39.08 11.782 -0.402 1 89.23 34 GLN B N 1
ATOM 2634 C CA . GLN B 1 34 ? -39.059 10.688 -1.367 1 89.23 34 GLN B CA 1
ATOM 2635 C C . GLN B 1 34 ? -39.491 11.167 -2.75 1 89.23 34 GLN B C 1
ATOM 2637 O O . GLN B 1 34 ? -38.934 10.74 -3.763 1 89.23 34 GLN B O 1
ATOM 2642 N N . SER B 1 35 ? -40.535 12.031 -2.758 1 90.1 35 SER B N 1
ATOM 2643 C CA . SER B 1 35 ? -40.987 12.6 -4.023 1 90.1 35 SER B CA 1
ATOM 2644 C C . SER B 1 35 ? -39.889 13.428 -4.681 1 90.1 35 SER B C 1
ATOM 2646 O O . SER B 1 35 ? -39.751 13.425 -5.906 1 90.1 35 SER B O 1
ATOM 2648 N N . GLY B 1 36 ? -39.1 14.136 -3.829 1 89.23 36 GLY B N 1
ATOM 2649 C CA . GLY B 1 36 ? -37.968 14.905 -4.321 1 89.23 36 GLY B CA 1
ATOM 2650 C C . GLY B 1 36 ? -36.91 14.048 -4.989 1 89.23 36 GLY B C 1
ATOM 2651 O O . GLY B 1 36 ? -36.406 14.397 -6.059 1 89.23 36 GLY B O 1
ATOM 2652 N N . ILE B 1 37 ? -36.59 12.942 -4.365 1 92.22 37 ILE B N 1
ATOM 2653 C CA . ILE B 1 37 ? -35.622 12.01 -4.933 1 92.22 37 ILE B CA 1
ATOM 2654 C C . ILE B 1 37 ? -36.143 11.472 -6.263 1 92.22 37 ILE B C 1
ATOM 2656 O O . ILE B 1 37 ? -35.404 11.418 -7.25 1 92.22 37 ILE B O 1
ATOM 2660 N N . SER B 1 38 ? -37.438 11.043 -6.247 1 92.34 38 SER B N 1
ATOM 2661 C CA . SER B 1 38 ? -38.048 10.496 -7.454 1 92.34 38 SER B CA 1
ATOM 2662 C C . SER B 1 38 ? -38.008 11.503 -8.599 1 92.34 38 SER B C 1
ATOM 2664 O O . SER B 1 38 ? -37.687 11.147 -9.735 1 92.34 38 SER B O 1
ATOM 2666 N N . ARG B 1 39 ? -38.278 12.741 -8.291 1 91.35 39 ARG B N 1
ATOM 2667 C CA . ARG B 1 39 ? -38.264 13.803 -9.292 1 91.35 39 ARG B CA 1
ATOM 2668 C C . ARG B 1 39 ? -36.858 14.019 -9.841 1 91.35 39 ARG B C 1
ATOM 2670 O O . ARG B 1 39 ? -36.676 14.184 -11.049 1 91.35 39 ARG B O 1
ATOM 2677 N N . GLN B 1 40 ? -35.874 14.097 -8.949 1 90.92 40 GLN B N 1
ATOM 2678 C CA . GLN B 1 40 ? -34.488 14.291 -9.358 1 90.92 40 GLN B CA 1
ATOM 2679 C C . GLN B 1 40 ? -34.025 13.171 -10.285 1 90.92 40 GLN B C 1
ATOM 2681 O O . GLN B 1 40 ? -33.342 13.423 -11.28 1 90.92 40 GLN B O 1
ATOM 2686 N N . ILE B 1 41 ? -34.399 11.951 -9.963 1 92.23 41 ILE B N 1
ATOM 2687 C CA . ILE B 1 41 ? -34.013 10.801 -10.773 1 92.23 41 ILE B CA 1
ATOM 2688 C C . ILE B 1 41 ? -34.699 10.876 -12.135 1 92.23 41 ILE B C 1
ATOM 2690 O O . ILE B 1 41 ? -34.072 10.622 -13.167 1 92.23 41 ILE B O 1
ATOM 2694 N N . LYS B 1 42 ? -35.989 11.26 -12.077 1 92.3 42 LYS B N 1
ATOM 2695 C CA . LYS B 1 42 ? -36.723 11.428 -13.328 1 92.3 42 LYS B CA 1
ATOM 2696 C C . LYS B 1 42 ? -36.078 12.499 -14.204 1 92.3 42 LYS B C 1
ATOM 2698 O O . LYS B 1 42 ? -35.935 12.314 -15.414 1 92.3 42 LYS B O 1
ATOM 2703 N N . ASN B 1 43 ? -35.736 13.593 -13.516 1 87.69 43 ASN B N 1
ATOM 2704 C CA . ASN B 1 43 ? -35.058 14.669 -14.232 1 87.69 43 ASN B CA 1
ATOM 2705 C C . ASN B 1 43 ? -33.761 14.184 -14.873 1 87.69 43 ASN B C 1
ATOM 2707 O O . ASN B 1 43 ? -33.449 14.552 -16.007 1 87.69 43 ASN B O 1
ATOM 2711 N N . LEU B 1 44 ? -32.985 13.42 -14.141 1 90.46 44 LEU B N 1
ATOM 2712 C CA . LEU B 1 44 ? -31.72 12.891 -14.641 1 90.46 44 LEU B CA 1
ATOM 2713 C C . LEU B 1 44 ? -31.952 11.957 -15.824 1 90.46 44 LEU B C 1
ATOM 2715 O O . LEU B 1 44 ? -31.275 12.066 -16.848 1 90.46 44 LEU B O 1
ATOM 2719 N N . GLU B 1 45 ? -32.937 11.044 -15.652 1 92.53 45 GLU B N 1
ATOM 2720 C CA . GLU B 1 45 ? -33.253 10.094 -16.715 1 92.53 45 GLU B CA 1
ATOM 2721 C C . GLU B 1 45 ? -33.751 10.811 -17.966 1 92.53 45 GLU B C 1
ATOM 2723 O O . GLU B 1 45 ? -33.395 10.437 -19.085 1 92.53 45 GLU B O 1
ATOM 2728 N N . GLU B 1 46 ? -34.543 11.853 -17.789 1 88.82 46 GLU B N 1
ATOM 2729 C CA . GLU B 1 46 ? -35.031 12.655 -18.907 1 88.82 46 GLU B CA 1
ATOM 2730 C C . GLU B 1 46 ? -33.887 13.39 -19.6 1 88.82 46 GLU B C 1
ATOM 2732 O O . GLU B 1 46 ? -33.826 13.432 -20.831 1 88.82 46 GLU B O 1
ATOM 2737 N N . PHE B 1 47 ? -33.057 13.999 -18.755 1 83.45 47 PHE B N 1
ATOM 2738 C CA . PHE B 1 47 ? -31.901 14.706 -19.292 1 83.45 47 PHE B CA 1
ATOM 2739 C C . PHE B 1 47 ? -31.039 13.774 -20.136 1 83.45 47 PHE B C 1
ATOM 2741 O O . PHE B 1 47 ? -30.587 14.149 -21.219 1 83.45 47 PHE B O 1
ATOM 2748 N N . LEU B 1 48 ? -30.825 12.485 -19.628 1 86.96 48 LEU B N 1
ATOM 2749 C CA . LEU B 1 48 ? -29.949 11.51 -20.269 1 86.96 48 LEU B CA 1
ATOM 2750 C C . LEU B 1 48 ? -30.685 10.763 -21.376 1 86.96 48 LEU B C 1
ATOM 2752 O O . LEU B 1 48 ? -30.056 10.138 -22.233 1 86.96 48 LEU B O 1
ATOM 2756 N N . GLY B 1 49 ? -32.006 10.749 -21.278 1 88.16 49 GLY B N 1
ATOM 2757 C CA . GLY B 1 49 ? -32.819 10.022 -22.24 1 88.16 49 GLY B CA 1
ATOM 2758 C C . GLY B 1 49 ? -32.8 8.521 -22.023 1 88.16 49 GLY B C 1
ATOM 2759 O O . GLY B 1 49 ? -32.993 7.749 -22.965 1 88.16 49 GLY B O 1
ATOM 2760 N N . VAL B 1 50 ? -32.415 8.084 -20.839 1 88.68 50 VAL B N 1
ATOM 2761 C CA . VAL B 1 50 ? -32.333 6.662 -20.524 1 88.68 50 VAL B CA 1
ATOM 2762 C C . VAL B 1 50 ? -32.965 6.398 -19.159 1 88.68 50 VAL B C 1
ATOM 2764 O O . VAL B 1 50 ? -33.167 7.325 -18.371 1 88.68 50 VAL B O 1
ATOM 2767 N N . THR B 1 51 ? -33.319 5.166 -18.932 1 91.37 51 THR B N 1
ATOM 2768 C CA . THR B 1 51 ? -33.787 4.705 -17.63 1 91.37 51 THR B CA 1
ATOM 2769 C C . THR B 1 51 ? -32.64 4.101 -16.825 1 91.37 51 THR B C 1
ATOM 2771 O O . THR B 1 51 ? -31.864 3.298 -17.347 1 91.37 51 THR B O 1
ATOM 2774 N N . LEU B 1 52 ? -32.546 4.658 -15.656 1 92.01 52 LEU B N 1
ATOM 2775 C CA . LEU B 1 52 ? -31.438 4.204 -14.824 1 92.01 52 LEU B CA 1
ATOM 2776 C C . LEU B 1 52 ? -31.918 3.2 -13.781 1 92.01 52 LEU B C 1
ATOM 2778 O O . LEU B 1 52 ? -31.134 2.382 -13.293 1 92.01 52 LEU B O 1
ATOM 2782 N N . PHE B 1 53 ? -33.178 3.222 -13.417 1 92.11 53 PHE B N 1
ATOM 2783 C CA . PHE B 1 53 ? -33.773 2.302 -12.454 1 92.11 53 PHE B CA 1
ATOM 2784 C C . PHE B 1 53 ? -34.965 1.575 -13.065 1 92.11 53 PHE B C 1
ATOM 2786 O O . PHE B 1 53 ? -35.64 2.111 -13.947 1 92.11 53 PHE B O 1
ATOM 2793 N N . GLN B 1 54 ? -35.054 0.308 -12.664 1 86.72 54 GLN B N 1
ATOM 2794 C CA . GLN B 1 54 ? -36.257 -0.45 -12.991 1 86.72 54 GLN B CA 1
ATOM 2795 C C . GLN B 1 54 ? -36.823 -1.144 -11.755 1 86.72 54 GLN B C 1
ATOM 2797 O O . GLN B 1 54 ? -36.115 -1.331 -10.763 1 86.72 54 GLN B O 1
ATOM 2802 N N . ARG B 1 55 ? -38.061 -1.311 -11.71 1 78.75 55 ARG B N 1
ATOM 2803 C CA . ARG B 1 55 ? -38.69 -2.007 -10.592 1 78.75 55 ARG B CA 1
ATOM 2804 C C . ARG B 1 55 ? -38.779 -3.505 -10.86 1 78.75 55 ARG B C 1
ATOM 2806 O O . ARG B 1 55 ? -39.085 -3.924 -11.978 1 78.75 55 ARG B O 1
ATOM 2813 N N . SER B 1 56 ? -38.168 -4.265 -10.141 1 77.67 56 SER B N 1
ATOM 2814 C CA . SER B 1 56 ? -38.372 -5.709 -10.088 1 77.67 56 SER B CA 1
ATOM 2815 C C . SER B 1 56 ? -39.232 -6.103 -8.892 1 77.67 56 SER B C 1
ATOM 2817 O O . SER B 1 56 ? -38.708 -6.456 -7.834 1 77.67 56 SER B O 1
ATOM 2819 N N . GLY B 1 57 ? -40.574 -6.1 -9.088 1 72.61 57 GLY B N 1
ATOM 2820 C CA . GLY B 1 57 ? -41.483 -6.173 -7.955 1 72.61 57 GLY B CA 1
ATOM 2821 C C . GLY B 1 57 ? -41.375 -4.979 -7.026 1 72.61 57 GLY B C 1
ATOM 2822 O O . GLY B 1 57 ? -41.424 -3.831 -7.474 1 72.61 57 GLY B O 1
ATOM 2823 N N . PRO B 1 58 ? -41.171 -5.293 -5.712 1 71.01 58 PRO B N 1
ATOM 2824 C CA . PRO B 1 58 ? -41.033 -4.191 -4.757 1 71.01 58 PRO B CA 1
ATOM 2825 C C . PRO B 1 58 ? -39.612 -3.637 -4.696 1 71.01 58 PRO B C 1
ATOM 2827 O O . PRO B 1 58 ? -39.365 -2.634 -4.022 1 71.01 58 PRO B O 1
ATOM 2830 N N . ARG B 1 59 ? -38.84 -4.245 -5.49 1 76.7 59 ARG B N 1
ATOM 2831 C CA . ARG B 1 59 ? -37.436 -3.883 -5.324 1 76.7 59 ARG B CA 1
ATOM 2832 C C . ARG B 1 59 ? -36.979 -2.94 -6.431 1 76.7 59 ARG B C 1
ATOM 2834 O O . ARG B 1 59 ? -37.343 -3.118 -7.595 1 76.7 59 ARG B O 1
ATOM 2841 N N . LEU B 1 60 ? -36.375 -1.863 -6.041 1 82.83 60 LEU B N 1
ATOM 2842 C CA . LEU B 1 60 ? -35.672 -0.952 -6.939 1 82.83 60 LEU B CA 1
ATOM 2843 C C . LEU B 1 60 ? -34.348 -1.553 -7.396 1 82.83 60 LEU B C 1
ATOM 2845 O O . LEU B 1 60 ? -33.555 -2.017 -6.573 1 82.83 60 LEU B O 1
ATOM 2849 N N . VAL B 1 61 ? -34.231 -1.758 -8.723 1 83.53 61 VAL B N 1
ATOM 2850 C CA . VAL B 1 61 ? -32.981 -2.312 -9.232 1 83.53 61 VAL B CA 1
ATOM 2851 C C . VAL B 1 61 ? -32.406 -1.39 -10.306 1 83.53 61 VAL B C 1
ATOM 2853 O O . VAL B 1 61 ? -33.154 -0.725 -11.027 1 83.53 61 VAL B O 1
ATOM 2856 N N . LEU B 1 62 ? -31.127 -1.295 -10.382 1 85.32 62 LEU B N 1
ATOM 2857 C CA . LEU B 1 62 ? -30.45 -0.553 -11.441 1 85.32 62 LEU B CA 1
ATOM 2858 C C . LEU B 1 62 ? -30.548 -1.293 -12.771 1 85.32 62 LEU B C 1
ATOM 2860 O O . LEU B 1 62 ? -30.444 -2.521 -12.812 1 85.32 62 LEU B O 1
ATOM 2864 N N . THR B 1 63 ? -30.802 -0.517 -13.888 1 83.65 63 THR B N 1
ATOM 2865 C CA . THR B 1 63 ? -30.572 -1.08 -15.214 1 83.65 63 THR B CA 1
ATOM 2866 C C . THR B 1 63 ? -29.084 -1.327 -15.446 1 83.65 63 THR B C 1
ATOM 2868 O O . THR B 1 63 ? -28.248 -0.914 -14.639 1 83.65 63 THR B O 1
ATOM 2871 N N . GLU B 1 64 ? -28.787 -2.005 -16.534 1 76.8 64 GLU B N 1
ATOM 2872 C CA . GLU B 1 64 ? -27.386 -2.211 -16.89 1 76.8 64 GLU B CA 1
ATOM 2873 C C . GLU B 1 64 ? -26.656 -0.88 -17.052 1 76.8 64 GLU B C 1
ATOM 2875 O O . GLU B 1 64 ? -25.547 -0.708 -16.542 1 76.8 64 GLU B O 1
ATOM 2880 N N . LEU B 1 65 ? -27.334 -0.005 -17.687 1 79.53 65 LEU B N 1
ATOM 2881 C CA . LEU B 1 65 ? -26.765 1.325 -17.875 1 79.53 65 LEU B CA 1
ATOM 2882 C C . LEU B 1 65 ? -26.684 2.074 -16.549 1 79.53 65 LEU B C 1
ATOM 2884 O O . LEU B 1 65 ? -25.724 2.809 -16.304 1 79.53 65 LEU B O 1
ATOM 2888 N N . GLY B 1 66 ? -27.736 1.864 -15.715 1 85.95 66 GLY B N 1
ATOM 2889 C CA . GLY B 1 66 ? -27.73 2.487 -14.401 1 85.95 66 GLY B CA 1
ATOM 2890 C C . GLY B 1 66 ? -26.549 2.067 -13.547 1 85.95 66 GLY B C 1
ATOM 2891 O O . GLY B 1 66 ? -25.955 2.892 -12.85 1 85.95 66 GLY B O 1
ATOM 2892 N N . ALA B 1 67 ? -26.216 0.835 -13.692 1 77.49 67 ALA B N 1
ATOM 2893 C CA . ALA B 1 67 ? -25.108 0.302 -12.904 1 77.49 67 ALA B CA 1
ATOM 2894 C C . ALA B 1 67 ? -23.779 0.905 -13.35 1 77.49 67 ALA B C 1
ATOM 2896 O O . ALA B 1 67 ? -22.954 1.29 -12.517 1 77.49 67 ALA B O 1
ATOM 2897 N N . VAL B 1 68 ? -23.618 0.996 -14.614 1 71.64 68 VAL B N 1
ATOM 2898 C CA . VAL B 1 68 ? -22.397 1.577 -15.163 1 71.64 68 VAL B CA 1
ATOM 2899 C C . VAL B 1 68 ? -22.325 3.061 -14.807 1 71.64 68 VAL B C 1
ATOM 2901 O O . VAL B 1 68 ? -21.28 3.552 -14.376 1 71.64 68 VAL B O 1
ATOM 2904 N N . TYR B 1 69 ? -23.464 3.71 -14.984 1 79.86 69 TYR B N 1
ATOM 2905 C CA . TYR B 1 69 ? -23.544 5.137 -14.694 1 79.86 69 TYR B CA 1
ATOM 2906 C C . TYR B 1 69 ? -23.268 5.41 -13.22 1 79.86 69 TYR B C 1
ATOM 2908 O O . TYR B 1 69 ? -22.596 6.387 -12.879 1 79.86 69 TYR B O 1
ATOM 2916 N N . TYR B 1 70 ? -23.758 4.563 -12.326 1 80.96 70 TYR B N 1
ATOM 2917 C CA . TYR B 1 70 ? -23.551 4.716 -10.89 1 80.96 70 TYR B CA 1
ATOM 2918 C C . TYR B 1 70 ? -22.069 4.637 -10.541 1 80.96 70 TYR B C 1
ATOM 2920 O O . TYR B 1 70 ? -21.551 5.487 -9.814 1 80.96 70 TYR B O 1
ATOM 2928 N N . ARG B 1 71 ? -21.45 3.726 -11.145 1 70.3 71 ARG B N 1
ATOM 2929 C CA . ARG B 1 71 ? -20.031 3.549 -10.853 1 70.3 71 ARG B CA 1
ATOM 2930 C C . ARG B 1 71 ? -19.232 4.787 -11.247 1 70.3 71 ARG B C 1
ATOM 2932 O O . ARG B 1 71 ? -18.396 5.264 -10.477 1 70.3 71 ARG B O 1
ATOM 2939 N N . GLU B 1 72 ? -19.54 5.252 -12.341 1 68.69 72 GLU B N 1
ATOM 2940 C CA . GLU B 1 72 ? -18.786 6.387 -12.865 1 68.69 72 GLU B CA 1
ATOM 2941 C C . GLU B 1 72 ? -19.136 7.673 -12.121 1 68.69 72 GLU B C 1
ATOM 2943 O O . GLU B 1 72 ? -18.251 8.463 -11.785 1 68.69 72 GLU B O 1
ATOM 2948 N N . VAL B 1 73 ? -20.459 7.848 -11.852 1 77.6 73 VAL B N 1
ATOM 2949 C CA . VAL B 1 73 ? -20.925 9.06 -11.186 1 77.6 73 VAL B CA 1
ATOM 2950 C C . VAL B 1 73 ? -20.397 9.099 -9.754 1 77.6 73 VAL B C 1
ATOM 2952 O O . VAL B 1 73 ? -19.965 10.149 -9.273 1 77.6 73 VAL B O 1
ATOM 2955 N N . ALA B 1 74 ? -20.487 7.983 -9.153 1 73.75 74 ALA B N 1
ATOM 2956 C CA . ALA B 1 74 ? -20 7.905 -7.778 1 73.75 74 ALA B CA 1
ATOM 2957 C C . ALA B 1 74 ? -18.53 8.305 -7.694 1 73.75 74 ALA B C 1
ATOM 2959 O O . ALA B 1 74 ? -18.14 9.082 -6.819 1 73.75 74 ALA B O 1
ATOM 2960 N N . LEU B 1 75 ? -17.779 7.852 -8.637 1 66.02 75 LEU B N 1
ATOM 2961 C CA . LEU B 1 75 ? -16.357 8.175 -8.68 1 66.02 75 LEU B CA 1
ATOM 2962 C C . LEU B 1 75 ? -16.145 9.67 -8.893 1 66.02 75 LEU B C 1
ATOM 2964 O O . LEU B 1 75 ? -15.29 10.278 -8.245 1 66.02 75 LEU B O 1
ATOM 2968 N N . VAL B 1 76 ? -16.87 10.199 -9.767 1 65.97 76 VAL B N 1
ATOM 2969 C CA . VAL B 1 76 ? -16.729 11.611 -10.104 1 65.97 76 VAL B CA 1
ATOM 2970 C C . VAL B 1 76 ? -17.171 12.472 -8.923 1 65.97 76 VAL B C 1
ATOM 2972 O O . VAL B 1 76 ? -16.52 13.466 -8.593 1 65.97 76 VAL B O 1
ATOM 2975 N N . LEU B 1 77 ? -18.298 12.067 -8.34 1 73.44 77 LEU B N 1
ATOM 2976 C CA . LEU B 1 77 ? -18.778 12.825 -7.19 1 73.44 77 LEU B CA 1
ATOM 2977 C C . LEU B 1 77 ? -17.784 12.75 -6.036 1 73.44 77 LEU B C 1
ATOM 2979 O O . LEU B 1 77 ? -17.55 13.745 -5.346 1 73.44 77 LEU B O 1
ATOM 2983 N N . ASP B 1 78 ? -17.256 11.596 -5.86 1 65.48 78 ASP B N 1
ATOM 2984 C CA . ASP B 1 78 ? -16.202 11.448 -4.861 1 65.48 78 ASP B CA 1
ATOM 2985 C C . ASP B 1 78 ? -15.021 12.366 -5.167 1 65.48 78 ASP B C 1
ATOM 2987 O O . ASP B 1 78 ? -14.486 13.018 -4.269 1 65.48 78 ASP B O 1
ATOM 2991 N N . LYS B 1 79 ? -14.672 12.332 -6.428 1 61.97 79 LYS B N 1
ATOM 2992 C CA . LYS B 1 79 ? -13.562 13.186 -6.839 1 61.97 79 LYS B CA 1
ATOM 2993 C C . LYS B 1 79 ? -13.895 14.66 -6.627 1 61.97 79 LYS B C 1
ATOM 2995 O O . LYS B 1 79 ? -13.05 15.433 -6.17 1 61.97 79 LYS B O 1
ATOM 3000 N N . LEU B 1 80 ? -15.128 15.039 -7.041 1 64.34 80 LEU B N 1
ATOM 3001 C CA . LEU B 1 80 ? -15.569 16.413 -6.828 1 64.34 80 LEU B CA 1
ATOM 3002 C C . LEU B 1 80 ? -15.526 16.774 -5.346 1 64.34 80 LEU B C 1
ATOM 3004 O O . LEU B 1 80 ? -15.124 17.882 -4.984 1 64.34 80 LEU B O 1
ATOM 3008 N N . GLN B 1 81 ? -16.023 15.873 -4.62 1 64.02 81 GLN B N 1
ATOM 3009 C CA . GLN B 1 81 ? -15.951 16.073 -3.176 1 64.02 81 GLN B CA 1
ATOM 3010 C C . GLN B 1 81 ? -14.506 16.246 -2.716 1 64.02 81 GLN B C 1
ATOM 3012 O O . GLN B 1 81 ? -14.205 17.136 -1.918 1 64.02 81 GLN B O 1
ATOM 3017 N N . GLU B 1 82 ? -13.711 15.406 -3.22 1 60.69 82 GLU B N 1
ATOM 3018 C CA . GLU B 1 82 ? -12.292 15.478 -2.884 1 60.69 82 GLU B CA 1
ATOM 3019 C C . GLU B 1 82 ? -11.705 16.837 -3.253 1 60.69 82 GLU B C 1
ATOM 3021 O O . GLU B 1 82 ? -10.971 17.437 -2.466 1 60.69 82 GLU B O 1
ATOM 3026 N N . ILE B 1 83 ? -12.022 17.211 -4.444 1 61.16 83 ILE B N 1
ATOM 3027 C CA . ILE B 1 83 ? -11.53 18.497 -4.927 1 61.16 83 ILE B CA 1
ATOM 3028 C C . ILE B 1 83 ? -12.057 19.619 -4.034 1 61.16 83 ILE B C 1
ATOM 3030 O O . ILE B 1 83 ? -11.327 20.561 -3.715 1 61.16 83 ILE B O 1
ATOM 3034 N N . SER B 1 84 ? -13.311 19.482 -3.723 1 61.1 84 SER B N 1
ATOM 3035 C CA . SER B 1 84 ? -13.927 20.496 -2.874 1 61.1 84 SER B CA 1
ATOM 3036 C C . SER B 1 84 ? -13.295 20.512 -1.486 1 61.1 84 SER B C 1
ATOM 3038 O O . SER B 1 84 ? -13.043 21.58 -0.925 1 61.1 84 SER B O 1
ATOM 3040 N N . ILE B 1 85 ? -13.186 19.325 -0.978 1 58.4 85 ILE B N 1
ATOM 3041 C CA . ILE B 1 85 ? -12.534 19.208 0.322 1 58.4 85 ILE B CA 1
ATOM 3042 C C . ILE B 1 85 ? -11.123 19.785 0.246 1 58.4 85 ILE B C 1
ATOM 3044 O O . ILE B 1 85 ? -10.693 20.511 1.146 1 58.4 85 ILE B O 1
ATOM 3048 N N . ASP B 1 86 ? -10.54 19.377 -0.829 1 58.22 86 ASP B N 1
ATOM 3049 C CA . ASP B 1 86 ? -9.197 19.909 -1.037 1 58.22 86 ASP B CA 1
ATOM 3050 C C . ASP B 1 86 ? -9.216 21.433 -1.117 1 58.22 86 ASP B C 1
ATOM 3052 O O . ASP B 1 86 ? -8.301 22.097 -0.626 1 58.22 86 ASP B O 1
ATOM 3056 N N . ALA B 1 87 ? -10.24 21.907 -1.755 1 53.83 87 ALA B N 1
ATOM 3057 C CA . ALA B 1 87 ? -10.373 23.354 -1.903 1 53.83 87 ALA B CA 1
ATOM 3058 C C . ALA B 1 87 ? -10.607 24.025 -0.552 1 53.83 87 ALA B C 1
ATOM 3060 O O . ALA B 1 87 ? -10.062 25.097 -0.281 1 53.83 87 ALA B O 1
ATOM 3061 N N . VAL B 1 88 ? -11.611 23.464 0.129 1 50.7 88 VAL B N 1
ATOM 3062 C CA . VAL B 1 88 ? -11.922 24.031 1.438 1 50.7 88 VAL B CA 1
ATOM 3063 C C . VAL B 1 88 ? -10.714 23.89 2.361 1 50.7 88 VAL B C 1
ATOM 3065 O O . VAL B 1 88 ? -10.507 24.717 3.253 1 50.7 88 VAL B O 1
ATOM 3068 N N . ARG B 1 89 ? -10.352 22.678 2.308 1 48.07 89 ARG B N 1
ATOM 3069 C CA . ARG B 1 89 ? -9.117 22.563 3.079 1 48.07 89 ARG B CA 1
ATOM 3070 C C . ARG B 1 89 ? -8.134 23.667 2.706 1 48.07 89 ARG B C 1
ATOM 3072 O O . ARG B 1 89 ? -7.094 23.822 3.35 1 48.07 89 ARG B O 1
ATOM 3079 N N . GLY B 1 90 ? -8.678 24.807 2.162 1 46.68 90 GLY B N 1
ATOM 3080 C CA . GLY B 1 90 ? -8.052 26.097 1.918 1 46.68 90 GLY B CA 1
ATOM 3081 C C . GLY B 1 90 ? -6.536 26.043 1.968 1 46.68 90 GLY B C 1
ATOM 3082 O O . GLY B 1 90 ? -5.875 27.081 2.038 1 46.68 90 GLY B O 1
ATOM 3083 N N . ARG B 1 91 ? -5.989 25.096 2.75 1 45.64 91 ARG B N 1
ATOM 3084 C CA . ARG B 1 91 ? -4.622 25.543 2.996 1 45.64 91 ARG B CA 1
ATOM 3085 C C . ARG B 1 91 ? -3.962 26.024 1.708 1 45.64 91 ARG B C 1
ATOM 3087 O O . ARG B 1 91 ? -4.167 25.437 0.643 1 45.64 91 ARG B O 1
ATOM 3094 N N . ALA B 1 92 ? -3.412 27.149 1.635 1 42.72 92 ALA B N 1
ATOM 3095 C CA . ALA B 1 92 ? -2.591 27.796 0.616 1 42.72 92 ALA B CA 1
ATOM 3096 C C . ALA B 1 92 ? -1.761 26.771 -0.151 1 42.72 92 ALA B C 1
ATOM 3098 O O . ALA B 1 92 ? -0.935 26.067 0.435 1 42.72 92 ALA B O 1
ATOM 3099 N N . LEU B 1 93 ? -2.326 25.986 -1.143 1 47.73 93 LEU B N 1
ATOM 3100 C CA . LEU B 1 93 ? -1.618 25.146 -2.103 1 47.73 93 LEU B CA 1
ATOM 3101 C C . LEU B 1 93 ? -0.109 25.307 -1.957 1 47.73 93 LEU B C 1
ATOM 3103 O O . LEU B 1 93 ? 0.639 24.335 -2.081 1 47.73 93 LEU B O 1
ATOM 3107 N N . ASP B 1 94 ? 0.131 26.624 -1.637 1 52.35 94 ASP B N 1
ATOM 3108 C CA . ASP B 1 94 ? 1.55 26.966 -1.623 1 52.35 94 ASP B CA 1
ATOM 3109 C C . ASP B 1 94 ? 2.219 26.485 -0.337 1 52.35 94 ASP B C 1
ATOM 3111 O O . ASP B 1 94 ? 3.445 26.526 -0.216 1 52.35 94 ASP B O 1
ATOM 3115 N N . SER B 1 95 ? 1.306 25.827 0.559 1 65.5 95 SER B N 1
ATOM 3116 C CA . SER B 1 95 ? 2.059 25.608 1.789 1 65.5 95 SER B CA 1
ATOM 3117 C C . SER B 1 95 ? 2.165 24.122 2.116 1 65.5 95 SER B C 1
ATOM 3119 O O . SER B 1 95 ? 2.946 23.725 2.983 1 65.5 95 SER B O 1
ATOM 3121 N N . SER B 1 96 ? 1.471 23.216 1.368 1 81.16 96 SER B N 1
ATOM 3122 C CA . SER B 1 96 ? 1.528 21.8 1.715 1 81.16 96 SER B CA 1
ATOM 3123 C C . SER B 1 96 ? 2.733 21.122 1.073 1 81.16 96 SER B C 1
ATOM 3125 O O . SER B 1 96 ? 3.251 21.595 0.06 1 81.16 96 SER B O 1
ATOM 3127 N N . VAL B 1 97 ? 3.243 20.195 1.816 1 91.53 97 VAL B N 1
ATOM 3128 C CA . VAL B 1 97 ? 4.339 19.397 1.278 1 91.53 97 VAL B CA 1
ATOM 3129 C C . VAL B 1 97 ? 3.825 18.015 0.881 1 91.53 97 VAL B C 1
ATOM 3131 O O . VAL B 1 97 ? 3.252 17.298 1.705 1 91.53 97 VAL B O 1
ATOM 3134 N N . MET B 1 98 ? 3.948 17.728 -0.353 1 92.06 98 MET B N 1
ATOM 3135 C CA . MET B 1 98 ? 3.64 16.391 -0.85 1 92.06 98 MET B CA 1
ATOM 3136 C C . MET B 1 98 ? 4.873 15.494 -0.8 1 92.06 98 MET B C 1
ATOM 3138 O O . MET B 1 98 ? 5.825 15.699 -1.554 1 92.06 98 MET B O 1
ATOM 3142 N N . LEU B 1 99 ? 4.823 14.498 0.073 1 95.95 99 LEU B N 1
ATOM 3143 C CA . LEU B 1 99 ? 5.924 13.56 0.258 1 95.95 99 LEU B CA 1
ATOM 3144 C C . LEU B 1 99 ? 5.616 12.223 -0.408 1 95.95 99 LEU B C 1
ATOM 3146 O O . LEU B 1 99 ? 4.652 11.548 -0.038 1 95.95 99 LEU B O 1
ATOM 3150 N N . GLY B 1 100 ? 6.411 11.903 -1.419 1 95.99 100 GLY B N 1
ATOM 3151 C CA . GLY B 1 100 ? 6.31 10.593 -2.043 1 95.99 100 GLY B CA 1
ATOM 3152 C C . GLY B 1 100 ? 7.135 9.532 -1.339 1 95.99 100 GLY B C 1
ATOM 3153 O O . GLY B 1 100 ? 8.251 9.803 -0.891 1 95.99 100 GLY B O 1
ATOM 3154 N N . THR B 1 101 ? 6.553 8.317 -1.231 1 96.36 101 THR B N 1
ATOM 3155 C CA . THR B 1 101 ? 7.295 7.219 -0.621 1 96.36 101 THR B CA 1
ATOM 3156 C C . THR B 1 101 ? 6.928 5.889 -1.273 1 96.36 101 THR B C 1
ATOM 3158 O O . THR B 1 101 ? 5.941 5.803 -2.007 1 96.36 101 THR B O 1
ATOM 3161 N N . LEU B 1 102 ? 7.738 4.899 -1.067 1 94.56 102 LEU B N 1
ATOM 3162 C CA . LEU B 1 102 ? 7.401 3.522 -1.413 1 94.56 102 LEU B CA 1
ATOM 3163 C C . LEU B 1 102 ? 6.369 2.955 -0.445 1 94.56 102 LEU B C 1
ATOM 3165 O O . LEU B 1 102 ? 6.313 3.362 0.718 1 94.56 102 LEU B O 1
ATOM 3169 N N . PRO B 1 103 ? 5.572 2.008 -0.897 1 93.84 103 PRO B N 1
ATOM 3170 C CA . PRO B 1 103 ? 4.447 1.546 -0.081 1 93.84 103 PRO B CA 1
ATOM 3171 C C . PRO B 1 103 ? 4.881 1.064 1.302 1 93.84 103 PRO B C 1
ATOM 3173 O O . PRO B 1 103 ? 4.4 1.575 2.317 1 93.84 103 PRO B O 1
ATOM 3176 N N . THR B 1 104 ? 5.801 0.187 1.354 1 95.76 104 THR B N 1
ATOM 3177 C CA . THR B 1 104 ? 6.172 -0.421 2.627 1 95.76 104 THR B CA 1
ATOM 3178 C C . THR B 1 104 ? 7.007 0.543 3.464 1 95.76 104 THR B C 1
ATOM 3180 O O . THR B 1 104 ? 6.871 0.589 4.689 1 95.76 104 THR B O 1
ATOM 3183 N N . LEU B 1 105 ? 7.826 1.353 2.807 1 95.6 105 LEU B N 1
ATOM 3184 C CA . LEU B 1 105 ? 8.572 2.375 3.533 1 95.6 105 LEU B CA 1
ATOM 3185 C C . LEU B 1 105 ? 7.626 3.359 4.214 1 95.6 105 LEU B C 1
ATOM 3187 O O . LEU B 1 105 ? 7.832 3.723 5.374 1 95.6 105 LEU B O 1
ATOM 3191 N N . GLY B 1 106 ? 6.626 3.716 3.509 1 95.48 106 GLY B N 1
ATOM 3192 C CA . GLY B 1 106 ? 5.639 4.661 4.007 1 95.48 106 GLY B CA 1
ATOM 3193 C C . GLY B 1 106 ? 4.761 4.086 5.102 1 95.48 106 GLY B C 1
ATOM 3194 O O . GLY B 1 106 ? 4.228 4.826 5.931 1 95.48 106 GLY B O 1
ATOM 3195 N N . SER B 1 107 ? 4.642 2.796 5.113 1 95.61 107 SER B N 1
ATOM 3196 C CA . SER B 1 107 ? 3.726 2.207 6.085 1 95.61 107 SER B CA 1
ATOM 3197 C C . SER B 1 107 ? 4.476 1.68 7.303 1 95.61 107 SER B C 1
ATOM 3199 O O . SER B 1 107 ? 3.874 1.428 8.349 1 95.61 107 SER B O 1
ATOM 3201 N N . ARG B 1 108 ? 5.743 1.535 7.194 1 95.41 108 ARG B N 1
ATOM 3202 C CA . ARG B 1 108 ? 6.425 0.877 8.304 1 95.41 108 ARG B CA 1
ATOM 3203 C C . ARG B 1 108 ? 7.522 1.768 8.878 1 95.41 108 ARG B C 1
ATOM 3205 O O . ARG B 1 108 ? 7.609 1.948 10.094 1 95.41 108 ARG B O 1
ATOM 3212 N N . TRP B 1 109 ? 8.386 2.307 8.044 1 95.33 109 TRP B N 1
ATOM 3213 C CA . TRP B 1 109 ? 9.514 3.092 8.535 1 95.33 109 TRP B CA 1
ATOM 3214 C C . TRP B 1 109 ? 9.078 4.509 8.889 1 95.33 109 TRP B C 1
ATOM 3216 O O . TRP B 1 109 ? 9.42 5.022 9.958 1 95.33 109 TRP B O 1
ATOM 3226 N N . LEU B 1 110 ? 8.329 5.129 8.048 1 94.86 110 LEU B N 1
ATOM 3227 C CA . LEU B 1 110 ? 8.008 6.549 8.142 1 94.86 110 LEU B CA 1
ATOM 3228 C C . LEU B 1 110 ? 7.091 6.822 9.329 1 94.86 110 LEU B C 1
ATOM 3230 O O . LEU B 1 110 ? 7.344 7.734 10.119 1 94.86 110 LEU B O 1
ATOM 3234 N N . PRO B 1 111 ? 6.075 6.021 9.536 1 93.18 111 PRO B N 1
ATOM 3235 C CA . PRO B 1 111 ? 5.122 6.337 10.602 1 93.18 111 PRO B CA 1
ATOM 3236 C C . PRO B 1 111 ? 5.766 6.346 11.986 1 93.18 111 PRO B C 1
ATOM 3238 O O . PRO B 1 111 ? 5.352 7.114 12.859 1 93.18 111 PRO B O 1
ATOM 3241 N N . THR B 1 112 ? 6.756 5.57 12.209 1 91.96 112 THR B N 1
ATOM 3242 C CA . THR B 1 112 ? 7.402 5.481 13.514 1 91.96 112 THR B CA 1
ATOM 3243 C C . THR B 1 112 ? 8.151 6.77 13.836 1 91.96 112 THR B C 1
ATOM 3245 O O . THR B 1 112 ? 8.542 6.998 14.983 1 91.96 112 THR B O 1
ATOM 3248 N N . ARG B 1 113 ? 8.215 7.626 12.836 1 93.1 113 ARG B N 1
ATOM 3249 C CA . ARG B 1 113 ? 9.057 8.81 12.974 1 93.1 113 ARG B CA 1
ATOM 3250 C C . ARG B 1 113 ? 8.272 10.079 12.661 1 93.1 113 ARG B C 1
ATOM 3252 O O . ARG B 1 113 ? 8.692 11.18 13.023 1 93.1 113 ARG B O 1
ATOM 3259 N N . LEU B 1 114 ? 7.167 9.923 12.051 1 91.83 114 LEU B N 1
ATOM 3260 C CA . LEU B 1 114 ? 6.39 11.034 11.512 1 91.83 114 LEU B CA 1
ATOM 3261 C C . LEU B 1 114 ? 5.857 11.919 12.633 1 91.83 114 LEU B C 1
ATOM 3263 O O . LEU B 1 114 ? 5.684 13.126 12.448 1 91.83 114 LEU B O 1
ATOM 3267 N N . GLY B 1 115 ? 5.576 11.323 13.772 1 88.45 115 GLY B N 1
ATOM 3268 C CA . GLY B 1 115 ? 5.051 12.092 14.889 1 88.45 115 GLY B CA 1
ATOM 3269 C C . GLY B 1 115 ? 5.908 13.294 15.241 1 88.45 115 GLY B C 1
ATOM 3270 O O . GLY B 1 115 ? 5.386 14.38 15.503 1 88.45 115 GLY B O 1
ATOM 3271 N N . ALA B 1 116 ? 7.187 13.127 15.193 1 87.67 116 ALA B N 1
ATOM 3272 C CA . ALA B 1 116 ? 8.125 14.196 15.527 1 87.67 116 ALA B CA 1
ATOM 3273 C C . ALA B 1 116 ? 8.03 15.342 14.524 1 87.67 116 ALA B C 1
ATOM 3275 O O . ALA B 1 116 ? 8.07 16.514 14.905 1 87.67 116 ALA B O 1
ATOM 3276 N N . LEU B 1 117 ? 7.895 14.984 13.287 1 89.53 117 LEU B N 1
ATOM 3277 C CA . LEU B 1 117 ? 7.785 16.005 12.251 1 89.53 117 LEU B CA 1
ATOM 3278 C C . LEU B 1 117 ? 6.497 16.806 12.412 1 89.53 117 LEU B C 1
ATOM 3280 O O . LEU B 1 117 ? 6.518 18.038 12.376 1 89.53 117 LEU B O 1
ATOM 3284 N N . ILE B 1 118 ? 5.454 16.119 12.621 1 86.25 118 ILE B N 1
ATOM 3285 C CA . ILE B 1 118 ? 4.136 16.742 12.675 1 86.25 118 ILE B CA 1
ATOM 3286 C C . ILE B 1 118 ? 4.026 17.61 13.927 1 86.25 118 ILE B C 1
ATOM 3288 O O . ILE B 1 118 ? 3.503 18.725 13.873 1 86.25 118 ILE B O 1
ATOM 3292 N N . SER B 1 119 ? 4.52 17.105 15.015 1 84.16 119 SER B N 1
ATOM 3293 C CA . SER B 1 119 ? 4.461 17.847 16.27 1 84.16 119 SER B CA 1
ATOM 3294 C C . SER B 1 119 ? 5.303 19.117 16.201 1 84.16 119 SER B C 1
ATOM 3296 O O . SER B 1 119 ? 4.924 20.15 16.756 1 84.16 119 SER B O 1
ATOM 3298 N N . ALA B 1 120 ? 6.403 19.059 15.484 1 85.73 120 ALA B N 1
ATOM 3299 C CA . ALA B 1 120 ? 7.335 20.181 15.402 1 85.73 120 ALA B CA 1
ATOM 3300 C C . ALA B 1 120 ? 6.891 21.186 14.343 1 85.73 120 ALA B C 1
ATOM 3302 O O . ALA B 1 120 ? 7.324 22.34 14.354 1 85.73 120 ALA B O 1
ATOM 3303 N N . ASN B 1 121 ? 6.059 20.712 13.44 1 83.57 121 ASN B N 1
ATOM 3304 C CA . ASN B 1 121 ? 5.656 21.555 12.319 1 83.57 121 ASN B CA 1
ATOM 3305 C C . ASN B 1 121 ? 4.155 21.461 12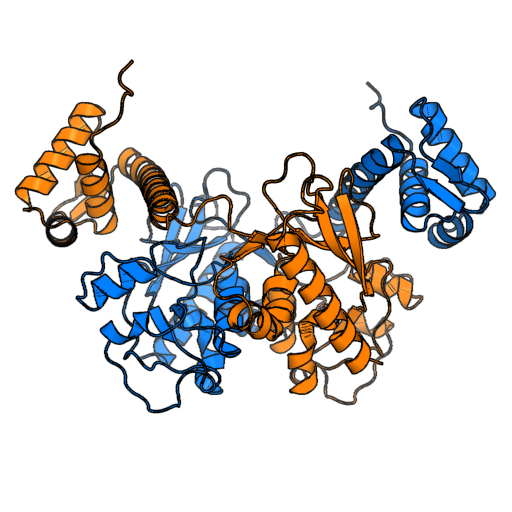.058 1 83.57 121 ASN B C 1
ATOM 3307 O O . ASN B 1 121 ? 3.733 21.143 10.945 1 83.57 121 ASN B O 1
ATOM 3311 N N . ARG B 1 122 ? 3.41 21.876 12.885 1 77.23 122 ARG B N 1
ATOM 3312 C CA . ARG B 1 122 ? 1.957 21.746 12.841 1 77.23 122 ARG B CA 1
ATOM 3313 C C . ARG B 1 122 ? 1.365 22.59 11.717 1 77.23 122 ARG B C 1
ATOM 3315 O O . ARG B 1 122 ? 0.263 22.313 11.24 1 77.23 122 ARG B O 1
ATOM 3322 N N . ASP B 1 123 ? 2.149 23.481 11.25 1 78 123 ASP B N 1
ATOM 3323 C CA . ASP B 1 123 ? 1.643 24.424 10.257 1 78 123 ASP B CA 1
ATOM 3324 C C . ASP B 1 123 ? 1.932 23.937 8.839 1 78 123 ASP B C 1
ATOM 3326 O O . ASP B 1 123 ? 1.492 24.55 7.865 1 78 123 ASP B O 1
ATOM 3330 N N . ILE B 1 124 ? 2.653 22.875 8.75 1 82.63 124 ILE B N 1
ATOM 3331 C CA . ILE B 1 124 ? 2.947 22.333 7.428 1 82.63 124 ILE B CA 1
ATOM 3332 C C . ILE B 1 124 ? 1.997 21.177 7.121 1 82.63 124 ILE B C 1
ATOM 3334 O O . ILE B 1 124 ? 2.149 20.08 7.663 1 82.63 124 ILE B O 1
ATOM 3338 N N . PRO B 1 125 ? 1.079 21.499 6.318 1 85.74 125 PRO B N 1
ATOM 3339 C CA . PRO B 1 125 ? 0.234 20.376 5.904 1 85.74 125 PRO B CA 1
ATOM 3340 C C . PRO B 1 125 ? 1.001 19.323 5.106 1 85.74 125 PRO B C 1
ATOM 3342 O O . PRO B 1 125 ? 1.668 19.654 4.123 1 85.74 125 PRO B O 1
ATOM 3345 N N . LEU B 1 126 ? 0.919 18.079 5.557 1 91.75 126 LEU B N 1
ATOM 3346 C CA . LEU B 1 126 ? 1.687 16.997 4.95 1 91.75 126 LEU B CA 1
ATOM 3347 C C . LEU B 1 126 ? 0.767 16.005 4.247 1 91.75 126 LEU B C 1
ATOM 3349 O O . LEU B 1 126 ? -0.237 15.572 4.816 1 91.75 126 LEU B O 1
ATOM 3353 N N . GLU B 1 127 ? 1.069 15.766 3.028 1 91.57 127 GLU B N 1
ATOM 3354 C CA . GLU B 1 127 ? 0.437 14.684 2.279 1 91.57 127 GLU B CA 1
ATOM 3355 C C . GLU B 1 127 ? 1.458 13.625 1.872 1 91.57 127 GLU B C 1
ATOM 3357 O O . GLU B 1 127 ? 2.441 13.931 1.195 1 91.57 127 GLU B O 1
ATOM 3362 N N . ILE B 1 128 ? 1.218 12.423 2.334 1 95.05 128 ILE B N 1
ATOM 3363 C CA . ILE B 1 128 ? 2.101 11.306 2.016 1 95.05 128 ILE B CA 1
ATOM 3364 C C . ILE B 1 128 ? 1.461 10.432 0.94 1 95.05 128 ILE B C 1
ATOM 3366 O O . ILE B 1 128 ? 0.383 9.87 1.149 1 95.05 128 ILE B O 1
ATOM 3370 N N . THR B 1 129 ? 2.103 10.32 -0.184 1 92.68 129 THR B N 1
ATOM 3371 C CA . THR B 1 129 ? 1.567 9.581 -1.321 1 92.68 129 THR B CA 1
ATOM 3372 C C . THR B 1 129 ? 2.565 8.533 -1.804 1 92.68 129 THR B C 1
ATOM 3374 O O . THR B 1 129 ? 3.719 8.519 -1.369 1 92.68 129 THR B O 1
ATOM 3377 N N . LEU B 1 130 ? 2.059 7.629 -2.605 1 91.57 130 LEU B N 1
ATOM 3378 C CA . LEU B 1 130 ? 2.924 6.598 -3.168 1 91.57 130 LEU B CA 1
ATOM 3379 C C . LEU B 1 130 ? 3.592 7.088 -4.448 1 91.57 130 LEU B C 1
ATOM 3381 O O . LEU B 1 130 ? 2.996 7.852 -5.211 1 91.57 130 LEU B O 1
ATOM 3385 N N . VAL B 1 131 ? 4.812 6.642 -4.598 1 89.52 131 VAL B N 1
ATOM 3386 C CA . VAL B 1 131 ? 5.558 7.068 -5.778 1 89.52 131 VAL B CA 1
ATOM 3387 C C . VAL B 1 131 ? 6.242 5.864 -6.42 1 89.52 131 VAL B C 1
ATOM 3389 O O . VAL B 1 131 ? 6.649 4.93 -5.725 1 89.52 131 VAL B O 1
ATOM 3392 N N . SER B 1 132 ? 6.253 5.88 -7.731 1 81.64 132 SER B N 1
ATOM 3393 C CA . SER B 1 132 ? 7.022 4.888 -8.476 1 81.64 132 SER B CA 1
ATOM 3394 C C . SER B 1 132 ? 8.505 5.241 -8.497 1 81.64 132 SER B C 1
ATOM 3396 O O . SER B 1 132 ? 8.868 6.418 -8.551 1 81.64 132 SER B O 1
ATOM 3398 N N . PRO B 1 133 ? 9.255 4.236 -8.495 1 75.07 133 PRO B N 1
ATOM 3399 C CA . PRO B 1 133 ? 10.692 4.512 -8.546 1 75.07 133 PRO B CA 1
ATOM 3400 C C . PRO B 1 133 ? 11.105 5.267 -9.807 1 75.07 133 PRO B C 1
ATOM 3402 O O . PRO B 1 133 ? 12.16 5.905 -9.832 1 75.07 133 PRO B O 1
ATOM 3405 N N . ASP B 1 134 ? 10.325 5.205 -10.859 1 72.99 134 ASP B N 1
ATOM 3406 C CA . ASP B 1 134 ? 10.662 5.833 -12.133 1 72.99 134 ASP B CA 1
ATOM 3407 C C . ASP B 1 134 ? 10.033 7.22 -12.244 1 72.99 134 ASP B C 1
ATOM 3409 O O . ASP B 1 134 ? 9.874 7.749 -13.346 1 72.99 134 ASP B O 1
ATOM 3413 N N . VAL B 1 135 ? 9.827 7.832 -11.197 1 80.22 135 VAL B N 1
ATOM 3414 C CA . VAL B 1 135 ? 9.188 9.143 -11.157 1 80.22 135 VAL B CA 1
ATOM 3415 C C . VAL B 1 135 ? 10.034 10.154 -11.927 1 80.22 135 VAL B C 1
ATOM 3417 O O . VAL B 1 135 ? 11.265 10.123 -11.859 1 80.22 135 VAL B O 1
ATOM 3420 N N . ASP B 1 136 ? 9.349 10.985 -12.732 1 76.32 136 ASP B N 1
ATOM 3421 C CA . ASP B 1 136 ? 9.964 12.113 -13.425 1 76.32 136 ASP B CA 1
ATOM 3422 C C . ASP B 1 136 ? 9.815 13.4 -12.617 1 76.32 136 ASP B C 1
ATOM 3424 O O . ASP B 1 136 ? 8.727 13.977 -12.553 1 76.32 136 ASP B O 1
ATOM 3428 N N . PHE B 1 137 ? 10.87 13.919 -12.119 1 86.16 137 PHE B N 1
ATOM 3429 C CA . PHE B 1 137 ? 10.84 15.052 -11.202 1 86.16 137 PHE B CA 1
ATOM 3430 C C . PHE B 1 137 ? 10.695 16.363 -11.966 1 86.16 137 PHE B C 1
ATOM 3432 O O . PHE B 1 137 ? 10.487 17.419 -11.364 1 86.16 137 PHE B O 1
ATOM 3439 N N . GLU B 1 138 ? 10.723 16.272 -13.265 1 75.59 138 GLU B N 1
ATOM 3440 C CA . GLU B 1 138 ? 10.428 17.459 -14.062 1 75.59 138 GLU B CA 1
ATOM 3441 C C . GLU B 1 138 ? 8.932 17.757 -14.074 1 75.59 138 GLU B C 1
ATOM 3443 O O . GLU B 1 138 ? 8.526 18.921 -14.069 1 75.59 138 GLU B O 1
ATOM 3448 N N . THR B 1 139 ? 8.194 16.699 -14.021 1 73.25 139 THR B N 1
ATOM 3449 C CA . THR B 1 139 ? 6.761 16.88 -14.223 1 73.25 139 THR B CA 1
ATOM 3450 C C . THR B 1 139 ? 5.981 16.455 -12.983 1 73.25 139 THR B C 1
ATOM 3452 O O . THR B 1 139 ? 4.783 16.724 -12.873 1 73.25 139 THR B O 1
ATOM 3455 N N . THR B 1 140 ? 6.698 15.933 -12.076 1 78.96 140 THR B N 1
ATOM 3456 C CA . THR B 1 140 ? 6.017 15.376 -10.912 1 78.96 140 THR B CA 1
ATOM 3457 C C . THR B 1 140 ? 5.403 16.485 -10.063 1 78.96 140 THR B C 1
ATOM 3459 O O . THR B 1 140 ? 5.92 17.603 -10.025 1 78.96 140 THR B O 1
ATOM 3462 N N . ARG B 1 141 ? 4.317 16.152 -9.354 1 81.26 141 ARG B N 1
ATOM 3463 C CA . ARG B 1 141 ? 3.693 17.054 -8.391 1 81.26 141 ARG B CA 1
ATOM 3464 C C . ARG B 1 141 ? 4.331 16.909 -7.013 1 81.26 141 ARG B C 1
ATOM 3466 O O . ARG B 1 141 ? 4.038 17.687 -6.103 1 81.26 141 ARG B O 1
ATOM 3473 N N . LEU B 1 142 ? 5.218 16.001 -6.902 1 90.13 142 LEU B N 1
ATOM 3474 C CA . LEU B 1 142 ? 5.86 15.751 -5.616 1 90.13 142 LEU B CA 1
ATOM 3475 C C . LEU B 1 142 ? 6.817 16.883 -5.257 1 90.13 142 LEU B C 1
ATOM 3477 O O . LEU B 1 142 ? 7.497 17.427 -6.13 1 90.13 142 LEU B O 1
ATOM 3481 N N . ASP B 1 143 ? 6.81 17.236 -4.034 1 92.65 143 ASP B N 1
ATOM 3482 C CA . ASP B 1 143 ? 7.781 18.204 -3.535 1 92.65 143 ASP B CA 1
ATOM 3483 C C . ASP B 1 143 ? 9.07 17.513 -3.095 1 92.65 143 ASP B C 1
ATOM 3485 O O . ASP B 1 143 ?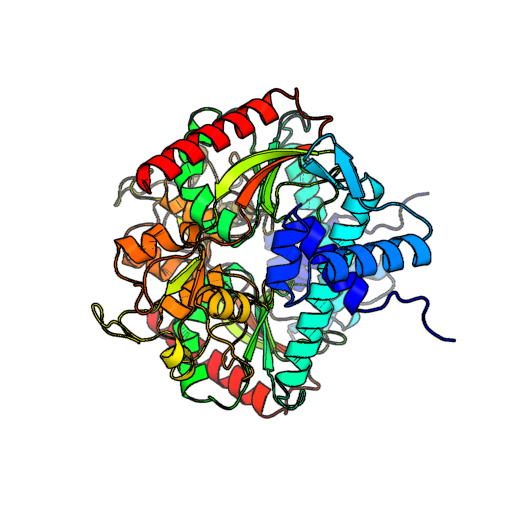 10.153 18.096 -3.179 1 92.65 143 ASP B O 1
ATOM 3489 N N . ILE B 1 144 ? 8.913 16.355 -2.561 1 95.75 144 ILE B N 1
ATOM 3490 C CA . ILE B 1 144 ? 10.015 15.569 -2.016 1 95.75 144 ILE B CA 1
ATOM 3491 C C . ILE B 1 144 ? 9.619 14.096 -1.959 1 95.75 144 ILE B C 1
ATOM 3493 O O . ILE B 1 144 ? 8.432 13.767 -1.91 1 95.75 144 ILE B O 1
ATOM 3497 N N . ALA B 1 145 ? 10.597 13.205 -2.02 1 96.61 145 ALA B N 1
ATOM 3498 C CA . ALA B 1 145 ? 10.29 11.777 -2.025 1 96.61 145 ALA B CA 1
ATOM 3499 C C . ALA B 1 145 ? 11.377 10.98 -1.31 1 96.61 145 ALA B C 1
ATOM 3501 O O . ALA B 1 145 ? 12.528 11.415 -1.237 1 96.61 145 ALA B O 1
ATOM 3502 N N . MET B 1 146 ? 10.99 9.938 -0.711 1 96.53 146 MET B N 1
ATOM 3503 C CA . MET B 1 146 ? 11.905 8.891 -0.265 1 96.53 146 MET B CA 1
ATOM 3504 C C . MET B 1 146 ? 11.911 7.721 -1.244 1 96.53 146 MET B C 1
ATOM 3506 O O . MET B 1 146 ? 10.898 7.039 -1.408 1 96.53 146 MET B O 1
ATOM 3510 N N . LEU B 1 147 ? 13.049 7.49 -1.841 1 95.23 147 LEU B N 1
ATOM 3511 C CA . LEU B 1 147 ? 13.134 6.491 -2.901 1 95.23 147 LEU B CA 1
ATOM 3512 C C . LEU B 1 147 ? 14.306 5.545 -2.663 1 95.23 147 LEU B C 1
ATOM 3514 O O . LEU B 1 147 ? 15.228 5.869 -1.911 1 95.23 147 LEU B O 1
ATOM 3518 N N . ARG B 1 148 ? 14.134 4.438 -3.254 1 93.46 148 ARG B N 1
ATOM 3519 C CA . ARG B 1 148 ? 15.206 3.448 -3.269 1 93.46 148 ARG B CA 1
ATOM 3520 C C . ARG B 1 148 ? 15.887 3.399 -4.632 1 93.46 148 ARG B C 1
ATOM 3522 O O . ARG B 1 148 ? 15.216 3.365 -5.666 1 93.46 148 ARG B O 1
ATOM 3529 N N . GLY B 1 149 ? 17.126 3.421 -4.649 1 88.29 149 GLY B N 1
ATOM 3530 C CA . GLY B 1 149 ? 17.852 3.374 -5.909 1 88.29 149 GLY B CA 1
ATOM 3531 C C . GLY B 1 149 ? 19.35 3.547 -5.741 1 88.29 149 GLY B C 1
ATOM 3532 O O . GLY B 1 149 ? 19.907 3.202 -4.697 1 88.29 149 GLY B O 1
ATOM 3533 N N . VAL B 1 150 ? 19.922 4.044 -6.847 1 81.26 150 VAL B N 1
ATOM 3534 C CA . VAL B 1 150 ? 21.375 4.186 -6.854 1 81.26 150 VAL B CA 1
ATOM 3535 C C . VAL B 1 150 ? 21.749 5.666 -6.807 1 81.26 150 VAL B C 1
ATOM 3537 O O . VAL B 1 150 ? 22.9 6.03 -7.063 1 81.26 150 VAL B O 1
ATOM 3540 N N . GLY B 1 151 ? 20.747 6.55 -6.499 1 80.31 151 GLY B N 1
ATOM 3541 C CA . GLY B 1 151 ? 21.033 7.95 -6.226 1 80.31 151 GLY B CA 1
ATOM 3542 C C . GLY B 1 151 ? 21.008 8.818 -7.47 1 80.31 151 GLY B C 1
ATOM 3543 O O . GLY B 1 151 ? 21.43 9.976 -7.434 1 80.31 151 GLY B O 1
ATOM 3544 N N . ALA B 1 152 ? 20.49 8.253 -8.584 1 76.88 152 ALA B N 1
ATOM 3545 C CA . ALA B 1 152 ? 20.554 9.018 -9.827 1 76.88 152 ALA B CA 1
ATOM 3546 C C . ALA B 1 152 ? 19.157 9.276 -10.385 1 76.88 152 ALA B C 1
ATOM 3548 O O . ALA B 1 152 ? 18.607 8.443 -11.108 1 76.88 152 ALA B O 1
ATOM 3549 N N . TRP B 1 153 ? 18.471 10.393 -10.019 1 79.95 153 TRP B N 1
ATOM 3550 C CA . TRP B 1 153 ? 17.211 10.83 -10.61 1 79.95 153 TRP B CA 1
ATOM 3551 C C . TRP B 1 153 ? 17.394 12.13 -11.385 1 79.95 153 TRP B C 1
ATOM 3553 O O . TRP B 1 153 ? 18.035 13.065 -10.898 1 79.95 153 TRP B O 1
ATOM 3563 N N . THR B 1 154 ? 16.948 12.121 -12.558 1 76.28 154 THR B N 1
ATOM 3564 C CA . THR B 1 154 ? 17.115 13.294 -13.409 1 76.28 154 THR B CA 1
ATOM 3565 C C . THR B 1 154 ? 16.314 14.474 -12.866 1 76.28 154 THR B C 1
ATOM 3567 O O . THR B 1 154 ? 15.187 14.303 -12.396 1 76.28 154 THR B O 1
ATOM 3570 N N . ASN B 1 155 ? 16.955 15.723 -13.001 1 80.17 155 ASN B N 1
ATOM 3571 C CA . ASN B 1 155 ? 16.322 16.978 -12.611 1 80.17 155 ASN B CA 1
ATOM 3572 C C . ASN B 1 155 ? 15.94 16.978 -11.133 1 80.17 155 ASN B C 1
ATOM 3574 O O . ASN B 1 155 ? 14.898 17.516 -10.757 1 80.17 155 ASN B O 1
ATOM 3578 N N . ALA B 1 156 ? 16.785 16.215 -10.41 1 89.31 156 ALA B N 1
ATOM 3579 C CA . ALA B 1 156 ? 16.497 16.105 -8.982 1 89.31 156 ALA B CA 1
ATOM 3580 C C . ALA B 1 156 ? 17.785 16.093 -8.163 1 89.31 156 ALA B C 1
ATOM 3582 O O . ALA B 1 156 ? 18.851 15.746 -8.675 1 89.31 156 ALA B O 1
ATOM 3583 N N . ARG B 1 157 ? 17.694 16.569 -6.976 1 93.2 157 ARG B N 1
ATOM 3584 C CA . ARG B 1 157 ? 18.736 16.376 -5.973 1 93.2 157 ARG B CA 1
ATOM 3585 C C . ARG B 1 157 ? 18.447 15.15 -5.113 1 93.2 157 ARG B C 1
ATOM 3587 O O . ARG B 1 157 ? 17.295 14.886 -4.765 1 93.2 157 ARG B O 1
ATOM 3594 N N . SER B 1 158 ? 19.45 14.46 -4.84 1 94.3 158 SER B N 1
ATOM 3595 C CA . SER B 1 158 ? 19.31 13.254 -4.031 1 94.3 158 SER B CA 1
ATOM 3596 C C . SER B 1 158 ? 20.345 13.214 -2.912 1 94.3 158 SER B C 1
ATOM 3598 O O . SER B 1 158 ? 21.513 13.544 -3.128 1 94.3 158 SER B O 1
ATOM 3600 N N . ILE B 1 159 ? 19.926 12.936 -1.745 1 96.36 159 ILE B N 1
ATOM 3601 C CA . ILE B 1 159 ? 20.795 12.742 -0.589 1 96.36 159 ILE B CA 1
ATOM 3602 C C . ILE B 1 159 ? 20.59 11.341 -0.018 1 96.36 159 ILE B C 1
ATOM 3604 O O . ILE B 1 159 ? 19.462 10.948 0.288 1 96.36 159 ILE B O 1
ATOM 3608 N N . GLU B 1 160 ? 21.672 10.63 0.09 1 96.52 160 GLU B N 1
ATOM 3609 C CA . GLU B 1 160 ? 21.585 9.276 0.628 1 96.52 160 GLU B CA 1
ATOM 3610 C C . GLU B 1 160 ? 21.197 9.293 2.104 1 96.52 160 GLU B C 1
ATOM 3612 O O . GLU B 1 160 ? 21.786 10.031 2.897 1 96.52 160 GLU B O 1
ATOM 3617 N N . LEU B 1 161 ? 20.211 8.554 2.422 1 97.16 161 LEU B N 1
ATOM 3618 C CA . LEU B 1 161 ? 19.775 8.438 3.81 1 97.16 161 LEU B CA 1
ATOM 3619 C C . LEU B 1 161 ? 20.461 7.263 4.499 1 97.16 161 LEU B C 1
ATOM 3621 O O . LEU B 1 161 ? 21.154 7.444 5.503 1 97.16 161 LEU B O 1
ATOM 3625 N N . PHE B 1 162 ? 20.32 6.033 3.99 1 95.96 162 PHE B N 1
ATOM 3626 C CA . PHE B 1 162 ? 20.993 4.848 4.51 1 95.96 162 PHE B CA 1
ATOM 3627 C C . PHE B 1 162 ? 20.964 3.717 3.489 1 95.96 162 PHE B C 1
ATOM 3629 O O . PHE B 1 162 ? 20.081 3.671 2.63 1 95.96 162 PHE B O 1
ATOM 3636 N N . ALA B 1 163 ? 21.897 2.798 3.602 1 95.36 163 ALA B N 1
ATOM 3637 C CA . ALA B 1 163 ? 22.03 1.664 2.691 1 95.36 163 ALA B CA 1
ATOM 3638 C C . ALA B 1 163 ? 20.954 0.616 2.959 1 95.36 163 ALA B C 1
ATOM 3640 O O . ALA B 1 163 ? 20.515 0.445 4.099 1 95.36 163 ALA B O 1
ATOM 3641 N N . GLU B 1 164 ? 20.562 -0.006 1.914 1 94.35 164 GLU B N 1
ATOM 3642 C CA . GLU B 1 164 ? 19.603 -1.093 2.084 1 94.35 164 GLU B CA 1
ATOM 3643 C C . GLU B 1 164 ? 20.3 -2.385 2.5 1 94.35 164 GLU B C 1
ATOM 3645 O O . GLU B 1 164 ? 21.271 -2.805 1.866 1 94.35 164 GLU B O 1
ATOM 3650 N N . GLU B 1 165 ? 19.841 -2.93 3.529 1 95.84 165 GLU B N 1
ATOM 3651 C CA . GLU B 1 165 ? 20.183 -4.283 3.956 1 95.84 165 GLU B CA 1
ATOM 3652 C C . GLU B 1 165 ? 18.986 -5.221 3.826 1 95.84 165 GLU B C 1
ATOM 3654 O O . GLU B 1 165 ? 17.87 -4.868 4.211 1 95.84 165 GLU B O 1
ATOM 3659 N N . VAL B 1 166 ? 19.266 -6.355 3.234 1 95.77 166 VAL B N 1
ATOM 3660 C CA . VAL B 1 166 ? 18.181 -7.315 3.057 1 95.77 166 VAL B CA 1
ATOM 3661 C C . VAL B 1 166 ? 18.468 -8.574 3.871 1 95.77 166 VAL B C 1
ATOM 3663 O O . VAL B 1 166 ? 19.626 -8.971 4.026 1 95.77 166 VAL B O 1
ATOM 3666 N N . ALA B 1 167 ? 17.431 -9.157 4.37 1 95.83 167 ALA B N 1
ATOM 3667 C CA . ALA B 1 167 ? 17.531 -10.376 5.168 1 95.83 167 ALA B CA 1
ATOM 3668 C C . ALA B 1 167 ? 16.477 -11.396 4.746 1 95.83 167 ALA B C 1
ATOM 3670 O O . ALA B 1 167 ? 15.4 -11.025 4.274 1 95.83 167 ALA B O 1
ATOM 3671 N N . VAL B 1 168 ? 16.827 -12.622 4.846 1 97.22 168 VAL B N 1
ATOM 3672 C CA . VAL B 1 168 ? 15.842 -13.693 4.748 1 97.22 168 VAL B CA 1
ATOM 3673 C C . VAL B 1 168 ? 15.253 -13.982 6.126 1 97.22 168 VAL B C 1
ATOM 3675 O O . VAL B 1 168 ? 15.986 -14.284 7.071 1 97.22 168 VAL B O 1
ATOM 3678 N N . VAL B 1 169 ? 13.951 -13.899 6.225 1 98.05 169 VAL B N 1
ATOM 3679 C CA . VAL B 1 169 ? 13.322 -13.997 7.538 1 98.05 169 VAL B CA 1
ATOM 3680 C C . VAL B 1 169 ? 12.25 -15.084 7.518 1 98.05 169 VAL B C 1
ATOM 3682 O O . VAL B 1 169 ? 11.745 -15.447 6.453 1 98.05 169 VAL B O 1
ATOM 3685 N N . ALA B 1 170 ? 11.949 -15.581 8.671 1 98.14 170 ALA B N 1
ATOM 3686 C CA . ALA B 1 170 ? 10.909 -16.585 8.881 1 98.14 170 ALA B CA 1
ATOM 3687 C C . ALA B 1 170 ? 10.252 -16.416 10.248 1 98.14 170 ALA B C 1
ATOM 3689 O O . ALA B 1 170 ? 10.865 -15.886 11.177 1 98.14 170 ALA B O 1
ATOM 3690 N N . SER B 1 171 ? 9.046 -16.833 10.288 1 97.98 171 SER B N 1
ATOM 3691 C CA . SER B 1 171 ? 8.337 -16.888 11.563 1 97.98 171 SER B CA 1
ATOM 3692 C C . SER B 1 171 ? 8.854 -18.028 12.434 1 97.98 171 SER B C 1
ATOM 3694 O O . SER B 1 171 ? 9.229 -19.086 11.923 1 97.98 171 SER B O 1
ATOM 3696 N N . PRO B 1 172 ? 8.793 -17.866 13.78 1 97.58 172 PRO B N 1
ATOM 3697 C CA . PRO B 1 172 ? 9.084 -18.982 14.683 1 97.58 172 PRO B CA 1
ATOM 3698 C C . PRO B 1 172 ? 8.155 -20.174 14.466 1 97.58 172 PRO B C 1
ATOM 3700 O O . PRO B 1 172 ? 8.506 -21.305 14.812 1 97.58 172 PRO B O 1
ATOM 3703 N N . ARG B 1 173 ? 7.001 -19.977 13.884 1 94.55 173 ARG B N 1
ATOM 3704 C CA . ARG B 1 173 ? 6.032 -21.031 13.602 1 94.55 173 ARG B CA 1
ATOM 3705 C C . ARG B 1 173 ? 6.513 -21.926 12.465 1 94.55 173 ARG B C 1
ATOM 3707 O O . ARG B 1 173 ? 6.122 -23.093 12.378 1 94.55 173 ARG B O 1
ATOM 3714 N N . LEU B 1 174 ? 7.313 -21.406 11.608 1 95.5 174 LEU B N 1
ATOM 3715 C CA . LEU B 1 174 ? 7.796 -22.144 10.446 1 95.5 174 LEU B CA 1
ATOM 3716 C C . LEU B 1 174 ? 9.17 -22.746 10.717 1 95.5 174 LEU B C 1
ATOM 3718 O O . LEU B 1 174 ? 9.417 -23.911 10.395 1 95.5 174 LEU B O 1
ATOM 3722 N N . ILE B 1 175 ? 10.058 -21.902 11.232 1 96.82 175 ILE B N 1
ATOM 3723 C CA . ILE B 1 175 ? 11.411 -22.303 11.605 1 96.82 175 ILE B CA 1
ATOM 3724 C C . ILE B 1 175 ? 11.683 -21.912 13.056 1 96.82 175 ILE B C 1
ATOM 3726 O O . ILE B 1 175 ? 11.599 -20.735 13.414 1 96.82 175 ILE B O 1
ATOM 3730 N N . GLU B 1 176 ? 12.069 -22.784 13.87 1 96.08 176 GLU B N 1
ATOM 3731 C CA . GLU B 1 176 ? 12.293 -22.546 15.293 1 96.08 176 GLU B CA 1
ATOM 3732 C C . GLU B 1 176 ? 13.416 -21.536 15.513 1 96.08 176 GLU B C 1
ATOM 3734 O O . GLU B 1 176 ? 14.451 -21.596 14.847 1 96.08 176 GLU B O 1
ATOM 3739 N N . PRO B 1 177 ? 13.181 -20.664 16.447 1 93.72 177 PRO B N 1
ATOM 3740 C CA . PRO B 1 177 ? 14.244 -19.703 16.75 1 93.72 177 PRO B CA 1
ATOM 3741 C C . PRO B 1 177 ? 15.559 -20.379 17.133 1 93.72 177 PRO B C 1
ATOM 3743 O O . PRO B 1 177 ? 15.553 -21.406 17.816 1 93.72 177 PRO B O 1
ATOM 3746 N N . GLY B 1 178 ? 16.684 -19.78 16.711 1 90.22 178 GLY B N 1
ATOM 3747 C CA . GLY B 1 178 ? 17.986 -20.356 17.008 1 90.22 178 GLY B CA 1
ATOM 3748 C C . GLY B 1 178 ? 18.47 -21.321 15.942 1 90.22 178 GLY B C 1
ATOM 3749 O O . GLY B 1 178 ? 19.653 -21.662 15.896 1 90.22 178 GLY B O 1
ATOM 3750 N N . THR B 1 179 ? 17.571 -21.806 15.111 1 92.37 179 THR B N 1
ATOM 3751 C CA . THR B 1 179 ? 17.954 -22.671 14 1 92.37 179 THR B CA 1
ATOM 3752 C C . THR B 1 179 ? 18.786 -21.902 12.978 1 92.37 179 THR B C 1
ATOM 3754 O O . THR B 1 179 ? 18.426 -20.789 12.588 1 92.37 179 THR B O 1
ATOM 3757 N N . THR B 1 180 ? 19.929 -22.448 12.643 1 91.74 180 THR B N 1
ATOM 3758 C CA . THR B 1 180 ? 20.753 -21.902 11.57 1 91.74 180 THR B CA 1
ATOM 3759 C C . THR B 1 180 ? 20.747 -22.83 10.359 1 91.74 180 THR B C 1
ATOM 3761 O O . THR B 1 180 ? 21.077 -24.012 10.474 1 91.74 180 THR B O 1
ATOM 3764 N N . LEU B 1 181 ? 20.347 -22.25 9.297 1 93.62 181 LEU B N 1
ATOM 3765 C CA . LEU B 1 181 ? 20.237 -23.053 8.084 1 93.62 181 LEU B CA 1
ATOM 3766 C C . LEU B 1 181 ? 21.261 -22.609 7.044 1 93.62 181 LEU B C 1
ATOM 3768 O O . LEU B 1 181 ? 21.702 -21.458 7.053 1 93.62 181 LEU B O 1
ATOM 3772 N N . HIS B 1 182 ? 21.669 -23.553 6.253 1 91.58 182 HIS B N 1
ATOM 3773 C CA . HIS B 1 182 ? 22.479 -23.209 5.09 1 91.58 182 HIS B CA 1
ATOM 3774 C C . HIS B 1 182 ? 21.638 -22.533 4.012 1 91.58 182 HIS B C 1
ATOM 3776 O O . HIS B 1 182 ? 20.474 -22.889 3.813 1 91.58 182 HIS B O 1
ATOM 3782 N N . PRO B 1 183 ? 22.202 -21.583 3.295 1 88.13 183 PRO B N 1
ATOM 3783 C CA . PRO B 1 183 ? 21.454 -20.882 2.249 1 88.13 183 PRO B CA 1
ATOM 3784 C C . PRO B 1 183 ? 20.834 -21.834 1.229 1 88.13 183 PRO B C 1
ATOM 3786 O O . PRO B 1 183 ? 19.784 -21.532 0.656 1 88.13 183 PRO B O 1
ATOM 3789 N N . LYS B 1 184 ? 21.359 -22.949 1.015 1 86.51 184 LYS B N 1
ATOM 3790 C CA . LYS B 1 184 ? 20.844 -23.917 0.051 1 86.51 184 LYS B CA 1
ATOM 3791 C C . LYS B 1 184 ? 19.524 -24.517 0.526 1 86.51 184 LYS B C 1
ATOM 3793 O O . LYS B 1 184 ? 18.787 -25.111 -0.263 1 86.51 184 LYS B O 1
ATOM 3798 N N . ASP B 1 185 ? 19.275 -24.364 1.83 1 90.33 185 ASP B N 1
ATOM 3799 C CA . ASP B 1 185 ? 18.073 -24.951 2.415 1 90.33 185 ASP B CA 1
ATOM 3800 C C . ASP B 1 185 ? 16.841 -24.103 2.105 1 90.33 185 ASP B C 1
ATOM 3802 O O . ASP B 1 185 ? 15.72 -24.477 2.455 1 90.33 185 ASP B O 1
ATOM 3806 N N . PHE B 1 186 ? 16.999 -23.013 1.366 1 88.89 186 PHE B N 1
ATOM 3807 C CA . PHE B 1 186 ? 15.891 -22.109 1.079 1 88.89 186 PHE B CA 1
ATOM 3808 C C . PHE B 1 186 ? 14.799 -22.823 0.292 1 88.89 186 PHE B C 1
ATOM 3810 O O . PHE B 1 186 ? 13.613 -22.536 0.466 1 88.89 186 PHE B O 1
ATOM 3817 N N . ALA B 1 187 ? 15.169 -23.798 -0.47 1 85.7 187 ALA B N 1
ATOM 3818 C CA . ALA B 1 187 ? 14.243 -24.467 -1.38 1 85.7 187 ALA B CA 1
ATOM 3819 C C . ALA B 1 187 ? 13.312 -25.408 -0.621 1 85.7 187 ALA B C 1
ATOM 3821 O O . ALA B 1 187 ? 12.31 -25.874 -1.168 1 85.7 187 ALA B O 1
ATOM 3822 N N . LYS B 1 188 ? 13.598 -25.639 0.629 1 89.38 188 LYS B N 1
ATOM 3823 C CA . LYS B 1 188 ? 12.77 -26.504 1.465 1 89.38 188 LYS B CA 1
ATOM 3824 C C . LYS B 1 188 ? 11.5 -25.785 1.911 1 89.38 188 LYS B C 1
ATOM 3826 O O . LYS B 1 188 ? 10.578 -26.412 2.437 1 89.38 188 LYS B O 1
ATOM 3831 N N . PHE B 1 189 ? 11.459 -24.483 1.684 1 91.53 189 PHE B N 1
ATOM 3832 C CA . PHE B 1 189 ? 10.354 -23.671 2.181 1 91.53 189 PHE B CA 1
ATOM 3833 C C . PHE B 1 189 ? 9.69 -22.906 1.042 1 91.53 189 PHE B C 1
ATOM 3835 O O . PHE B 1 189 ? 10.329 -22.608 0.031 1 91.53 189 PHE B O 1
ATOM 3842 N N . PRO B 1 190 ? 8.38 -22.597 1.237 1 91.37 190 PRO B N 1
ATOM 3843 C CA . PRO B 1 190 ? 7.783 -21.666 0.275 1 91.37 190 PRO B CA 1
ATOM 3844 C C . PRO B 1 190 ? 8.469 -20.302 0.271 1 91.37 190 PRO B C 1
ATOM 3846 O O . PRO B 1 190 ? 8.658 -19.699 1.33 1 91.37 190 PRO B O 1
ATOM 3849 N N . MET B 1 191 ? 8.835 -19.88 -0.912 1 92.52 191 MET B N 1
ATOM 3850 C CA . MET B 1 191 ? 9.502 -18.59 -1.064 1 92.52 191 MET B CA 1
ATOM 3851 C C . MET B 1 191 ? 8.501 -17.5 -1.434 1 92.52 191 MET B C 1
ATOM 3853 O O . MET B 1 191 ? 7.939 -17.514 -2.531 1 92.52 191 MET B O 1
ATOM 3857 N N . LEU B 1 192 ? 8.288 -16.631 -0.532 1 95.2 192 LEU B N 1
ATOM 3858 C CA . LEU B 1 192 ? 7.378 -15.525 -0.808 1 95.2 192 LEU B CA 1
ATOM 3859 C C . LEU B 1 192 ? 8.014 -14.527 -1.771 1 95.2 192 LEU B C 1
ATOM 3861 O O . LEU B 1 192 ? 9.106 -14.017 -1.512 1 95.2 192 LEU B O 1
ATOM 3865 N N . GLN B 1 193 ? 7.304 -14.24 -2.814 1 92.37 193 GLN B N 1
ATOM 3866 C CA . GLN B 1 193 ? 7.889 -13.458 -3.898 1 92.37 193 GLN B CA 1
ATOM 3867 C C . GLN B 1 193 ? 7.282 -12.059 -3.957 1 92.37 193 GLN B C 1
ATOM 3869 O O . GLN B 1 193 ? 6.097 -11.878 -3.667 1 92.37 193 GLN B O 1
ATOM 3874 N N . ASN B 1 194 ? 8.103 -11.133 -4.325 1 92.82 194 ASN B N 1
ATOM 3875 C CA . ASN B 1 194 ? 7.689 -9.744 -4.494 1 92.82 194 ASN B CA 1
ATOM 3876 C C . ASN B 1 194 ? 7.522 -9.384 -5.968 1 92.82 194 ASN B C 1
ATOM 3878 O O . ASN B 1 194 ? 8.502 -9.328 -6.712 1 92.82 194 ASN B O 1
ATOM 3882 N N . ALA B 1 195 ? 6.304 -9.06 -6.352 1 86.19 195 ALA B N 1
ATOM 3883 C CA . ALA B 1 195 ? 6.014 -8.765 -7.752 1 86.19 195 ALA B CA 1
ATOM 3884 C C . ALA 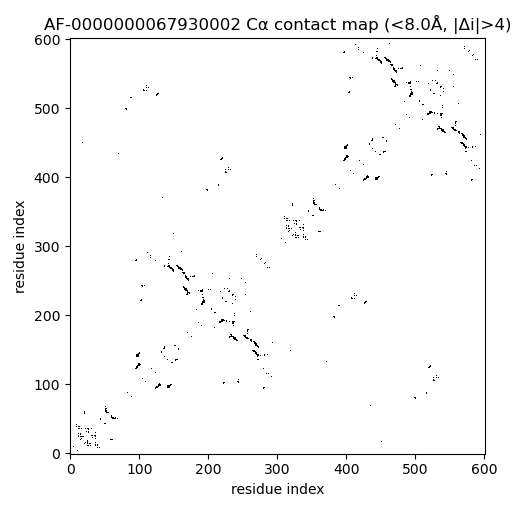B 1 195 ? 6.715 -7.485 -8.199 1 86.19 195 ALA B C 1
ATOM 3886 O O . ALA B 1 195 ? 7.092 -7.351 -9.365 1 86.19 195 ALA B O 1
ATOM 3887 N N . SER B 1 196 ? 6.884 -6.612 -7.277 1 84.79 196 SER B N 1
ATOM 3888 C CA . SER B 1 196 ? 7.517 -5.342 -7.615 1 84.79 196 SER B CA 1
ATOM 3889 C C . SER B 1 196 ? 9.037 -5.47 -7.633 1 84.79 196 SER B C 1
ATOM 3891 O O . SER B 1 196 ? 9.734 -4.586 -8.136 1 84.79 196 SER B O 1
ATOM 3893 N N . ARG B 1 197 ? 9.559 -6.517 -7.054 1 85.75 197 ARG B N 1
ATOM 3894 C CA . ARG B 1 197 ? 10.982 -6.841 -7.062 1 85.75 197 ARG B CA 1
ATOM 3895 C C . ARG B 1 197 ? 11.206 -8.322 -7.349 1 85.75 197 ARG B C 1
ATOM 3897 O O . ARG B 1 197 ? 11.702 -9.057 -6.493 1 85.75 197 ARG B O 1
ATOM 3904 N N . PRO B 1 198 ? 10.964 -8.679 -8.523 1 77.93 198 PRO B N 1
ATOM 3905 C CA . PRO B 1 198 ? 10.926 -10.108 -8.844 1 77.93 198 PRO B CA 1
ATOM 3906 C C . PRO B 1 198 ? 12.295 -10.774 -8.733 1 77.93 198 PRO B C 1
ATOM 3908 O O . PRO B 1 198 ? 12.381 -11.996 -8.586 1 77.93 198 PRO B O 1
ATOM 3911 N N . SER B 1 199 ? 13.358 -10.042 -8.748 1 78.73 199 SER B N 1
ATOM 3912 C CA . SER B 1 199 ? 14.69 -10.638 -8.771 1 78.73 199 SER B CA 1
ATOM 3913 C C . SER B 1 199 ? 15.284 -10.717 -7.369 1 78.73 199 SER B C 1
ATOM 3915 O O . SER B 1 199 ? 16.44 -11.112 -7.2 1 78.73 199 SER B O 1
ATOM 3917 N N . MET B 1 200 ? 14.528 -10.422 -6.422 1 86.28 200 MET B N 1
ATOM 3918 C CA . MET B 1 200 ? 15.083 -10.274 -5.079 1 86.28 200 MET B CA 1
ATOM 3919 C C . MET B 1 200 ? 15.689 -11.586 -4.594 1 86.28 200 MET B C 1
ATOM 3921 O O . MET B 1 200 ? 16.775 -11.595 -4.012 1 86.28 200 MET B O 1
ATOM 3925 N N . TRP B 1 201 ? 15.022 -12.656 -4.837 1 87.89 201 TRP B N 1
ATOM 3926 C CA . TRP B 1 201 ? 15.543 -13.948 -4.404 1 87.89 201 TRP B CA 1
ATOM 3927 C C . TRP B 1 201 ? 16.83 -14.293 -5.146 1 87.89 201 TRP B C 1
ATOM 3929 O O . TRP B 1 201 ? 17.81 -14.723 -4.534 1 87.89 201 TRP B O 1
ATOM 3939 N N . LEU B 1 202 ? 16.787 -14.101 -6.426 1 81.42 202 LEU B N 1
ATOM 3940 C CA . LEU B 1 202 ? 17.97 -14.4 -7.226 1 81.42 202 LEU B CA 1
ATOM 3941 C C . LEU B 1 202 ? 19.142 -13.516 -6.815 1 81.42 202 LEU B C 1
ATOM 3943 O O . LEU B 1 202 ? 20.286 -13.975 -6.77 1 81.42 202 LEU B O 1
ATOM 3947 N N . HIS B 1 203 ? 18.808 -12.338 -6.565 1 81.45 203 HIS B N 1
ATOM 3948 C CA . HIS B 1 203 ? 19.835 -11.408 -6.111 1 81.45 203 HIS B CA 1
ATOM 3949 C C . HIS B 1 203 ? 20.45 -11.866 -4.793 1 81.45 203 HIS B C 1
ATOM 3951 O O . HIS B 1 203 ? 21.674 -11.873 -4.643 1 81.45 203 HIS B O 1
ATOM 3957 N N . TRP B 1 204 ? 19.642 -12.23 -3.913 1 87.55 204 TRP B N 1
ATOM 3958 C CA . TRP B 1 204 ? 20.143 -12.676 -2.617 1 87.55 204 TRP B CA 1
ATOM 3959 C C . TRP B 1 204 ? 20.973 -13.947 -2.763 1 87.55 204 TRP B C 1
ATOM 3961 O O . TRP B 1 204 ? 22.026 -14.083 -2.134 1 87.55 204 TRP B O 1
ATOM 3971 N N . LEU B 1 205 ? 20.511 -14.813 -3.551 1 85.57 205 LEU B N 1
ATOM 3972 C CA . LEU B 1 205 ? 21.257 -16.046 -3.781 1 85.57 205 LEU B CA 1
ATOM 3973 C C . LEU B 1 205 ? 22.637 -15.747 -4.357 1 85.57 205 LEU B C 1
ATOM 3975 O O . LEU B 1 205 ? 23.624 -16.381 -3.977 1 85.57 205 LEU B O 1
ATOM 3979 N N . SER B 1 206 ? 22.655 -14.787 -5.193 1 81.59 206 SER B N 1
ATOM 3980 C CA . SER B 1 206 ? 23.937 -14.37 -5.751 1 81.59 206 SER B CA 1
ATOM 3981 C C . SER B 1 206 ? 24.829 -13.747 -4.683 1 81.59 206 SER B C 1
ATOM 3983 O O . SER B 1 206 ? 26.04 -13.977 -4.666 1 81.59 206 SER B O 1
ATOM 3985 N N . LEU B 1 207 ? 24.242 -12.986 -3.821 1 81.68 207 LEU B N 1
ATOM 3986 C CA . LEU B 1 207 ? 24.979 -12.323 -2.75 1 81.68 207 LEU B CA 1
ATOM 3987 C C . LEU B 1 207 ? 25.608 -13.346 -1.81 1 81.68 207 LEU B C 1
ATOM 3989 O O . LEU B 1 207 ? 26.682 -13.107 -1.254 1 81.68 207 LEU B O 1
ATOM 3993 N N . VAL B 1 208 ? 24.947 -14.449 -1.686 1 85.53 208 VAL B N 1
ATOM 3994 C CA . VAL B 1 208 ? 25.472 -15.458 -0.772 1 85.53 208 VAL B CA 1
ATOM 3995 C C . VAL B 1 208 ? 26.329 -16.459 -1.544 1 85.53 208 VAL B C 1
ATOM 3997 O O . VAL B 1 208 ? 26.723 -17.495 -1.003 1 85.53 208 VAL B O 1
ATOM 4000 N N . GLY B 1 209 ? 26.528 -16.246 -2.778 1 83.26 209 GLY B N 1
ATOM 4001 C CA . GLY B 1 209 ? 27.459 -17.031 -3.574 1 83.26 209 GLY B CA 1
ATOM 4002 C C . GLY B 1 209 ? 26.841 -18.295 -4.142 1 83.26 209 GLY B C 1
ATOM 4003 O O . GLY B 1 209 ? 27.548 -19.261 -4.433 1 83.26 209 GLY B O 1
ATOM 4004 N N . LEU B 1 210 ? 25.55 -18.347 -4.167 1 83.78 210 LEU B N 1
ATOM 4005 C CA . LEU B 1 210 ? 24.871 -19.532 -4.681 1 83.78 210 LEU B CA 1
ATOM 4006 C C . LEU B 1 210 ? 24.298 -19.27 -6.07 1 83.78 210 LEU B C 1
ATOM 4008 O O . LEU B 1 210 ? 23.604 -18.273 -6.282 1 83.78 210 LEU B O 1
ATOM 4012 N N . GLU B 1 211 ? 24.664 -20.074 -6.954 1 76.88 211 GLU B N 1
ATOM 4013 C CA . GLU B 1 211 ? 24.032 -20.056 -8.27 1 76.88 211 GLU B CA 1
ATOM 4014 C C . GLU B 1 211 ? 22.767 -20.909 -8.287 1 76.88 211 GLU B C 1
ATOM 4016 O O . GLU B 1 211 ? 22.804 -22.09 -7.933 1 76.88 211 GLU B O 1
ATOM 4021 N N . TYR B 1 212 ? 21.765 -20.3 -8.425 1 75.33 212 TYR B N 1
ATOM 4022 C CA . TYR B 1 212 ? 20.498 -21.023 -8.417 1 75.33 212 TYR B CA 1
ATOM 4023 C C . TYR B 1 212 ? 19.757 -20.84 -9.736 1 75.33 212 TYR B C 1
ATOM 4025 O O . TYR B 1 212 ? 19.581 -19.714 -10.205 1 75.33 212 TYR B O 1
ATOM 4033 N N . HIS B 1 213 ? 19.473 -21.971 -10.373 1 66.57 213 HIS B N 1
ATOM 4034 C CA . HIS B 1 213 ? 18.806 -21.968 -11.67 1 66.57 213 HIS B CA 1
ATOM 4035 C C . HIS B 1 213 ? 17.406 -22.566 -11.571 1 66.57 213 HIS B C 1
ATOM 4037 O O . HIS B 1 213 ? 16.707 -22.691 -12.579 1 66.57 213 HIS B O 1
ATOM 4043 N N . GLY B 1 214 ? 17.032 -22.898 -10.366 1 66.69 214 GLY B N 1
ATOM 4044 C CA . GLY B 1 214 ? 15.729 -23.53 -10.228 1 66.69 214 GLY B CA 1
ATOM 4045 C C . GLY B 1 214 ? 14.594 -22.535 -10.085 1 66.69 214 GLY B C 1
ATOM 4046 O O . GLY B 1 214 ? 14.8 -21.327 -10.221 1 66.69 214 GLY B O 1
ATOM 4047 N N . ARG B 1 215 ? 13.382 -23.09 -9.978 1 69.39 215 ARG B N 1
ATOM 4048 C CA . ARG B 1 215 ? 12.169 -22.292 -9.836 1 69.39 215 ARG B CA 1
ATOM 4049 C C . ARG B 1 215 ? 12.051 -21.721 -8.426 1 69.39 215 ARG B C 1
ATOM 4051 O O . ARG B 1 215 ? 12.346 -22.408 -7.446 1 69.39 215 ARG B O 1
ATOM 4058 N N . ILE B 1 216 ? 11.8 -20.461 -8.396 1 75.78 216 ILE B N 1
ATOM 4059 C CA . ILE B 1 216 ? 11.39 -19.884 -7.12 1 75.78 216 ILE B CA 1
ATOM 4060 C C . ILE B 1 216 ? 9.911 -20.173 -6.873 1 75.78 216 ILE B C 1
ATOM 4062 O O . ILE B 1 216 ? 9.044 -19.648 -7.576 1 75.78 216 ILE B O 1
ATOM 4066 N N . ALA B 1 217 ? 9.673 -21.095 -5.898 1 79.85 217 ALA B N 1
ATOM 4067 C CA . ALA B 1 217 ? 8.317 -21.585 -5.664 1 79.85 217 ALA B CA 1
ATOM 4068 C C . ALA B 1 217 ? 7.664 -20.853 -4.495 1 79.85 217 ALA B C 1
ATOM 4070 O O . ALA B 1 217 ? 8.299 -20.626 -3.463 1 79.85 217 ALA B O 1
ATOM 4071 N N . GLY B 1 218 ? 6.437 -20.436 -4.704 1 87.67 218 GLY B N 1
ATOM 4072 C CA . GLY B 1 218 ? 5.654 -19.776 -3.671 1 87.67 218 GLY B CA 1
ATOM 4073 C C . GLY B 1 218 ? 4.774 -18.664 -4.209 1 87.67 218 GLY B C 1
ATOM 4074 O O . GLY B 1 218 ? 4.881 -18.292 -5.38 1 87.67 218 GLY B O 1
ATOM 4075 N N . PRO B 1 219 ? 3.965 -18.155 -3.307 1 91.5 219 PRO B N 1
ATOM 4076 C CA . PRO B 1 219 ? 3.04 -17.104 -3.738 1 91.5 219 PRO B CA 1
ATOM 4077 C C . PRO B 1 219 ? 3.742 -15.776 -4.014 1 91.5 219 PRO B C 1
ATOM 4079 O O . PRO B 1 219 ? 4.813 -15.514 -3.461 1 91.5 219 PRO B O 1
ATOM 4082 N N . ARG B 1 220 ? 3.134 -15.054 -4.894 1 92.95 220 ARG B N 1
ATOM 4083 C CA . ARG B 1 220 ? 3.644 -13.74 -5.273 1 92.95 220 ARG B CA 1
ATOM 4084 C C . ARG B 1 220 ? 2.724 -12.631 -4.772 1 92.95 220 ARG B C 1
ATOM 4086 O O . ARG B 1 220 ? 1.5 -12.74 -4.87 1 92.95 220 ARG B O 1
ATOM 4093 N N . PHE B 1 221 ? 3.335 -11.614 -4.225 1 95.1 221 PHE B N 1
ATOM 4094 C CA . PHE B 1 221 ? 2.585 -10.515 -3.628 1 95.1 221 PHE B CA 1
ATOM 4095 C C . PHE B 1 221 ? 2.957 -9.188 -4.281 1 95.1 221 PHE B C 1
ATOM 4097 O O . PHE B 1 221 ? 4.079 -9.02 -4.762 1 95.1 221 PHE B O 1
ATOM 4104 N N . ALA B 1 222 ? 2.074 -8.253 -4.168 1 91.83 222 ALA B N 1
ATOM 4105 C CA . ALA B 1 222 ? 2.239 -6.966 -4.837 1 91.83 222 ALA B CA 1
ATOM 4106 C C . ALA B 1 222 ? 3.336 -6.139 -4.173 1 91.83 222 ALA B C 1
ATOM 4108 O O . ALA B 1 222 ? 4.086 -5.432 -4.85 1 91.83 222 ALA B O 1
ATOM 4109 N N . HIS B 1 223 ? 3.395 -6.144 -2.795 1 91.47 223 HIS B N 1
ATOM 4110 C CA . HIS B 1 223 ? 4.409 -5.346 -2.116 1 91.47 223 HIS B CA 1
ATOM 4111 C C . HIS B 1 223 ? 4.862 -6.016 -0.823 1 91.47 223 HIS B C 1
ATOM 4113 O O . HIS B 1 223 ? 4.263 -7.002 -0.386 1 91.47 223 HIS B O 1
ATOM 4119 N N . SER B 1 224 ? 5.827 -5.472 -0.222 1 96.63 224 SER B N 1
ATOM 4120 C CA . SER B 1 224 ? 6.572 -6.112 0.857 1 96.63 224 SER B CA 1
ATOM 4121 C C . SER B 1 224 ? 5.725 -6.23 2.12 1 96.63 224 SER B C 1
ATOM 4123 O O . SER B 1 224 ? 5.881 -7.178 2.892 1 96.63 224 SER B O 1
ATOM 4125 N N . ASP B 1 225 ? 4.791 -5.356 2.303 1 95.96 225 ASP B N 1
ATOM 4126 C CA . ASP B 1 225 ? 3.957 -5.439 3.498 1 95.96 225 ASP B CA 1
ATOM 4127 C C . ASP B 1 225 ? 3.167 -6.745 3.527 1 95.96 225 ASP B C 1
ATOM 4129 O O . ASP B 1 225 ? 3.043 -7.379 4.577 1 95.96 225 ASP B O 1
ATOM 4133 N N . MET B 1 226 ? 2.643 -7.07 2.426 1 96.01 226 MET B N 1
ATOM 4134 C CA . MET B 1 226 ? 1.918 -8.333 2.316 1 96.01 226 MET B CA 1
ATOM 4135 C C . MET B 1 226 ? 2.843 -9.516 2.577 1 96.01 226 MET B C 1
ATOM 4137 O O . MET B 1 226 ? 2.468 -10.462 3.273 1 96.01 226 MET B O 1
ATOM 4141 N N . ILE B 1 227 ? 4.021 -9.416 2.077 1 97.24 227 ILE B N 1
ATOM 4142 C CA . ILE B 1 227 ? 5.018 -10.47 2.229 1 97.24 227 ILE B CA 1
ATOM 4143 C C . ILE B 1 227 ? 5.399 -10.611 3.701 1 97.24 227 ILE B C 1
ATOM 4145 O O . ILE B 1 227 ? 5.427 -11.72 4.239 1 97.24 227 ILE B O 1
ATOM 4149 N N . ILE B 1 228 ? 5.647 -9.521 4.35 1 97.87 228 ILE B N 1
ATOM 4150 C CA . ILE B 1 228 ? 6.087 -9.512 5.741 1 97.87 228 ILE B CA 1
ATOM 4151 C C . ILE B 1 228 ? 5.001 -10.117 6.629 1 97.87 228 ILE B C 1
ATOM 4153 O O . ILE B 1 228 ? 5.275 -11.009 7.435 1 97.87 228 ILE B O 1
ATOM 4157 N N . ASN B 1 229 ? 3.82 -9.697 6.435 1 96.68 229 ASN B N 1
ATOM 4158 C CA . ASN B 1 229 ? 2.742 -10.201 7.278 1 96.68 229 ASN B CA 1
ATOM 4159 C C . ASN B 1 229 ? 2.439 -11.668 6.985 1 96.68 229 ASN B C 1
ATOM 4161 O O . ASN B 1 229 ? 2.068 -12.422 7.886 1 96.68 229 ASN B O 1
ATOM 4165 N N . SER B 1 230 ? 2.603 -12.06 5.74 1 96.69 230 SER B N 1
ATOM 4166 C CA . SER B 1 230 ? 2.464 -13.477 5.421 1 96.69 230 SER B CA 1
ATOM 4167 C C . SER B 1 230 ? 3.563 -14.303 6.081 1 96.69 230 SER B C 1
ATOM 4169 O O . SER B 1 230 ? 3.302 -15.389 6.603 1 96.69 230 SER B O 1
ATOM 4171 N N . ALA B 1 231 ? 4.766 -13.79 6.058 1 97.79 231 ALA B N 1
ATOM 4172 C CA . ALA B 1 231 ? 5.882 -14.478 6.701 1 97.79 231 ALA B CA 1
ATOM 4173 C C . ALA B 1 231 ? 5.653 -14.609 8.204 1 97.79 231 ALA B C 1
ATOM 4175 O O . ALA B 1 231 ? 5.901 -15.668 8.786 1 97.79 231 ALA B O 1
ATOM 4176 N N . VAL B 1 232 ? 5.182 -13.534 8.833 1 97.15 232 VAL B N 1
ATOM 4177 C CA . VAL B 1 232 ? 4.888 -13.53 10.262 1 97.15 232 VAL B CA 1
ATOM 4178 C C . VAL B 1 232 ? 3.912 -14.658 10.592 1 97.15 232 VAL B C 1
ATOM 4180 O O . VAL B 1 232 ? 4.018 -15.291 11.645 1 97.15 232 VAL B O 1
ATOM 4183 N N . ASN B 1 233 ? 3.054 -14.943 9.652 1 95.3 233 ASN B N 1
ATOM 4184 C CA . ASN B 1 233 ? 2.024 -15.948 9.888 1 95.3 233 ASN B CA 1
ATOM 4185 C C . ASN B 1 233 ? 2.475 -17.332 9.431 1 95.3 233 ASN B C 1
ATOM 4187 O O . ASN B 1 233 ? 1.666 -18.259 9.354 1 95.3 233 ASN B O 1
ATOM 4191 N N . GLY B 1 234 ? 3.697 -17.45 9.037 1 95.39 234 GLY B N 1
ATOM 4192 C CA . GLY B 1 234 ? 4.294 -18.755 8.801 1 95.39 234 GLY B CA 1
ATOM 4193 C C . GLY B 1 234 ? 4.026 -19.291 7.408 1 95.39 234 GLY B C 1
ATOM 4194 O O . GLY B 1 234 ? 4.146 -20.494 7.166 1 95.39 234 GLY B O 1
ATOM 4195 N N . THR B 1 235 ? 3.66 -18.45 6.471 1 94.69 235 THR B N 1
ATOM 4196 C CA . THR B 1 235 ? 3.295 -18.872 5.123 1 94.69 235 THR B CA 1
ATOM 4197 C C . THR B 1 235 ? 4.534 -19.282 4.331 1 94.69 235 THR B C 1
ATOM 4199 O O . THR B 1 235 ? 4.437 -20.044 3.367 1 94.69 235 THR B O 1
ATOM 4202 N N . GLY B 1 236 ? 5.638 -18.784 4.692 1 95.78 236 GLY B N 1
ATOM 4203 C CA . GLY B 1 236 ? 6.896 -19.033 4.007 1 95.78 236 GLY B CA 1
ATOM 4204 C C . GLY B 1 236 ? 8.025 -18.142 4.489 1 95.78 236 GLY B C 1
ATOM 4205 O O . GLY B 1 236 ? 7.858 -17.382 5.445 1 95.78 236 GLY B O 1
ATOM 4206 N N . ILE B 1 237 ? 9.193 -18.298 3.828 1 96.83 237 ILE B N 1
ATOM 4207 C CA . ILE B 1 237 ? 10.327 -17.422 4.101 1 96.83 237 ILE B CA 1
ATOM 4208 C C . ILE B 1 237 ? 10.293 -16.224 3.155 1 96.83 237 ILE B C 1
ATOM 4210 O O . ILE B 1 237 ? 9.787 -16.323 2.035 1 96.83 237 ILE B O 1
ATOM 4214 N N . ALA B 1 238 ? 10.81 -15.128 3.626 1 97.58 238 ALA B N 1
ATOM 4215 C CA . ALA B 1 238 ? 10.763 -13.887 2.857 1 97.58 238 ALA B CA 1
ATOM 4216 C C . ALA B 1 238 ? 12.129 -13.208 2.829 1 97.58 238 ALA B C 1
ATOM 4218 O O . ALA B 1 238 ? 12.897 -13.303 3.79 1 97.58 238 ALA B O 1
ATOM 4219 N N . ILE B 1 239 ? 12.422 -12.537 1.718 1 96.3 239 ILE B N 1
ATOM 4220 C CA . ILE B 1 239 ? 13.529 -11.59 1.644 1 96.3 239 ILE B CA 1
ATOM 4221 C C . ILE B 1 239 ? 12.992 -10.162 1.721 1 96.3 239 ILE B C 1
ATOM 4223 O O . ILE B 1 239 ? 12.183 -9.751 0.886 1 96.3 239 ILE B O 1
ATOM 4227 N N . VAL B 1 240 ? 13.425 -9.46 2.728 1 97.41 240 VAL B N 1
ATOM 4228 C CA . VAL B 1 240 ? 12.877 -8.121 2.919 1 97.41 240 VAL B CA 1
ATOM 4229 C C . VAL B 1 240 ? 13.967 -7.185 3.434 1 97.41 240 VAL B C 1
ATOM 4231 O O . VAL B 1 240 ? 14.915 -7.626 4.088 1 97.41 240 VAL B O 1
ATOM 4234 N N . PRO B 1 241 ? 13.851 -5.897 3.103 1 96.85 241 PRO B N 1
ATOM 4235 C CA . PRO B 1 241 ? 14.741 -4.921 3.737 1 96.85 241 PRO B CA 1
ATOM 4236 C C . PRO B 1 241 ? 14.594 -4.888 5.256 1 96.85 241 PRO B C 1
ATOM 4238 O O . PRO B 1 241 ? 13.478 -4.971 5.774 1 96.85 241 PRO B O 1
ATOM 4241 N N . LEU B 1 242 ? 15.68 -4.712 5.927 1 96.62 242 LEU B N 1
ATOM 4242 C CA . LEU B 1 242 ? 15.704 -4.725 7.386 1 96.62 242 LEU B CA 1
ATOM 4243 C C . LEU B 1 242 ? 14.873 -3.579 7.953 1 96.62 242 LEU B C 1
ATOM 4245 O O . LEU B 1 242 ? 14.179 -3.749 8.959 1 96.62 242 LEU B O 1
ATOM 4249 N N . CYS B 1 243 ? 14.885 -2.454 7.325 1 96.38 243 CYS B N 1
ATOM 4250 C CA . CYS B 1 243 ? 14.222 -1.264 7.847 1 96.38 243 CYS B CA 1
ATOM 4251 C C . CYS B 1 243 ? 12.707 -1.43 7.825 1 96.38 243 CYS B C 1
ATOM 4253 O O . CYS B 1 243 ? 11.982 -0.631 8.419 1 96.38 243 CYS B O 1
ATOM 4255 N N . TYR B 1 244 ? 12.238 -2.528 7.173 1 97.21 244 TYR B N 1
ATOM 4256 C CA . TYR B 1 244 ? 10.802 -2.775 7.117 1 97.21 244 TYR B CA 1
ATOM 4257 C C . TYR B 1 244 ? 10.354 -3.652 8.28 1 97.21 244 TYR B C 1
ATOM 4259 O O . TYR B 1 244 ? 9.157 -3.759 8.559 1 97.21 244 TYR B O 1
ATOM 4267 N N . ILE B 1 245 ? 11.298 -4.318 8.98 1 97.42 245 ILE B N 1
ATOM 4268 C CA . ILE B 1 245 ? 10.862 -5.377 9.884 1 97.42 245 ILE B CA 1
ATOM 4269 C C . ILE B 1 245 ? 11.521 -5.196 11.249 1 97.42 245 ILE B C 1
ATOM 4271 O O . ILE B 1 245 ? 11.708 -6.165 11.989 1 97.42 245 ILE B O 1
ATOM 4275 N N . ASP B 1 246 ? 11.911 -4.026 11.578 1 94.49 246 ASP B N 1
ATOM 4276 C CA . ASP B 1 246 ? 12.534 -3.758 12.871 1 94.49 246 ASP B CA 1
ATOM 4277 C C . ASP B 1 246 ? 11.637 -4.217 14.018 1 94.49 246 ASP B C 1
ATOM 4279 O O . ASP B 1 246 ? 12.105 -4.861 14.959 1 94.49 246 ASP B O 1
ATOM 4283 N N . LEU B 1 247 ? 10.405 -3.962 13.946 1 91.85 247 LEU B N 1
ATOM 4284 C CA . LEU B 1 247 ? 9.455 -4.277 15.007 1 91.85 247 LEU B CA 1
ATOM 4285 C C . LEU B 1 247 ? 9.26 -5.784 15.132 1 91.85 247 LEU B C 1
ATOM 4287 O O . LEU B 1 247 ? 9.208 -6.317 16.243 1 91.85 247 LEU B O 1
ATOM 4291 N N . GLU B 1 248 ? 9.104 -6.444 13.997 1 96.12 248 GLU B N 1
ATOM 4292 C CA . GLU B 1 248 ? 8.897 -7.889 14.004 1 96.12 248 GLU B CA 1
ATOM 4293 C C . GLU B 1 248 ? 10.109 -8.617 14.579 1 96.12 248 GLU B C 1
ATOM 4295 O O . GLU B 1 248 ? 9.963 -9.636 15.257 1 96.12 248 GLU B O 1
ATOM 4300 N N . LEU B 1 249 ? 11.302 -8.076 14.318 1 96.06 249 LEU B N 1
ATOM 4301 C CA . LEU B 1 249 ? 12.509 -8.676 14.875 1 96.06 249 LEU B CA 1
ATOM 4302 C C . LEU B 1 249 ? 12.587 -8.444 16.38 1 96.06 249 LEU B C 1
ATOM 4304 O O . LEU B 1 249 ? 12.903 -9.363 17.139 1 96.06 249 LEU B O 1
ATOM 4308 N N . ALA B 1 250 ? 12.25 -7.268 16.801 1 94.31 250 ALA B N 1
ATOM 4309 C CA . ALA B 1 250 ? 12.307 -6.91 18.216 1 94.31 250 ALA B CA 1
ATOM 4310 C C . ALA B 1 250 ? 11.314 -7.734 19.03 1 94.31 250 ALA B C 1
ATOM 4312 O O . ALA B 1 250 ? 11.604 -8.126 20.163 1 94.31 250 ALA B O 1
ATOM 4313 N N . ARG B 1 251 ? 10.192 -8.062 18.438 1 93.67 251 ARG B N 1
ATOM 4314 C CA . ARG B 1 251 ? 9.126 -8.775 19.134 1 93.67 251 ARG B CA 1
ATOM 4315 C C . ARG B 1 251 ? 9.298 -10.284 19.001 1 93.67 251 ARG B C 1
ATOM 4317 O O . ARG B 1 251 ? 8.584 -11.055 19.647 1 93.67 251 ARG B O 1
ATOM 4324 N N . GLY B 1 252 ? 10.185 -10.63 18.117 1 95.71 252 GLY B N 1
ATOM 4325 C CA . GLY B 1 252 ? 10.429 -12.049 17.913 1 95.71 252 GLY B CA 1
ATOM 4326 C C . GLY B 1 252 ? 9.427 -12.699 16.978 1 95.71 252 GLY B C 1
ATOM 4327 O O . GLY B 1 252 ? 9.339 -13.927 16.91 1 95.71 252 GLY B O 1
ATOM 4328 N N . ASP B 1 253 ? 8.621 -11.932 16.276 1 96.51 253 ASP B N 1
ATOM 4329 C CA . ASP B 1 253 ? 7.671 -12.457 15.3 1 96.51 253 ASP B CA 1
ATOM 4330 C C . ASP B 1 253 ? 8.393 -13.009 14.073 1 96.51 253 ASP B C 1
ATOM 4332 O O . ASP B 1 253 ? 7.854 -13.857 13.358 1 96.51 253 ASP B O 1
ATOM 4336 N N . LEU B 1 254 ? 9.609 -12.417 13.819 1 98 254 LEU B N 1
ATOM 4337 C CA . LEU B 1 254 ? 10.484 -12.869 12.743 1 98 254 LEU B CA 1
ATOM 4338 C C . LEU B 1 254 ? 11.918 -13.028 13.239 1 98 254 LEU B C 1
ATOM 4340 O O . LEU B 1 254 ? 12.318 -12.381 14.209 1 98 254 LEU B O 1
ATOM 4344 N N . HIS B 1 255 ? 12.62 -13.867 12.657 1 98.05 255 HIS B N 1
ATOM 4345 C CA . HIS B 1 255 ? 14.054 -14.011 12.881 1 98.05 255 HIS B CA 1
ATOM 4346 C C . HIS B 1 255 ? 14.776 -14.409 11.598 1 98.05 255 HIS B C 1
ATOM 4348 O O . HIS B 1 255 ? 14.139 -14.623 10.564 1 98.05 255 HIS B O 1
ATOM 4354 N N . MET B 1 256 ? 16.16 -14.473 11.628 1 97.17 256 MET B N 1
ATOM 4355 C CA . MET B 1 256 ? 16.983 -14.65 10.435 1 97.17 256 MET B CA 1
ATOM 4356 C C . MET B 1 256 ? 17.712 -15.989 10.471 1 97.17 256 MET B C 1
ATOM 4358 O O . MET B 1 256 ? 18.89 -16.05 10.828 1 97.17 256 MET B O 1
ATOM 4362 N N . PRO B 1 257 ? 17.078 -17.01 9.976 1 97.05 257 PRO B N 1
ATOM 4363 C CA . PRO B 1 257 ? 17.683 -18.341 10.07 1 97.05 257 PRO B CA 1
ATOM 4364 C C . PRO B 1 257 ? 18.78 -18.565 9.032 1 97.05 257 PRO B C 1
ATOM 4366 O O . PRO B 1 257 ? 19.53 -19.541 9.121 1 97.05 257 PRO B O 1
ATOM 4369 N N . PHE B 1 258 ? 18.901 -17.726 8.073 1 95.39 258 PHE B N 1
ATOM 4370 C CA . PHE B 1 258 ? 19.837 -17.967 6.981 1 95.39 258 PHE B CA 1
ATOM 4371 C C . PHE B 1 258 ? 21.047 -17.048 7.093 1 95.39 258 PHE B C 1
ATOM 4373 O O . PHE B 1 258 ? 21.788 -16.868 6.124 1 95.39 258 PHE B O 1
ATOM 4380 N N . GLY B 1 259 ? 21.268 -16.436 8.284 1 93.11 259 GLY B N 1
ATOM 4381 C CA . GLY B 1 259 ? 22.437 -15.599 8.499 1 93.11 259 GLY B CA 1
ATOM 4382 C C . GLY B 1 259 ? 22.1 -14.125 8.626 1 93.11 259 GLY B C 1
ATOM 4383 O O . GLY B 1 259 ? 20.927 -13.747 8.604 1 93.11 259 GLY B O 1
ATOM 4384 N N . PRO B 1 260 ? 23.105 -13.341 8.776 1 93.44 260 PRO B N 1
ATOM 4385 C CA . PRO B 1 260 ? 22.91 -11.902 8.968 1 93.44 260 PRO B CA 1
ATOM 4386 C C . PRO B 1 260 ? 22.462 -11.191 7.693 1 93.44 260 PRO B C 1
ATOM 4388 O O . PRO B 1 260 ? 22.569 -11.752 6.599 1 93.44 260 PRO B O 1
ATOM 4391 N N . PRO B 1 261 ? 21.95 -9.999 7.823 1 95.02 261 PRO B N 1
ATOM 4392 C CA . PRO B 1 261 ? 21.544 -9.223 6.649 1 95.02 261 PRO B CA 1
ATOM 4393 C C . PRO B 1 261 ? 22.71 -8.915 5.713 1 95.02 261 PRO B C 1
ATOM 4395 O O . PRO B 1 261 ? 23.862 -8.86 6.152 1 95.02 261 PRO B O 1
ATOM 4398 N N . MET B 1 262 ? 22.33 -8.748 4.497 1 93.7 262 MET B N 1
ATOM 4399 C CA . MET B 1 262 ? 23.317 -8.427 3.469 1 93.7 262 MET B CA 1
ATOM 4400 C C . MET B 1 262 ? 23.034 -7.061 2.852 1 93.7 262 MET B C 1
ATOM 4402 O O . MET B 1 262 ? 21.876 -6.697 2.645 1 93.7 262 MET B O 1
ATOM 4406 N N . LEU B 1 263 ? 24.089 -6.386 2.528 1 92.31 263 LEU B N 1
ATOM 4407 C CA . LEU B 1 263 ? 23.944 -5.116 1.824 1 92.31 263 LEU B CA 1
ATOM 4408 C C . LEU B 1 263 ? 23.528 -5.342 0.374 1 92.31 263 LEU B C 1
ATOM 4410 O O . LEU B 1 263 ? 24.077 -6.213 -0.305 1 92.31 263 LEU B O 1
ATOM 4414 N N . SER B 1 264 ? 22.494 -4.601 0.058 1 87.93 264 SER B N 1
ATOM 4415 C CA . SER B 1 264 ? 22.174 -4.569 -1.366 1 87.93 264 SER B CA 1
ATOM 4416 C C . SER B 1 264 ? 22.98 -3.495 -2.09 1 87.93 264 SER B C 1
ATOM 4418 O O . SER B 1 264 ? 23.785 -2.795 -1.473 1 87.93 264 SER B O 1
ATOM 4420 N N . ASP B 1 265 ? 22.798 -3.422 -3.405 1 80.84 265 ASP B N 1
ATOM 4421 C CA . ASP B 1 265 ? 23.504 -2.412 -4.188 1 80.84 265 ASP B CA 1
ATOM 4422 C C . ASP B 1 265 ? 22.703 -1.114 -4.261 1 80.84 265 ASP B C 1
ATOM 4424 O O . ASP B 1 265 ? 23.044 -0.21 -5.026 1 80.84 265 ASP B O 1
ATOM 4428 N N . GLU B 1 266 ? 21.72 -1.043 -3.432 1 86.59 266 GLU B N 1
ATOM 4429 C CA . GLU B 1 266 ? 20.866 0.141 -3.459 1 86.59 266 GLU B CA 1
ATOM 4430 C C . GLU B 1 266 ? 20.754 0.772 -2.074 1 86.59 266 GLU B C 1
ATOM 4432 O O . GLU B 1 266 ? 21.14 0.161 -1.075 1 86.59 266 GLU B O 1
ATOM 4437 N N . SER B 1 267 ? 20.368 2 -2.105 1 94.36 267 SER B N 1
ATOM 4438 C CA . SER B 1 267 ? 20.156 2.767 -0.882 1 94.36 267 SER B CA 1
ATOM 4439 C C . SER B 1 267 ? 18.846 3.546 -0.938 1 94.36 267 SER B C 1
ATOM 4441 O O . SER B 1 267 ? 18.21 3.626 -1.991 1 94.36 267 SER B O 1
ATOM 4443 N N . TYR B 1 268 ? 18.468 3.949 0.191 1 96.41 268 TYR B N 1
ATOM 4444 C CA . TYR B 1 268 ? 17.342 4.872 0.279 1 96.41 268 TYR B CA 1
ATOM 4445 C C . TYR B 1 268 ? 17.82 6.319 0.252 1 96.41 268 TYR B C 1
ATOM 4447 O O . TYR B 1 268 ? 18.826 6.659 0.878 1 96.41 268 TYR B O 1
ATOM 4455 N N . TYR B 1 269 ? 17.09 7.127 -0.485 1 96.47 269 TYR B N 1
ATOM 4456 C CA . TYR B 1 269 ? 17.446 8.527 -0.691 1 96.47 269 TYR B CA 1
ATOM 4457 C C . TYR B 1 269 ? 16.254 9.437 -0.423 1 96.47 269 TYR B C 1
ATOM 4459 O O . TYR B 1 269 ? 15.102 9.025 -0.58 1 96.47 269 TYR B O 1
ATOM 4467 N N . VAL B 1 270 ? 16.56 10.587 0.037 1 97.46 270 VAL B N 1
ATOM 4468 C CA . VAL B 1 270 ? 15.602 11.677 -0.115 1 97.46 270 VAL B CA 1
ATOM 4469 C C . VAL B 1 270 ? 15.864 12.417 -1.425 1 97.46 270 VAL B C 1
ATOM 4471 O O . VAL B 1 270 ? 17.007 12.767 -1.729 1 97.46 270 VAL B O 1
ATOM 4474 N N . VAL B 1 271 ? 14.83 12.564 -2.206 1 96.11 271 VAL B N 1
ATOM 4475 C CA . VAL B 1 271 ? 14.954 13.121 -3.549 1 96.11 271 VAL B CA 1
ATOM 4476 C C . VAL B 1 271 ? 13.925 14.233 -3.745 1 96.11 271 VAL B C 1
ATOM 4478 O O . VAL B 1 271 ? 12.774 14.104 -3.321 1 96.11 271 VAL B O 1
ATOM 4481 N N . TYR B 1 272 ? 14.304 15.299 -4.298 1 95.02 272 TYR B N 1
ATOM 4482 C CA . TYR B 1 272 ? 13.382 16.395 -4.576 1 95.02 272 TYR B CA 1
ATOM 4483 C C . TYR B 1 272 ? 13.807 17.162 -5.822 1 95.02 272 TYR B C 1
ATOM 4485 O O . TYR B 1 272 ? 14.988 17.183 -6.174 1 95.02 272 TYR B O 1
ATOM 4493 N N . PRO B 1 273 ? 12.817 17.731 -6.48 1 91.3 273 PRO B N 1
ATOM 4494 C CA . PRO B 1 273 ? 13.168 18.508 -7.672 1 91.3 273 PRO B CA 1
ATOM 4495 C C . PRO B 1 273 ? 14.135 19.65 -7.367 1 91.3 273 PRO B C 1
ATOM 4497 O O . PRO B 1 273 ? 14.015 20.306 -6.329 1 91.3 273 PRO B O 1
ATOM 4500 N N . GLU B 1 274 ? 14.991 19.951 -8.331 1 90.28 274 GLU B N 1
ATOM 4501 C CA . GLU B 1 274 ? 15.937 21.053 -8.181 1 90.28 274 GLU B CA 1
ATOM 4502 C C . GLU B 1 274 ? 15.211 22.377 -7.963 1 90.28 274 GLU B C 1
ATOM 4504 O O . GLU B 1 274 ? 15.648 23.206 -7.161 1 90.28 274 GLU B O 1
ATOM 4509 N N . ARG B 1 275 ? 14.118 22.541 -8.612 1 86.86 275 ARG B N 1
ATOM 4510 C CA . ARG B 1 275 ? 13.355 23.785 -8.57 1 86.86 275 ARG B CA 1
ATOM 4511 C C . ARG B 1 275 ? 12.768 24.02 -7.182 1 86.86 275 ARG B C 1
ATOM 4513 O O . ARG B 1 275 ? 12.382 25.142 -6.848 1 86.86 275 ARG B O 1
ATOM 4520 N N . LYS B 1 276 ? 12.732 22.983 -6.369 1 89.43 276 LYS B N 1
ATOM 4521 C CA . LYS B 1 276 ? 12.134 23.097 -5.042 1 89.43 276 LYS B CA 1
ATOM 4522 C C . LYS B 1 276 ? 13.204 23.092 -3.954 1 89.43 276 LYS B C 1
ATOM 4524 O O . LYS B 1 276 ? 12.887 23.032 -2.764 1 89.43 276 LYS B O 1
ATOM 4529 N N . ALA B 1 277 ? 14.411 23.178 -4.305 1 89.39 277 ALA B N 1
ATOM 4530 C CA . ALA B 1 277 ? 15.54 23.014 -3.392 1 89.39 277 ALA B CA 1
ATOM 4531 C C . ALA B 1 277 ? 15.539 24.098 -2.319 1 89.39 277 ALA B C 1
ATOM 4533 O O . ALA B 1 277 ? 16.015 23.877 -1.203 1 89.39 277 ALA B O 1
ATOM 4534 N N . HIS B 1 278 ? 14.88 25.231 -2.598 1 89.19 278 HIS B N 1
ATOM 4535 C CA . HIS B 1 278 ? 14.96 26.338 -1.651 1 89.19 278 HIS B CA 1
ATOM 4536 C C . HIS B 1 278 ? 13.598 26.632 -1.031 1 89.19 278 HIS B C 1
ATOM 4538 O O . HIS B 1 278 ? 13.447 27.604 -0.288 1 89.19 278 HIS B O 1
ATOM 4544 N N . HIS B 1 279 ? 12.689 25.783 -1.385 1 89.45 279 HIS B N 1
ATOM 4545 C CA . HIS B 1 279 ? 11.382 25.955 -0.761 1 89.45 279 HIS B CA 1
ATOM 4546 C C . HIS B 1 279 ? 11.435 25.629 0.728 1 89.45 279 HIS B C 1
ATOM 4548 O O . HIS B 1 279 ? 11.836 24.528 1.112 1 89.45 279 HIS B O 1
ATOM 4554 N N . LYS B 1 280 ? 11.027 26.47 1.517 1 90.28 280 LYS B N 1
ATOM 4555 C CA . LYS B 1 280 ? 11.2 26.419 2.966 1 90.28 280 LYS B CA 1
ATOM 4556 C C . LYS B 1 280 ? 10.648 25.117 3.541 1 90.28 280 LYS B C 1
ATOM 4558 O O . LYS B 1 280 ? 11.341 24.417 4.282 1 90.28 280 LYS B O 1
ATOM 4563 N N . ASN B 1 281 ? 9.421 24.809 3.183 1 91.61 281 ASN B N 1
ATOM 4564 C CA . ASN B 1 281 ? 8.777 23.629 3.751 1 91.61 281 ASN B CA 1
ATOM 4565 C C . ASN B 1 281 ? 9.449 22.343 3.28 1 91.61 281 ASN B C 1
ATOM 4567 O O . ASN B 1 281 ? 9.515 21.363 4.025 1 91.61 281 ASN B O 1
ATOM 4571 N N . VAL B 1 282 ? 10.003 22.327 2.067 1 93.45 282 VAL B N 1
ATOM 4572 C CA . VAL B 1 282 ? 10.718 21.171 1.538 1 93.45 282 VAL B CA 1
ATOM 4573 C C . VAL B 1 282 ? 12.027 20.979 2.302 1 93.45 282 VAL B C 1
ATOM 4575 O O . VAL B 1 282 ? 12.389 19.854 2.652 1 93.45 282 VAL B O 1
ATOM 4578 N N . VAL B 1 283 ? 12.68 22.064 2.609 1 95 283 VAL B N 1
ATOM 4579 C CA . VAL B 1 283 ? 13.936 22.031 3.351 1 95 283 VAL B CA 1
ATOM 4580 C C . VAL B 1 283 ? 13.695 21.475 4.752 1 95 283 VAL B C 1
ATOM 4582 O O . VAL B 1 283 ? 14.483 20.669 5.252 1 95 283 VAL B O 1
ATOM 4585 N N . VAL B 1 284 ? 12.615 21.868 5.32 1 94.36 284 VAL B N 1
ATOM 4586 C CA . VAL B 1 284 ? 12.275 21.407 6.662 1 94.36 284 VAL B CA 1
ATOM 4587 C C . VAL B 1 284 ? 12.088 19.891 6.656 1 94.36 284 VAL B C 1
ATOM 4589 O O . VAL B 1 284 ? 12.646 19.188 7.502 1 94.36 284 VAL B O 1
ATOM 4592 N N . VAL B 1 285 ? 11.371 19.353 5.692 1 95.28 285 VAL B N 1
ATOM 4593 C CA . VAL B 1 285 ? 11.09 17.923 5.61 1 95.28 285 VAL B CA 1
ATOM 4594 C C . VAL B 1 285 ? 12.366 17.165 5.251 1 95.28 285 VAL B C 1
ATOM 4596 O O . VAL B 1 285 ? 12.643 16.103 5.812 1 95.28 285 VAL B O 1
ATOM 4599 N N . ARG B 1 286 ? 13.112 17.716 4.349 1 96.59 286 ARG B N 1
ATOM 4600 C CA . ARG B 1 286 ? 14.392 17.126 3.97 1 96.59 286 ARG B CA 1
ATOM 4601 C C . ARG B 1 286 ? 15.304 16.972 5.182 1 96.59 286 ARG B C 1
ATOM 4603 O O . ARG B 1 286 ? 15.824 15.884 5.44 1 96.59 286 ARG B O 1
ATOM 4610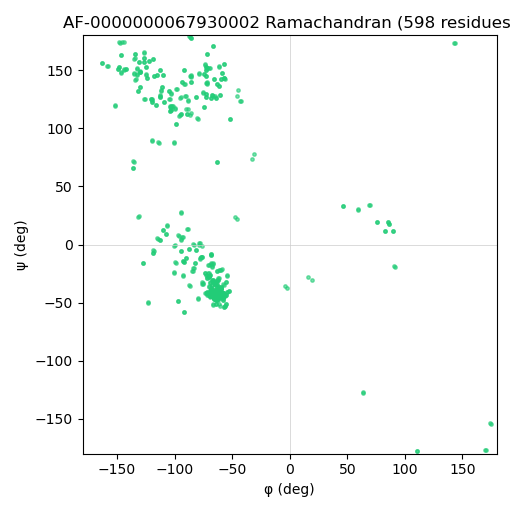 N N . ASP B 1 287 ? 15.496 18.046 5.878 1 96.79 287 ASP B N 1
ATOM 4611 C CA . ASP B 1 287 ? 16.406 18.046 7.019 1 96.79 287 ASP B CA 1
ATOM 4612 C C . ASP B 1 287 ? 15.925 17.087 8.105 1 96.79 287 ASP B C 1
ATOM 4614 O O . ASP B 1 287 ? 16.733 16.415 8.75 1 96.79 287 ASP B O 1
ATOM 4618 N N . TRP B 1 288 ? 14.665 17.057 8.278 1 95.7 288 TRP B N 1
ATOM 4619 C CA . TRP B 1 288 ? 14.087 16.112 9.228 1 95.7 288 TRP B CA 1
ATOM 4620 C C . TRP B 1 288 ? 14.387 14.674 8.817 1 95.7 288 TRP B C 1
ATOM 4622 O O . TRP B 1 288 ? 14.798 13.858 9.645 1 95.7 288 TRP B O 1
ATOM 4632 N N . LEU B 1 289 ? 14.228 14.343 7.557 1 96.51 289 LEU B N 1
ATOM 4633 C CA . LEU B 1 289 ? 14.491 12.998 7.057 1 96.51 289 LEU B CA 1
ATOM 4634 C C . LEU B 1 289 ? 15.956 12.622 7.254 1 96.51 289 LEU B C 1
ATOM 4636 O O . LEU B 1 289 ? 16.265 11.49 7.632 1 96.51 289 LEU B O 1
ATOM 4640 N N . ILE B 1 290 ? 16.775 13.56 7.002 1 96.82 290 ILE B N 1
ATOM 4641 C CA . ILE B 1 290 ? 18.206 13.328 7.167 1 96.82 290 ILE B CA 1
ATOM 4642 C C . ILE B 1 290 ? 18.517 13.04 8.633 1 96.82 290 ILE B C 1
ATOM 4644 O O . ILE B 1 290 ? 19.255 12.102 8.946 1 96.82 290 ILE B O 1
ATOM 4648 N N . GLN B 1 291 ? 17.944 13.793 9.489 1 95.78 291 GLN B N 1
ATOM 4649 C CA . GLN B 1 291 ? 18.174 13.613 10.918 1 95.78 291 GLN B CA 1
ATOM 4650 C C . GLN B 1 291 ? 17.67 12.253 11.391 1 95.78 291 GLN B C 1
ATOM 4652 O O . GLN B 1 291 ? 18.358 11.556 12.14 1 95.78 291 GLN B O 1
ATOM 4657 N N . GLU B 1 292 ? 16.485 11.88 10.97 1 94.08 292 GLU B N 1
ATOM 4658 C CA . GLU B 1 292 ? 15.913 10.59 11.342 1 94.08 292 GLU B CA 1
ATOM 4659 C C . GLU B 1 292 ? 16.76 9.437 10.812 1 94.08 292 GLU B C 1
ATOM 4661 O O . GLU B 1 292 ? 16.904 8.409 11.477 1 94.08 292 GLU B O 1
ATOM 4666 N N . SER B 1 293 ? 17.254 9.617 9.604 1 94.73 293 SER B N 1
ATOM 4667 C CA . SER B 1 293 ? 18.099 8.588 9.007 1 94.73 293 SER B CA 1
ATOM 4668 C C . SER B 1 293 ? 19.401 8.424 9.783 1 94.73 293 SER B C 1
ATOM 4670 O O . SER B 1 293 ? 19.898 7.307 9.942 1 94.73 293 SER B O 1
ATOM 4672 N N . ARG B 1 294 ? 19.977 9.47 10.234 1 93.97 294 ARG B N 1
ATOM 4673 C CA . ARG B 1 294 ? 21.192 9.414 11.041 1 93.97 294 ARG B CA 1
ATOM 4674 C C . ARG B 1 294 ? 20.943 8.678 12.353 1 93.97 294 ARG B C 1
ATOM 4676 O O . ARG B 1 294 ? 21.761 7.858 12.775 1 93.97 294 ARG B O 1
ATOM 4683 N N . ALA B 1 295 ? 19.86 8.982 12.939 1 92.4 295 ALA B N 1
ATOM 4684 C CA . ALA B 1 295 ? 19.494 8.296 14.176 1 92.4 295 ALA B CA 1
ATOM 4685 C C . ALA B 1 295 ? 19.306 6.8 13.938 1 92.4 295 ALA B C 1
ATOM 4687 O O . ALA B 1 295 ? 19.722 5.978 14.758 1 92.4 295 ALA B O 1
ATOM 4688 N N . TYR B 1 296 ? 18.711 6.518 12.851 1 92.27 296 TYR B N 1
ATOM 4689 C CA . TYR B 1 296 ? 18.471 5.124 12.496 1 92.27 296 TYR B CA 1
ATOM 4690 C C . TYR B 1 296 ? 19.784 4.386 12.268 1 92.27 296 TYR B C 1
ATOM 4692 O O . TYR B 1 296 ? 19.954 3.253 12.726 1 92.27 296 TYR B O 1
ATOM 4700 N N . ARG B 1 297 ? 20.7 5.02 11.554 1 90.04 297 ARG B N 1
ATOM 4701 C CA . ARG B 1 297 ? 22.003 4.425 11.277 1 90.04 297 ARG B CA 1
ATOM 4702 C C . ARG B 1 297 ? 22.773 4.167 12.568 1 90.04 297 ARG B C 1
ATOM 4704 O O . ARG B 1 297 ? 23.426 3.131 12.711 1 90.04 297 ARG B O 1
ATOM 4711 N N . LYS B 1 298 ? 22.63 5.069 13.481 1 84.66 298 LYS B N 1
ATOM 4712 C CA . LYS B 1 298 ? 23.33 4.951 14.757 1 84.66 298 LYS B CA 1
ATOM 4713 C C . LYS B 1 298 ? 22.802 3.771 15.567 1 84.66 298 LYS B C 1
ATOM 4715 O O . LYS B 1 298 ? 23.567 3.094 16.258 1 84.66 298 LYS B O 1
ATOM 4720 N N . LEU B 1 299 ? 21.528 3.522 15.45 1 82.43 299 LEU B N 1
ATOM 4721 C CA . LEU B 1 299 ? 20.906 2.414 16.168 1 82.43 299 LEU B CA 1
ATOM 4722 C C . LEU B 1 299 ? 21.367 1.074 15.604 1 82.43 299 LEU B C 1
ATOM 4724 O O . LEU B 1 299 ? 21.414 0.076 16.325 1 82.43 299 LEU B O 1
ATOM 4728 N N . LYS B 1 300 ? 21.732 1.097 14.366 1 80.81 300 LYS B N 1
ATOM 4729 C CA . LYS B 1 300 ? 22.073 -0.16 13.706 1 80.81 300 LYS B CA 1
ATOM 4730 C C . LYS B 1 300 ? 23.57 -0.44 13.796 1 80.81 300 LYS B C 1
ATOM 4732 O O . LYS B 1 300 ? 24.001 -1.588 13.674 1 80.81 300 LYS B O 1
ATOM 4737 N N . ASP B 1 301 ? 24.359 0.589 13.904 1 72.79 301 ASP B N 1
ATOM 4738 C CA . ASP B 1 301 ? 25.795 0.424 14.103 1 72.79 301 ASP B CA 1
ATOM 4739 C C . ASP B 1 301 ? 26.102 -0.05 15.522 1 72.79 301 ASP B C 1
ATOM 4741 O O . ASP B 1 301 ? 27.01 -0.858 15.73 1 72.79 301 ASP B O 1
#

Foldseek 3Di:
DPPLDQDPVLLQLLLLCQVVQHLCRSCVVVVHHSVRSVVSPVSVCVSVVHHQWDDPDPTIHGDPVNVVSNVVSVVVVVVVVVVVCVVVVVDPLLAEAEEEEADLCVVAQCVVQVVVLCVVCVPHHYHYYYDDQLDQQVPDPHAKYKHKFQQDHPQKHKDFLWFWWKAKKAFCVQPNPPAADAPVCQVVKQEEAEPVCRCQNVQVCVQVPHDDDDDRHHDYDHDVVVVVVCRLVGRTIYMDTPSSCVPCVVVRSMDGRHDDIDTDSMTIIMMGGPVSCPPPNSVSVRVSSNVSSVVVVVVVD/DPPLDQDPQLLQLLLLCQVVQHLCRSCVVVVHHSVRSVVSPVSVCVSVVHHQWDDPDPTIDGDPVNVVSNVVSVVVVVVVVVVVCVVVVVPPLLAEAEEEEADLCVVAQCVVQVVVLCVVCVPHHYHYYYDDQLDQQVPDPHAKYKHKFQLDHPQKHKDFLWFWWKAKKAFCVQPNPPAADEPVCQVVKQEEAEPVCRCQNVQVCVQVPHDDDDDRHHDYDHDVVVVVVCRLVGRTIYMDTPSSCVPCVVVRSMDGRHDDIDTDSMTIIMMGGPVSCPPPNSVSVRVSSNVSSVVVVVVVD

Organism: Mesorhizobium plurifarium (NCBI:txid69974)

Radius of gyration: 26.07 Å; Cα contacts (8 Å, |Δi|>4): 1031; chains: 2; bounding box: 80×55×69 Å

Nearest PDB structures (foldseek):
  3t1b-assembly1_A  TM=5.536E-01  e=4.429E-20  Vibrio cholerae
  3t1b-assembly1_B  TM=5.323E-01  e=1.865E-20  Vibrio cholerae
  3t1b-assembly1_D  TM=5.591E-01  e=1.119E-19  Vibrio cholerae
  3t1b-assembly1_C  TM=5.228E-01  e=3.005E-19  Vibrio cholerae
  6xtv-assembly1_B  TM=5.546E-01  e=3.717E-17  Corynebacterium glutamicum MB001

Solvent-accessible surface area (backbone atoms only — not comparable to full-atom values): 32152 Å² total; per-residue (Å²): 130,81,73,96,62,76,56,67,67,23,51,51,36,39,42,36,22,64,70,60,44,28,53,61,59,24,8,63,73,71,75,43,49,46,67,52,34,53,48,28,36,48,51,42,24,60,74,70,71,46,70,40,65,41,71,62,81,93,39,56,38,64,30,76,63,22,49,54,48,40,55,52,48,46,51,48,51,50,47,50,46,43,51,46,48,56,52,66,52,50,60,56,78,86,50,52,45,35,35,26,21,38,69,45,50,44,34,46,46,43,22,76,51,42,39,61,54,46,72,75,35,74,83,50,48,40,35,40,37,74,47,62,87,81,65,54,42,81,75,47,85,55,47,31,29,45,46,69,40,79,72,82,56,69,64,39,46,61,44,82,46,50,74,36,32,35,31,46,32,30,4,50,83,65,46,56,80,88,50,76,48,61,72,82,56,56,77,82,44,40,35,48,38,35,65,78,45,69,54,53,64,60,49,50,34,48,74,72,71,42,89,76,88,70,79,85,50,54,45,32,24,50,44,60,49,32,42,51,40,20,14,51,55,37,52,24,35,31,73,43,51,49,75,64,40,55,64,39,46,75,71,54,43,28,46,52,36,59,48,78,66,40,78,52,92,35,27,32,26,43,35,29,22,58,91,42,63,76,38,65,70,48,44,53,54,50,53,49,50,47,51,53,30,50,53,51,51,59,73,72,105,129,81,73,96,64,75,56,66,66,23,52,51,36,39,42,37,23,63,70,59,45,29,53,60,60,25,8,65,72,70,74,44,48,46,67,51,34,53,48,27,36,48,51,42,24,60,74,70,69,47,71,40,65,42,70,62,81,94,38,57,37,66,32,76,63,22,50,54,50,41,56,53,48,48,51,48,49,50,46,49,47,44,51,46,48,55,51,65,52,51,60,56,78,87,52,52,46,35,36,26,21,37,70,43,52,43,32,46,46,42,23,77,51,43,38,60,53,46,72,75,35,74,82,50,48,40,35,42,37,73,48,62,86,81,64,53,42,80,74,47,85,57,49,31,29,46,44,69,39,80,73,82,57,69,64,39,46,63,45,82,45,50,75,37,33,35,31,47,33,30,4,50,83,64,49,55,81,89,50,77,48,60,72,81,57,55,77,81,43,40,36,47,37,35,64,78,47,69,54,52,65,61,50,49,34,48,74,73,70,41,88,77,88,73,78,87,50,55,44,33,24,50,44,62,48,33,44,51,39,21,14,53,56,37,52,23,36,32,74,43,52,48,72,65,41,56,64,38,46,73,71,54,42,29,45,52,36,59,48,77,67,40,76,53,93,35,26,33,26,43,34,28,25,57,92,43,63,78,37,65,68,47,44,53,53,49,53,49,50,48,52,54,29,50,53,51,51,60,74,72,105

Sequence (602 aa):
MRRYLPSLSSLHAFEAAARYMNFTKAADDLGLTQSGISRQIKNLEEFLGVTLFQRSGPRLVLTELGAVYYREVALVLDKLQEISIDAVRGRALDSSVMLGTLPTLGSRWLPTRLGALISANRDIPLEITLVSPDVDFETTRLDIAMLRGVGAWTNARSIELFAEEVAVVASPRLIEPGTTLHPKDFAKFPMLQNASRPSMWLHWLSLVGLEYHGRIAGPRFAHSDMIINSAVNGTGIAIVPLCYIDLELARGDLHMPFGPPMLSDESYYVVYPERKAHHKNVVVVRDWLIQESRAYRKLKDMRRYLPSLSSLHAFEAAARYMNFTKAADDLGLTQSGISRQIKNLEEFLGVTLFQRSGPRLVLTELGAVYYREVALVLDKLQEISIDAVRGRALDSSVMLGTLPTLGSRWLPTRLGALISANRDIPLEITLVSPDVDFETTRLDIAMLRGVGAWTNARSIELFAEEVAVVASPRLIEPGTTLHPKDFAKFPMLQNASRPSMWLHWLSLVGLEYHGRIAGPRFAHSDMIINSAVNGTGIAIVPLCYIDLELARGDLHMPFGPPMLSDESYYVVYPERKAHHKNVVVVRDWLIQESRAYRKLKD